Protein AF-A0A936PZW4-F1 (afdb_monomer_lite)

Radius of gyration: 26.11 Å; chains: 1; bounding box: 64×42×72 Å

Foldseek 3Di:
DDDAQLLLLQLLLLLLQQQFPQKDKPDWDAADDDDQVLQQFFEAPSVVVNSNWCFQTWTWMDGNVCRPQIFTKTFWGDDNVNFWTARSVVRDIDGAFAQQLVPVQQAPDPPPHDRRWTKDFTIDDPQAWGWIWTHGYQQIFIWTGGNNNDTGGDGSDPSVVSVLCSQLSRRPCSRVDPDDPSSVVSNVVSVDDGHTDFFKKKAWADKAWDDLLRLQLVLLLPDDPQLLLLLCVLLVNNPPSPPDDSVRSSVSSSVSDDLADDDLVSQLSSQVSSPDPDPDSVVSNLVSCLSRPPDPFIKIKIKMKMWTPDQDDDADDPVLLVLQQQLQFPQAQLCPPFLADSSCSLREDEPCVARSDDSFSDKDFPADQDPDSIRITMMITMHGVSRCGPDDRRDMTTGSRDSDNYIYDDGD

pLDDT: mean 80.72, std 13.18, range [35.56, 96.44]

Secondary structure (DSSP, 8-state):
-PPPPHHHHHHHHHHHHHHBTTEEEEEE-----S--GGGTTTS-HHHHHHHHHHTT-EEEEEETTEEEEEEEEEBPEEPTTSS-EE-TTT-PEE--SEEGGG-TTT--STTSS-TTSEEEEEEEETTTEEEEEESSGGG-EEEEEETT--EEEEES-HHHHHHHHHHTTT-TTTTT-SS-HHHHHHHHHHHS--PBPP-EEEEEEEEEEE-HHHHHHHHHHTS-HHHHHHHHHHTT--TT-TT--HHHHHHHHHHHS-SSPPPHHHHHHHHHHTT---S-HHHHHHHHHHHS---SSPEEEEEEEEEE-STTPPP-SHHHHHHHHHHTSTT--TTTT-SS-GGGGGT-B--TTTS---S-SEEEEEE---SSSS---EEEEEEEGGGGTT--TT-EEEE---TT---B----

Sequence (412 aa):
MSALTLAQRLLLRIAEISERSDVIVHQQSAPWSGPLGKWASKLPADMMAFYQECNGLVFRYAFADKPDEWHGLELVSLDSDGKKMIDSYRRTYRIPRQSAKRFPEYFFQDGAVEKDAQVLFFFGSDDAWGVLMIGEGESATFHHWDNDGFVSYRESSFTKLIERLIDRGFAHTWLYSDSHPDTDAVMARLATPAPPRPTFEITVNTVEPLTAAELRRDQLAAQRADDQERMLKVLGDGKGLKGLSDADRLHRLVSAFPAERPDDALAVKLIRARGYKGSDPAQAVERFLQEFPYSDEPLVRVHLDLRTLASRIPVQTQDETLIRALHGVPGLRVTEGFPGDPQLLRAVYLPRQRNYWTPFLRSELVKDWGRGKKPTPSFKVVLRASQAEGLEAGKTYTSFGLPGVEGRIEPA

Structure (mmCIF, N/CA/C/O backbone):
data_AF-A0A936PZW4-F1
#
_entry.id   AF-A0A936PZW4-F1
#
loop_
_atom_site.group_PDB
_atom_site.id
_atom_site.type_symbol
_atom_site.label_atom_id
_atom_site.label_alt_id
_atom_site.label_comp_id
_atom_site.label_asym_id
_atom_site.label_entity_id
_atom_site.label_seq_id
_atom_site.pdbx_PDB_ins_code
_atom_site.Cartn_x
_atom_site.Cartn_y
_atom_site.Cartn_z
_atom_site.occupancy
_atom_site.B_iso_or_equiv
_atom_site.auth_seq_id
_atom_site.auth_comp_id
_atom_site.auth_asym_id
_atom_site.auth_atom_id
_atom_site.pdbx_PDB_model_num
ATOM 1 N N . MET A 1 1 ? 11.205 -15.495 7.220 1.00 45.03 1 MET A N 1
ATOM 2 C CA . MET A 1 1 ? 10.232 -14.392 7.078 1.00 45.03 1 MET A CA 1
ATOM 3 C C . MET A 1 1 ? 10.098 -13.739 8.438 1.00 45.03 1 MET A C 1
ATOM 5 O O . MET A 1 1 ? 10.026 -14.475 9.418 1.00 45.03 1 MET A O 1
ATOM 9 N N . SER A 1 2 ? 10.149 -12.411 8.513 1.00 54.78 2 SER A N 1
ATOM 10 C CA . SER A 1 2 ? 9.813 -11.664 9.730 1.00 54.78 2 SER A CA 1
ATOM 11 C C . SER A 1 2 ? 8.316 -11.800 10.032 1.00 54.78 2 SER A C 1
ATOM 13 O O . SER A 1 2 ? 7.516 -12.058 9.133 1.00 54.78 2 SER A O 1
ATOM 15 N N . ALA A 1 3 ? 7.938 -11.677 11.306 1.00 81.81 3 ALA A N 1
ATOM 16 C CA . ALA A 1 3 ? 6.531 -11.600 11.685 1.00 81.81 3 ALA A CA 1
ATOM 17 C C . ALA A 1 3 ? 5.968 -10.226 11.295 1.00 81.81 3 ALA A C 1
ATOM 19 O O . ALA A 1 3 ? 6.649 -9.213 11.452 1.00 81.81 3 ALA A O 1
ATOM 20 N N . LEU A 1 4 ? 4.729 -10.197 10.804 1.00 84.94 4 LEU A N 1
ATOM 21 C CA . LEU A 1 4 ? 4.074 -8.961 10.379 1.00 84.94 4 LEU A CA 1
ATOM 22 C C . LEU A 1 4 ? 3.804 -8.025 11.569 1.00 84.94 4 LEU A C 1
ATOM 24 O O . LEU A 1 4 ? 3.325 -8.470 12.617 1.00 84.94 4 LEU A O 1
ATOM 28 N N . THR A 1 5 ? 4.033 -6.720 11.390 1.00 88.94 5 THR A N 1
ATOM 29 C CA . THR A 1 5 ? 3.667 -5.703 12.394 1.00 88.94 5 THR A CA 1
ATOM 30 C C . THR A 1 5 ? 2.150 -5.666 12.619 1.00 88.94 5 THR A C 1
ATOM 32 O O . THR A 1 5 ? 1.351 -6.191 11.839 1.00 88.94 5 THR A O 1
ATOM 35 N N . LEU A 1 6 ? 1.710 -5.043 13.713 1.00 91.62 6 LEU A N 1
ATOM 36 C CA . LEU A 1 6 ? 0.283 -4.868 14.005 1.00 91.62 6 LEU A CA 1
ATOM 37 C C . LEU A 1 6 ? -0.442 -4.065 12.906 1.00 91.62 6 LEU A C 1
ATOM 39 O O . LEU A 1 6 ? -1.547 -4.422 12.501 1.00 91.62 6 LEU A O 1
ATOM 43 N N . ALA A 1 7 ? 0.208 -3.021 12.388 1.00 88.94 7 ALA A N 1
ATOM 44 C CA . ALA A 1 7 ? -0.292 -2.210 11.282 1.00 88.94 7 ALA A CA 1
ATOM 45 C C . ALA A 1 7 ? -0.342 -3.000 9.964 1.00 88.94 7 ALA A C 1
ATOM 47 O O . ALA A 1 7 ? -1.357 -2.965 9.269 1.00 88.94 7 ALA A O 1
ATOM 48 N N . GLN A 1 8 ? 0.698 -3.788 9.667 1.00 86.06 8 GLN A N 1
ATOM 49 C CA . GLN A 1 8 ? 0.718 -4.726 8.538 1.00 86.06 8 GLN A CA 1
ATOM 50 C C . GLN A 1 8 ? -0.461 -5.706 8.588 1.00 86.06 8 GLN A C 1
ATOM 52 O O . GLN A 1 8 ? -1.190 -5.830 7.603 1.00 86.06 8 GLN A O 1
ATOM 57 N N . ARG A 1 9 ? -0.708 -6.348 9.738 1.00 90.81 9 ARG A N 1
ATOM 58 C CA . ARG A 1 9 ? -1.842 -7.274 9.925 1.00 90.81 9 ARG A CA 1
ATOM 59 C C . ARG A 1 9 ? -3.197 -6.584 9.742 1.00 90.81 9 ARG A C 1
ATOM 61 O O . ARG A 1 9 ? -4.067 -7.129 9.065 1.00 90.81 9 ARG A O 1
ATOM 68 N N . LEU A 1 10 ? -3.364 -5.372 10.275 1.00 90.94 10 LEU A N 1
ATOM 69 C CA . LEU A 1 10 ? -4.591 -4.589 10.104 1.00 90.94 10 LEU A CA 1
ATOM 70 C C . LEU A 1 10 ? -4.850 -4.228 8.634 1.00 90.94 10 LEU A C 1
ATOM 72 O O . LEU A 1 10 ? -5.963 -4.409 8.141 1.00 90.94 10 LEU A O 1
ATOM 76 N N . LEU A 1 11 ? -3.825 -3.758 7.923 1.00 85.62 11 LEU A N 1
ATOM 77 C CA . LEU A 1 11 ? -3.933 -3.370 6.516 1.00 85.62 11 LEU A CA 1
ATOM 78 C C . LEU A 1 11 ? -4.205 -4.582 5.610 1.00 85.62 11 LEU A C 1
ATOM 80 O O . LEU A 1 11 ? -5.069 -4.490 4.735 1.00 85.62 11 LEU A O 1
ATOM 84 N N . LEU A 1 12 ? -3.572 -5.736 5.859 1.00 86.25 12 LEU A N 1
ATOM 85 C CA . LEU A 1 12 ? -3.924 -6.991 5.179 1.00 86.25 12 LEU A CA 1
ATOM 86 C C . LEU A 1 12 ? -5.385 -7.373 5.415 1.00 86.25 12 LEU A C 1
ATOM 88 O O . LEU A 1 12 ? -6.093 -7.653 4.452 1.00 86.25 12 LEU A O 1
ATOM 92 N N . ARG A 1 13 ? -5.873 -7.313 6.660 1.00 90.81 13 ARG A N 1
ATOM 93 C CA . ARG A 1 13 ? -7.263 -7.668 6.979 1.00 90.81 13 ARG A CA 1
ATOM 94 C C . ARG A 1 13 ? -8.279 -6.755 6.292 1.00 90.81 13 ARG A C 1
ATOM 96 O O . ARG A 1 13 ? -9.305 -7.225 5.804 1.00 90.81 13 ARG A O 1
ATOM 103 N N . ILE A 1 14 ? -7.981 -5.458 6.201 1.00 88.00 14 ILE A N 1
ATOM 104 C CA . ILE A 1 14 ? -8.766 -4.508 5.400 1.00 88.00 14 ILE A CA 1
ATOM 105 C C . ILE A 1 14 ? -8.780 -4.931 3.927 1.00 88.00 14 ILE A C 1
ATOM 107 O O . ILE A 1 14 ? -9.838 -4.885 3.295 1.00 88.00 14 ILE A O 1
ATOM 111 N N . ALA A 1 15 ? -7.634 -5.339 3.375 1.00 82.88 15 ALA A N 1
ATOM 112 C CA . ALA A 1 15 ? -7.545 -5.754 1.982 1.00 82.88 15 ALA A CA 1
ATOM 113 C C . ALA A 1 15 ? -8.315 -7.053 1.708 1.00 82.88 15 ALA A C 1
ATOM 115 O O . ALA A 1 15 ? -9.141 -7.069 0.800 1.00 82.88 15 ALA A O 1
ATOM 116 N N . GLU A 1 16 ? -8.144 -8.087 2.535 1.00 87.94 16 GLU A N 1
ATOM 117 C CA . GLU A 1 16 ? -8.905 -9.344 2.464 1.00 87.94 16 GLU A CA 1
ATOM 118 C C . GLU A 1 16 ? -10.417 -9.101 2.399 1.00 87.94 16 GLU A C 1
ATOM 120 O O . GLU A 1 16 ? -11.099 -9.660 1.544 1.00 87.94 16 GLU A O 1
ATOM 125 N N . ILE A 1 17 ? -10.945 -8.245 3.281 1.00 89.75 17 ILE A N 1
ATOM 126 C CA . ILE A 1 17 ? -12.374 -7.908 3.327 1.00 89.75 17 ILE A CA 1
ATOM 127 C C . ILE A 1 17 ? -12.777 -7.094 2.088 1.00 89.75 17 ILE A C 1
ATOM 129 O O . ILE A 1 17 ? -13.798 -7.379 1.465 1.00 89.75 17 ILE A O 1
ATOM 133 N N . SER A 1 18 ? -11.963 -6.112 1.692 1.00 84.81 18 SER A N 1
ATOM 134 C CA . SER A 1 18 ? -12.229 -5.231 0.543 1.00 84.81 18 SER A CA 1
ATOM 135 C C . SER A 1 18 ? -12.157 -5.939 -0.814 1.00 84.81 18 SER A C 1
ATOM 137 O O . SER A 1 18 ? -12.771 -5.465 -1.777 1.00 84.81 18 SER A O 1
ATOM 139 N N . GLU A 1 19 ? -11.397 -7.033 -0.913 1.00 83.50 19 GLU A N 1
ATOM 140 C CA . GLU A 1 19 ? -11.280 -7.868 -2.112 1.00 83.50 19 GLU A CA 1
ATOM 141 C C . GLU A 1 19 ? -12.526 -8.737 -2.335 1.00 83.50 19 GLU A C 1
ATOM 143 O O . GLU A 1 19 ? -12.762 -9.139 -3.470 1.00 83.50 19 GLU A O 1
ATOM 148 N N . ARG A 1 20 ? -13.359 -9.010 -1.320 1.00 89.00 20 ARG A N 1
ATOM 149 C CA . ARG A 1 20 ? -14.529 -9.899 -1.454 1.00 89.00 20 ARG A CA 1
ATOM 150 C C . ARG A 1 20 ? -15.611 -9.338 -2.386 1.00 89.00 20 ARG A C 1
ATOM 152 O O . ARG A 1 20 ? -15.960 -8.160 -2.343 1.00 89.00 20 ARG A O 1
ATOM 159 N N . SER A 1 21 ? -16.208 -10.213 -3.196 1.00 86.75 21 SER A N 1
ATOM 160 C CA . SER A 1 21 ? -17.353 -9.879 -4.063 1.00 86.75 21 SER A CA 1
ATOM 161 C C . SER A 1 21 ? -18.676 -9.667 -3.325 1.00 86.75 21 SER A C 1
ATOM 163 O O . SER A 1 21 ? -19.539 -8.970 -3.854 1.00 86.75 21 SER A O 1
ATOM 165 N N . ASP A 1 22 ? -18.833 -10.209 -2.114 1.00 91.19 22 ASP A N 1
ATOM 166 C CA . ASP A 1 22 ? -20.017 -10.017 -1.269 1.00 91.19 22 ASP A CA 1
ATOM 167 C C . ASP A 1 22 ? -19.907 -8.806 -0.324 1.00 91.19 22 ASP A C 1
ATOM 169 O O . ASP A 1 22 ? -20.740 -8.654 0.566 1.00 91.19 22 ASP A O 1
ATOM 173 N N . VAL A 1 23 ? -18.909 -7.935 -0.525 1.00 87.81 23 VAL A N 1
ATOM 174 C CA . VAL A 1 23 ? -18.641 -6.755 0.310 1.00 87.81 23 VAL A CA 1
ATOM 175 C C . VAL A 1 23 ? -18.743 -5.448 -0.485 1.00 87.81 23 VAL A C 1
ATOM 177 O O . VAL A 1 23 ? -18.128 -5.259 -1.543 1.00 87.81 23 VAL A O 1
ATOM 180 N N . ILE A 1 24 ? -19.476 -4.492 0.084 1.00 83.19 24 ILE A N 1
ATOM 181 C CA . ILE A 1 24 ? -19.517 -3.093 -0.341 1.00 83.19 24 ILE A CA 1
ATOM 182 C C . ILE A 1 24 ? -18.575 -2.304 0.569 1.00 83.19 24 ILE A C 1
ATOM 184 O O . ILE A 1 24 ? -18.768 -2.257 1.778 1.00 83.19 24 ILE A O 1
ATOM 188 N N . VAL A 1 25 ? -17.559 -1.655 -0.005 1.00 82.62 25 VAL A N 1
ATOM 189 C CA . VAL A 1 25 ? -16.695 -0.717 0.732 1.00 82.62 25 VAL A CA 1
ATOM 190 C C . VAL A 1 25 ? -17.303 0.677 0.611 1.00 82.62 25 VAL A C 1
ATOM 192 O O . VAL A 1 25 ? -17.383 1.223 -0.491 1.00 82.62 25 VAL A O 1
ATOM 195 N N . HIS A 1 26 ? -17.742 1.243 1.734 1.00 77.38 26 HIS A N 1
ATOM 196 C CA . HIS A 1 26 ? -18.362 2.569 1.800 1.00 77.38 26 HIS A CA 1
ATOM 197 C C . HIS A 1 26 ? -17.317 3.677 1.940 1.00 77.38 26 HIS A C 1
ATOM 199 O O . HIS A 1 26 ? -17.463 4.747 1.347 1.00 77.38 26 HIS A O 1
ATOM 205 N N . GLN A 1 27 ? -16.260 3.429 2.718 1.00 75.00 27 GLN A N 1
ATOM 206 C CA . GLN A 1 27 ? -15.204 4.404 2.978 1.00 75.00 27 GLN A CA 1
ATOM 207 C C . GLN A 1 27 ? -13.861 3.712 3.204 1.00 75.00 27 GLN A C 1
ATOM 209 O O . GLN A 1 27 ? -13.782 2.686 3.876 1.00 75.00 27 GLN A O 1
ATOM 214 N N . GLN A 1 28 ? -12.802 4.312 2.669 1.00 73.81 28 GLN A N 1
ATOM 215 C CA . GLN A 1 28 ? -11.415 3.911 2.873 1.00 73.81 28 GLN A CA 1
ATOM 216 C C . GLN A 1 28 ? -10.528 5.153 2.709 1.00 73.81 28 GLN A C 1
ATOM 218 O O . GLN A 1 28 ? -10.777 5.939 1.792 1.00 73.81 28 GLN A O 1
ATOM 223 N N . SER A 1 29 ? -9.558 5.382 3.599 1.00 71.56 29 SER A N 1
ATOM 224 C CA . SER A 1 29 ? -8.728 6.601 3.585 1.00 71.56 29 SER A CA 1
ATOM 225 C C . SER A 1 29 ? -7.245 6.357 3.850 1.00 71.56 29 SER A C 1
ATOM 227 O O . SER A 1 29 ? -6.875 5.411 4.537 1.00 71.56 29 SER A O 1
ATOM 229 N N . ALA A 1 30 ? -6.400 7.287 3.406 1.00 66.62 30 ALA A N 1
ATOM 230 C CA . ALA A 1 30 ? -5.019 7.402 3.856 1.00 66.62 30 ALA A CA 1
ATOM 231 C C . ALA A 1 30 ? -4.883 7.642 5.356 1.00 66.62 30 ALA A C 1
ATOM 233 O O . ALA A 1 30 ? -5.560 8.515 5.911 1.00 66.62 30 ALA A O 1
ATOM 234 N N . PRO A 1 31 ? -3.876 6.999 5.967 1.00 67.25 31 PRO A N 1
ATOM 235 C CA . PRO A 1 31 ? -3.216 7.519 7.136 1.00 67.25 31 PRO A CA 1
ATOM 236 C C . PRO A 1 31 ? -2.612 8.899 6.878 1.00 67.25 31 PRO A C 1
ATOM 238 O O . PRO A 1 31 ? -1.938 9.156 5.875 1.00 67.25 31 PRO A O 1
ATOM 241 N N . TRP A 1 32 ? -2.825 9.789 7.834 1.00 68.88 32 TRP A N 1
ATOM 242 C CA . TRP A 1 32 ? -2.284 11.133 7.877 1.00 68.88 32 TRP A CA 1
ATOM 243 C C . TRP A 1 32 ? -0.767 11.103 8.059 1.00 68.88 32 TRP A C 1
ATOM 245 O O . TRP A 1 32 ? -0.249 10.794 9.134 1.00 68.88 32 TRP A O 1
ATOM 255 N N . SER A 1 33 ? -0.036 11.485 7.012 1.00 64.44 33 SER A N 1
ATOM 256 C CA . SER A 1 33 ? 1.421 11.546 7.065 1.00 64.44 33 SER A CA 1
ATOM 257 C C . SER A 1 33 ? 1.921 12.751 7.866 1.00 64.44 33 SER A C 1
ATOM 259 O O . SER A 1 33 ? 1.692 13.894 7.468 1.00 64.44 33 SER A O 1
ATOM 261 N N . GLY A 1 34 ? 2.699 12.508 8.919 1.00 69.25 34 GLY A N 1
ATOM 262 C CA . GLY A 1 34 ? 3.407 13.553 9.658 1.00 69.25 34 GLY A CA 1
ATOM 263 C C . GLY A 1 34 ? 4.359 12.973 10.710 1.00 69.25 34 GLY A C 1
ATOM 264 O O . GLY A 1 34 ? 4.181 11.831 11.129 1.00 69.25 34 GLY A O 1
ATOM 265 N N . PRO A 1 35 ? 5.388 13.721 11.147 1.00 79.19 35 PRO A N 1
ATOM 266 C CA . PRO A 1 35 ? 6.267 13.279 12.222 1.00 79.19 35 PRO A CA 1
ATOM 267 C C . PRO A 1 35 ? 5.529 13.340 13.567 1.00 79.19 35 PRO A C 1
ATOM 269 O O . PRO A 1 35 ? 5.280 14.419 14.101 1.00 79.19 35 PRO A O 1
ATOM 272 N N . LEU A 1 36 ? 5.216 12.179 14.143 1.00 86.75 36 LEU A N 1
ATOM 273 C CA . LEU A 1 36 ? 4.468 12.074 15.402 1.00 86.75 36 LEU A CA 1
ATOM 274 C C . LEU A 1 36 ? 5.340 12.145 16.670 1.00 86.75 36 LEU A C 1
ATOM 276 O O . LEU A 1 36 ? 4.831 11.943 17.764 1.00 86.75 36 LEU A O 1
ATOM 280 N N . GLY A 1 37 ? 6.640 12.453 16.578 1.00 85.00 37 GLY A N 1
ATOM 281 C CA . GLY A 1 37 ? 7.596 12.314 17.696 1.00 85.00 37 GLY A CA 1
ATOM 282 C 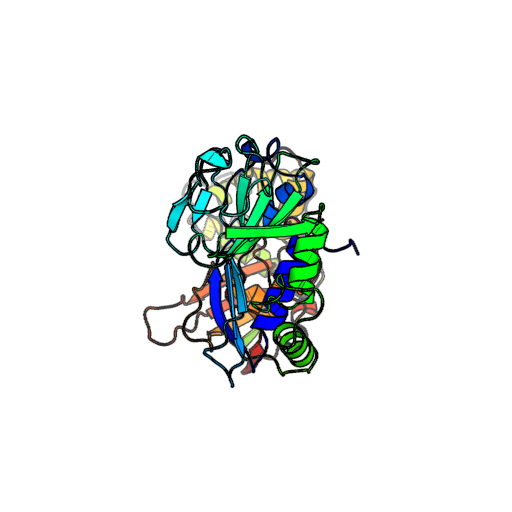C . GLY A 1 37 ? 7.223 13.015 19.018 1.00 85.00 37 GLY A C 1
ATOM 283 O O . GLY A 1 37 ? 7.670 12.590 20.077 1.00 85.00 37 GLY A O 1
ATOM 284 N N . LYS A 1 38 ? 6.354 14.035 18.995 1.00 88.44 38 LYS A N 1
ATOM 285 C CA . LYS A 1 38 ? 5.823 14.705 20.202 1.00 88.44 38 LYS A CA 1
ATOM 286 C C . LYS A 1 38 ? 4.758 13.900 20.970 1.00 88.44 38 LYS A C 1
ATOM 288 O O . LYS A 1 38 ? 4.321 14.339 22.033 1.00 88.44 38 LYS A O 1
ATOM 293 N N . TRP A 1 39 ? 4.332 12.759 20.434 1.00 89.31 39 TRP A N 1
ATOM 294 C CA . TRP A 1 39 ? 3.400 11.814 21.055 1.00 89.31 39 TRP A CA 1
ATOM 295 C C . TRP A 1 39 ? 4.091 10.664 21.789 1.00 89.31 39 TRP A C 1
ATOM 297 O O . TRP A 1 39 ? 3.456 10.023 22.620 1.00 89.31 39 TRP A O 1
ATOM 307 N N . ALA A 1 40 ? 5.387 10.445 21.548 1.00 89.50 40 ALA A N 1
ATOM 308 C CA . ALA A 1 40 ? 6.134 9.310 22.092 1.00 89.50 40 ALA A CA 1
ATOM 309 C C . ALA A 1 40 ? 6.221 9.284 23.632 1.00 89.50 40 ALA A C 1
ATOM 311 O O . ALA A 1 40 ? 6.470 8.235 24.206 1.00 89.50 40 ALA A O 1
ATOM 312 N N . SER A 1 41 ? 6.005 10.417 24.312 1.00 86.81 41 SER A N 1
ATOM 313 C CA . SER A 1 41 ? 5.919 10.489 25.780 1.00 86.81 41 SER A CA 1
ATOM 314 C C . SER A 1 41 ? 4.491 10.404 26.335 1.00 86.81 41 SER A C 1
ATOM 316 O O . SER A 1 41 ? 4.302 10.554 27.538 1.00 86.81 41 SER A O 1
ATOM 318 N N . LYS A 1 42 ? 3.479 10.240 25.474 1.00 88.56 42 LYS A N 1
ATOM 319 C CA . LYS A 1 42 ? 2.050 10.274 25.834 1.00 88.56 42 LYS A CA 1
ATOM 320 C C . LYS A 1 42 ? 1.340 8.952 25.582 1.00 88.56 42 LYS A C 1
ATOM 322 O O . LYS A 1 42 ? 0.401 8.637 26.306 1.00 88.56 42 LYS A O 1
ATOM 327 N N . LEU A 1 43 ? 1.755 8.231 24.547 1.00 92.50 43 LEU A N 1
ATOM 328 C CA . LEU A 1 43 ? 1.184 6.954 24.129 1.00 92.50 43 LEU A CA 1
ATOM 329 C C . LEU A 1 43 ? 2.114 5.807 24.550 1.00 92.50 43 LEU A C 1
ATOM 331 O O . LEU A 1 43 ? 3.325 6.033 24.607 1.00 92.50 43 LEU A O 1
ATOM 335 N N . PRO A 1 44 ? 1.588 4.593 24.783 1.00 94.69 44 PRO A N 1
ATOM 336 C CA . PRO A 1 44 ? 2.390 3.372 24.777 1.00 94.69 44 PRO A CA 1
ATOM 337 C C . PRO A 1 44 ? 3.252 3.248 23.513 1.00 94.69 44 PRO A C 1
ATOM 339 O O . PRO A 1 44 ? 2.863 3.713 22.434 1.00 94.69 44 PRO A O 1
ATOM 342 N N . ALA A 1 45 ? 4.401 2.586 23.620 1.00 93.06 45 ALA A N 1
ATOM 343 C CA . ALA A 1 45 ? 5.328 2.397 22.510 1.00 93.06 45 ALA A CA 1
ATOM 344 C C . ALA A 1 45 ? 4.713 1.601 21.342 1.00 93.06 45 ALA A C 1
ATOM 346 O O . ALA A 1 45 ? 4.973 1.925 20.181 1.00 93.06 45 ALA A O 1
ATOM 347 N N . ASP A 1 46 ? 3.864 0.606 21.626 1.00 93.94 46 ASP A N 1
ATOM 348 C CA . ASP A 1 46 ? 3.179 -0.196 20.604 1.00 93.94 46 ASP A CA 1
ATOM 349 C C . ASP A 1 46 ? 2.107 0.614 19.853 1.00 93.94 46 ASP A C 1
ATOM 351 O O . ASP A 1 46 ? 2.064 0.600 18.619 1.00 93.94 46 ASP A O 1
ATOM 355 N N . MET A 1 47 ? 1.318 1.413 20.577 1.00 94.25 47 MET A N 1
ATOM 356 C CA . MET A 1 47 ? 0.391 2.392 20.006 1.00 94.25 47 MET A CA 1
ATOM 357 C C . MET A 1 47 ? 1.124 3.433 19.154 1.00 94.25 47 MET A C 1
ATOM 359 O O . MET A 1 47 ? 0.688 3.740 18.046 1.00 94.25 47 MET A O 1
ATOM 363 N N . MET A 1 48 ? 2.252 3.959 19.637 1.00 92.38 48 MET A N 1
ATOM 364 C CA . MET A 1 48 ? 3.061 4.945 18.920 1.00 92.38 48 MET A CA 1
ATOM 365 C C . MET A 1 48 ? 3.617 4.383 17.602 1.00 92.38 48 MET A C 1
ATOM 367 O O . MET A 1 48 ? 3.528 5.059 16.575 1.00 92.38 48 MET A O 1
ATOM 371 N N . ALA A 1 49 ? 4.144 3.154 17.607 1.00 90.00 49 ALA A N 1
ATOM 372 C CA . ALA A 1 49 ? 4.627 2.476 16.402 1.00 90.00 49 ALA A CA 1
ATOM 373 C C . ALA A 1 49 ? 3.488 2.227 15.398 1.00 90.00 49 ALA A C 1
ATOM 375 O O . ALA A 1 49 ? 3.591 2.599 14.231 1.00 90.00 49 ALA A O 1
ATOM 376 N N . PHE A 1 50 ? 2.349 1.703 15.859 1.00 91.69 50 PHE A N 1
ATOM 377 C CA . PHE A 1 50 ? 1.169 1.507 15.014 1.00 91.69 50 PHE A CA 1
ATOM 378 C C . PHE A 1 50 ? 0.669 2.820 14.387 1.00 91.69 50 PHE A C 1
ATOM 380 O O . PHE A 1 50 ? 0.347 2.867 13.197 1.00 91.69 50 PHE A O 1
ATOM 387 N N . TYR A 1 51 ? 0.650 3.913 15.155 1.00 89.69 51 TYR A N 1
ATOM 388 C CA . TYR A 1 51 ? 0.248 5.225 14.652 1.00 89.69 51 TYR A CA 1
ATOM 389 C C . TYR A 1 51 ? 1.236 5.820 13.641 1.00 89.69 51 TYR A C 1
ATOM 391 O O . TYR A 1 51 ? 0.804 6.589 12.790 1.00 89.69 51 TYR A O 1
ATOM 399 N N . GLN A 1 52 ? 2.524 5.463 13.644 1.00 86.44 52 GLN A N 1
ATOM 400 C CA . GLN A 1 52 ? 3.447 5.901 12.582 1.00 86.44 52 GLN A CA 1
ATOM 401 C C . GLN A 1 52 ? 3.047 5.359 11.197 1.00 86.44 52 GLN A C 1
ATOM 403 O O . GLN A 1 52 ? 3.281 6.037 10.193 1.00 86.44 52 GLN A O 1
ATOM 408 N N . GLU A 1 53 ? 2.403 4.189 11.151 1.00 83.38 53 GLU A N 1
ATOM 409 C CA . GLU A 1 53 ? 1.948 3.536 9.918 1.00 83.38 53 GLU A CA 1
ATOM 410 C C . GLU A 1 53 ? 0.476 3.852 9.569 1.00 83.38 53 GLU A C 1
ATOM 412 O O . GLU A 1 53 ? 0.149 4.124 8.408 1.00 83.38 53 GLU A O 1
ATOM 417 N N . CYS A 1 54 ? -0.413 3.842 10.575 1.00 87.00 54 CYS A N 1
ATOM 418 C CA . CYS A 1 54 ? -1.879 3.851 10.424 1.00 87.00 54 CYS A CA 1
ATOM 419 C C . CYS A 1 54 ? -2.600 5.108 10.966 1.00 87.00 54 CYS A C 1
ATOM 421 O O . CYS A 1 54 ? -3.821 5.088 11.110 1.00 87.00 54 CYS A O 1
ATOM 423 N N . ASN A 1 55 ? -1.892 6.209 11.256 1.00 87.50 55 ASN A N 1
ATOM 424 C CA . ASN A 1 55 ? -2.459 7.457 11.804 1.00 87.50 55 ASN A CA 1
ATOM 425 C C . ASN A 1 55 ? -3.777 7.914 11.141 1.00 87.50 55 ASN A C 1
ATOM 427 O O . ASN A 1 55 ? -3.743 8.448 10.038 1.00 87.50 55 ASN A O 1
ATOM 431 N N . GLY A 1 56 ? -4.929 7.815 11.805 1.00 82.50 56 GLY A N 1
ATOM 432 C CA . GLY A 1 56 ? -6.179 8.343 11.238 1.00 82.50 56 GLY A CA 1
ATOM 433 C C . GLY A 1 56 ? -6.764 7.540 10.068 1.00 82.50 56 GLY A C 1
ATOM 434 O O . GLY A 1 56 ? -7.463 8.101 9.222 1.00 82.50 56 GLY A O 1
ATOM 435 N N . LEU A 1 57 ? -6.423 6.252 9.970 1.00 85.06 57 LEU A N 1
ATOM 436 C CA . LEU A 1 57 ? -7.025 5.318 9.020 1.00 85.06 57 LEU A CA 1
ATOM 437 C C . LEU A 1 57 ? -8.523 5.140 9.307 1.00 85.06 57 LEU A C 1
ATOM 439 O O . LEU A 1 57 ? -8.923 4.857 10.438 1.00 85.06 57 LEU A O 1
ATOM 443 N N . VAL A 1 58 ? -9.340 5.245 8.260 1.00 83.06 58 VAL A N 1
ATOM 444 C CA . VAL A 1 58 ? -10.771 4.932 8.292 1.00 83.06 58 VAL A CA 1
ATOM 445 C C . VAL A 1 58 ? -11.054 3.847 7.264 1.00 83.06 58 VAL A C 1
ATOM 447 O O . VAL A 1 58 ? -10.650 3.958 6.105 1.00 83.06 58 VAL A O 1
ATOM 450 N N . PHE A 1 59 ? -11.782 2.814 7.677 1.00 86.00 59 PHE A N 1
ATOM 451 C CA . PHE A 1 59 ? -12.296 1.766 6.802 1.00 86.00 59 PHE A CA 1
ATOM 452 C C . PHE A 1 59 ? -13.724 1.425 7.216 1.00 86.00 59 PHE A C 1
ATOM 454 O O . PHE A 1 59 ? -13.962 1.129 8.382 1.00 86.00 59 PHE A O 1
ATOM 461 N N . ARG A 1 60 ? -14.675 1.467 6.278 1.00 85.94 60 ARG A N 1
ATOM 462 C CA . ARG A 1 60 ? -16.078 1.094 6.507 1.00 85.94 60 ARG A CA 1
ATOM 463 C C . ARG A 1 60 ? -16.599 0.239 5.360 1.00 85.94 60 ARG A C 1
ATOM 465 O O . ARG A 1 60 ? -16.440 0.607 4.191 1.00 85.94 60 ARG A O 1
ATOM 472 N N . TYR A 1 61 ? -17.259 -0.860 5.695 1.00 89.19 61 TYR A N 1
ATOM 473 C CA . TYR A 1 61 ? -17.843 -1.806 4.755 1.00 89.19 61 TYR A CA 1
ATOM 474 C C . TYR A 1 61 ? -19.205 -2.321 5.242 1.00 89.19 61 TYR A C 1
ATOM 476 O O . TYR A 1 61 ? -19.554 -2.156 6.407 1.00 89.19 61 TYR A O 1
ATOM 484 N N . ALA A 1 62 ? -19.955 -2.946 4.343 1.00 88.69 62 ALA A N 1
ATOM 485 C CA . ALA A 1 62 ? -21.165 -3.710 4.633 1.00 88.69 62 ALA A CA 1
ATOM 486 C C . ALA A 1 62 ? -21.194 -4.959 3.736 1.00 88.69 62 ALA A C 1
ATOM 488 O O . ALA A 1 62 ? -20.510 -5.001 2.704 1.00 88.69 62 ALA A O 1
ATOM 489 N N . PHE A 1 63 ? -21.983 -5.973 4.091 1.00 92.19 63 PHE A N 1
ATOM 490 C CA . PHE A 1 63 ? -22.253 -7.086 3.174 1.00 92.19 63 PHE A CA 1
ATOM 491 C C . PHE A 1 63 ? -23.279 -6.665 2.113 1.00 92.19 63 PHE A C 1
ATOM 493 O O . PHE A 1 63 ? -24.178 -5.869 2.375 1.00 92.19 63 PHE A O 1
ATOM 500 N N . ALA A 1 64 ? -23.138 -7.163 0.885 1.00 87.69 64 ALA A N 1
ATOM 501 C CA . ALA A 1 64 ? -23.916 -6.684 -0.262 1.00 87.69 64 ALA A CA 1
ATOM 502 C C . ALA A 1 64 ? -25.422 -7.007 -0.180 1.00 87.69 64 ALA A C 1
ATOM 504 O O . ALA A 1 64 ? -26.233 -6.304 -0.781 1.00 87.69 64 ALA A O 1
ATOM 505 N N . ASP A 1 65 ? -25.794 -8.045 0.570 1.00 91.19 65 ASP A N 1
ATOM 506 C CA . ASP A 1 65 ? -27.169 -8.411 0.924 1.00 91.19 65 ASP A CA 1
ATOM 507 C C . ASP A 1 65 ? -27.731 -7.607 2.112 1.00 91.19 65 ASP A C 1
ATOM 509 O O . ASP A 1 65 ? -28.935 -7.650 2.364 1.00 91.19 65 ASP A O 1
ATOM 513 N N . LYS A 1 66 ? -26.882 -6.838 2.804 1.00 91.19 66 LYS A N 1
ATOM 514 C CA . LYS A 1 66 ? -27.222 -5.995 3.955 1.00 91.19 66 LYS A CA 1
ATOM 515 C C . LYS A 1 66 ? -26.486 -4.635 3.924 1.00 91.19 66 LYS A C 1
ATOM 517 O O . LYS A 1 66 ? -25.690 -4.345 4.817 1.00 91.19 66 LYS A O 1
ATOM 522 N N . PRO A 1 67 ? -26.738 -3.770 2.923 1.00 84.31 67 PRO A N 1
ATOM 523 C CA . PRO A 1 67 ? -25.973 -2.532 2.704 1.00 84.31 67 PRO A CA 1
ATOM 524 C C . PRO A 1 67 ? -26.083 -1.483 3.830 1.00 84.31 67 PRO A C 1
ATOM 526 O O . PRO A 1 67 ? -25.296 -0.536 3.864 1.00 84.31 67 PRO A O 1
ATOM 529 N N . ASP A 1 68 ? -27.048 -1.641 4.739 1.00 85.00 68 ASP A N 1
ATOM 530 C CA . ASP A 1 68 ? -27.286 -0.740 5.870 1.00 85.00 68 ASP A CA 1
ATOM 531 C C . ASP A 1 68 ? -26.623 -1.224 7.182 1.00 85.00 68 ASP A C 1
ATOM 533 O O . ASP A 1 68 ? -26.510 -0.451 8.132 1.00 85.00 68 ASP A O 1
ATOM 537 N N . GLU A 1 69 ? -26.114 -2.464 7.244 1.00 87.88 69 GLU A N 1
ATOM 538 C CA . GLU A 1 69 ? -25.349 -2.974 8.396 1.00 87.88 69 GLU A CA 1
ATOM 539 C C . GLU A 1 69 ? -23.864 -2.610 8.250 1.00 87.88 69 GLU A C 1
ATOM 541 O O . GLU A 1 69 ? -23.071 -3.329 7.643 1.00 87.88 69 GLU A O 1
ATOM 546 N N . TRP A 1 70 ? -23.484 -1.447 8.786 1.00 86.06 70 TRP A N 1
ATOM 547 C CA . TRP A 1 70 ? -22.127 -0.916 8.637 1.00 86.06 70 TRP A CA 1
ATOM 548 C C . TRP A 1 70 ? -21.160 -1.537 9.650 1.00 86.06 70 TRP A C 1
ATOM 550 O O . TRP A 1 70 ? -21.448 -1.664 10.841 1.00 86.06 70 TRP A O 1
ATOM 560 N N . HIS A 1 71 ? -19.975 -1.900 9.177 1.00 90.56 71 HIS A N 1
ATOM 561 C CA . HIS A 1 71 ? -18.861 -2.450 9.945 1.00 90.56 71 HIS A CA 1
ATOM 562 C C . HIS A 1 71 ? -17.590 -1.676 9.587 1.00 90.56 71 HIS A C 1
ATOM 564 O O . HIS A 1 71 ? -17.498 -1.091 8.505 1.00 90.56 71 HIS A O 1
ATOM 570 N N . GLY A 1 72 ? -16.595 -1.642 10.468 1.00 89.38 72 GLY A N 1
ATOM 571 C CA . GLY A 1 72 ? -15.368 -0.909 10.195 1.00 89.38 72 GLY A CA 1
ATOM 572 C C . GLY A 1 72 ? -14.615 -0.405 11.415 1.00 89.38 72 GLY A C 1
ATOM 573 O O . GLY A 1 72 ? -14.882 -0.765 12.560 1.00 89.38 72 GLY A O 1
ATOM 574 N N . LEU A 1 73 ? -13.650 0.458 11.125 1.00 88.75 73 LEU A N 1
ATOM 575 C CA . LEU A 1 73 ? -12.818 1.149 12.094 1.00 88.75 73 LEU A CA 1
ATOM 576 C C . LEU A 1 73 ? -12.639 2.611 11.694 1.00 88.75 73 LEU A C 1
ATOM 578 O O . LEU A 1 73 ? -12.591 2.962 10.512 1.00 88.75 73 LEU A O 1
ATOM 582 N N . GLU A 1 74 ? -12.495 3.454 12.703 1.00 86.62 74 GLU A N 1
ATOM 583 C CA . GLU A 1 74 ? -12.224 4.874 12.546 1.00 86.62 74 GLU A CA 1
ATOM 584 C C . GLU A 1 74 ? -11.223 5.276 13.617 1.00 86.62 74 GLU A C 1
ATOM 586 O O . GLU A 1 74 ? -11.578 5.434 14.784 1.00 86.62 74 GLU A O 1
ATOM 591 N N . LEU A 1 75 ? -9.956 5.377 13.221 1.00 87.94 75 LEU A N 1
ATOM 592 C CA . LEU A 1 75 ? -8.922 5.937 14.076 1.00 87.94 75 LEU A CA 1
ATOM 593 C C . LEU A 1 75 ? -9.000 7.456 13.996 1.00 87.94 75 LEU A C 1
ATOM 595 O O . LEU A 1 75 ? -9.051 8.016 12.905 1.00 87.94 75 LEU A O 1
ATOM 599 N N . VAL A 1 76 ? -8.937 8.125 15.140 1.00 86.12 76 VAL A N 1
ATOM 600 C CA . VAL A 1 76 ? -8.752 9.578 15.197 1.00 86.12 76 VAL A CA 1
ATOM 601 C C . VAL A 1 76 ? -7.300 9.888 14.824 1.00 86.12 76 VAL A C 1
ATOM 603 O O . VAL A 1 76 ? -6.385 9.247 15.350 1.00 86.12 76 VAL A O 1
ATOM 606 N N . SER A 1 77 ? -7.056 10.859 13.937 1.00 86.69 77 SER A N 1
ATOM 607 C CA . SER A 1 77 ? -5.686 11.238 13.567 1.00 86.69 77 SER A CA 1
ATOM 608 C C . SER A 1 77 ? -5.010 12.066 14.662 1.00 86.69 77 SER A C 1
ATOM 610 O O . SER A 1 77 ? -5.621 12.936 15.281 1.00 86.69 77 SER A O 1
ATOM 612 N N . LEU A 1 78 ? -3.703 11.890 14.812 1.00 87.56 78 LEU A N 1
ATOM 613 C CA . LEU A 1 78 ? -2.823 12.690 15.657 1.00 87.56 78 LEU A CA 1
ATOM 614 C C . LEU A 1 78 ? -2.104 13.758 14.816 1.00 87.56 78 LEU A C 1
ATOM 616 O O . LEU A 1 78 ? -1.541 13.445 13.763 1.00 87.56 78 LEU A O 1
ATOM 620 N N . ASP A 1 79 ? -2.086 15.013 15.278 1.00 86.38 79 ASP A N 1
ATOM 621 C CA . ASP A 1 79 ? -1.323 16.096 14.640 1.00 86.38 79 ASP A CA 1
ATOM 622 C C . ASP A 1 79 ? 0.156 16.054 15.075 1.00 86.38 79 ASP A C 1
ATOM 624 O O . ASP A 1 79 ? 0.494 15.823 16.239 1.00 86.38 79 ASP A O 1
ATOM 628 N N . SER A 1 80 ? 1.050 16.354 14.138 1.00 84.50 80 SER A N 1
ATOM 629 C CA . SER A 1 80 ? 2.488 16.583 14.324 1.00 84.50 80 SER A CA 1
ATOM 630 C C . SER A 1 80 ? 2.858 17.591 15.426 1.00 84.50 80 SER A C 1
ATOM 632 O O . SER A 1 80 ? 3.986 17.593 15.935 1.00 84.50 80 SER A O 1
ATOM 634 N N . ASP A 1 81 ? 1.935 18.478 15.811 1.00 80.19 81 ASP A N 1
ATOM 635 C CA . ASP A 1 81 ? 2.168 19.472 16.859 1.00 80.19 81 ASP A CA 1
ATOM 636 C C . ASP A 1 81 ? 2.171 18.886 18.286 1.00 80.19 81 ASP A C 1
ATOM 638 O O . ASP A 1 81 ? 2.717 19.525 19.193 1.00 80.19 81 ASP A O 1
ATOM 642 N N . GLY A 1 82 ? 1.657 17.661 18.472 1.00 78.56 82 GLY A N 1
ATOM 643 C CA . GLY A 1 82 ? 1.540 16.983 19.768 1.00 78.56 82 GLY A CA 1
ATOM 644 C C . GLY A 1 82 ? 0.442 17.545 20.680 1.00 78.56 82 GLY A C 1
ATOM 645 O O . GLY A 1 82 ? 0.420 17.228 21.873 1.00 78.56 82 GLY A O 1
ATOM 646 N N . LYS A 1 83 ? -0.423 18.425 20.167 1.00 75.50 83 LYS A N 1
ATOM 647 C CA . LYS A 1 83 ? -1.453 19.181 20.901 1.00 75.50 83 LYS A CA 1
ATOM 648 C C . LYS A 1 83 ? -2.840 19.104 20.263 1.00 75.50 83 LYS A C 1
ATOM 650 O O . LYS A 1 83 ? -3.794 19.536 20.911 1.00 75.50 83 LYS A O 1
ATOM 655 N N . LYS A 1 84 ? -2.968 18.575 19.043 1.00 78.81 84 LYS A N 1
ATOM 656 C CA . LYS A 1 84 ? -4.246 18.421 18.336 1.00 78.81 84 LYS A CA 1
ATOM 657 C C . LYS A 1 84 ? -4.479 17.007 17.827 1.00 78.81 84 LYS A C 1
ATOM 659 O O . LYS A 1 84 ? -3.549 16.278 17.498 1.00 78.81 84 LYS A O 1
ATOM 664 N N . MET A 1 85 ? -5.751 16.648 17.768 1.00 80.75 85 MET A N 1
ATOM 665 C CA . MET A 1 85 ? -6.258 15.483 17.064 1.00 80.75 85 MET A CA 1
ATOM 666 C C . MET A 1 85 ? -7.137 15.987 15.930 1.00 80.75 85 MET A C 1
ATOM 668 O O . MET A 1 85 ? -7.640 17.114 15.976 1.00 80.75 85 MET A O 1
ATOM 672 N N . ILE A 1 86 ? -7.306 15.172 14.902 1.00 76.06 86 ILE A N 1
ATOM 673 C CA . ILE A 1 86 ? -8.136 15.497 13.753 1.00 76.06 86 ILE A CA 1
ATOM 674 C C . ILE A 1 86 ? -9.169 14.391 13.628 1.00 76.06 86 ILE A C 1
ATOM 676 O O . ILE A 1 86 ? -8.828 13.218 13.497 1.00 76.06 86 ILE A O 1
ATOM 680 N N . ASP A 1 87 ? -10.431 14.794 13.674 1.00 71.88 87 ASP A N 1
ATOM 681 C CA . ASP A 1 87 ? -11.554 13.968 13.271 1.00 71.88 87 ASP A CA 1
ATOM 682 C C . ASP A 1 87 ? -11.371 13.612 11.790 1.00 71.88 87 ASP A C 1
ATOM 684 O O . ASP A 1 87 ? -11.503 14.470 10.912 1.00 71.88 87 ASP A O 1
ATOM 688 N N . SER A 1 88 ? -10.994 12.372 11.498 1.00 65.81 88 SER A N 1
ATOM 689 C CA . SER A 1 88 ? -10.640 11.951 10.141 1.00 65.81 88 SER A CA 1
ATOM 690 C C . SER A 1 88 ? -11.857 11.952 9.204 1.00 65.81 88 SER A C 1
ATOM 692 O O . SER A 1 88 ? -11.695 12.133 7.993 1.00 65.81 88 SER A O 1
ATOM 694 N N . TYR A 1 89 ? -13.071 11.830 9.756 1.00 63.91 89 TYR A N 1
ATOM 695 C CA . TYR A 1 89 ? -14.342 11.865 9.035 1.00 63.91 89 TYR A CA 1
ATOM 696 C C . TYR A 1 89 ? -14.856 13.299 8.816 1.00 63.91 89 TYR A C 1
ATOM 698 O O . TYR A 1 89 ? -15.129 13.687 7.678 1.00 63.91 89 TYR A O 1
ATOM 706 N N . ARG A 1 90 ? -14.938 14.123 9.869 1.00 63.97 90 ARG A N 1
ATOM 707 C CA . ARG A 1 90 ? -15.458 15.511 9.820 1.00 63.97 90 ARG A CA 1
ATOM 708 C C . ARG A 1 90 ? -14.411 16.544 9.401 1.00 63.97 90 ARG A C 1
ATOM 710 O O . ARG A 1 90 ? -14.771 17.671 9.069 1.00 63.97 90 ARG A O 1
ATOM 717 N N . ARG A 1 91 ? -13.122 16.181 9.415 1.00 64.44 91 ARG A N 1
ATOM 718 C CA . ARG A 1 91 ? -11.959 17.071 9.200 1.00 64.44 91 ARG A CA 1
ATOM 719 C C . ARG A 1 91 ? -11.913 18.261 10.166 1.00 64.44 91 ARG A C 1
ATOM 721 O O . ARG A 1 91 ? -11.417 19.334 9.822 1.00 64.44 91 ARG A O 1
ATOM 728 N N . THR A 1 92 ? -12.422 18.073 11.379 1.00 66.69 92 THR A N 1
ATOM 729 C CA . THR A 1 92 ? -12.411 19.064 12.460 1.00 66.69 92 THR A CA 1
ATOM 730 C C . THR A 1 92 ? -11.267 18.788 13.434 1.00 66.69 92 THR A C 1
ATOM 732 O O . THR A 1 92 ? -10.846 17.649 13.626 1.00 66.69 92 THR A O 1
ATOM 735 N N . TYR A 1 93 ? -10.746 19.837 14.073 1.00 64.31 93 TYR A N 1
ATOM 736 C CA . TYR A 1 93 ? -9.775 19.671 15.153 1.00 64.31 93 TYR A CA 1
ATOM 737 C C . TYR A 1 93 ? -10.486 19.276 16.451 1.00 64.31 93 TYR A C 1
ATOM 739 O O . TYR A 1 93 ? -11.323 20.027 16.950 1.00 64.31 93 TYR A O 1
ATOM 747 N N . ARG A 1 94 ? -10.094 18.135 17.021 1.00 68.19 94 ARG A N 1
ATOM 748 C CA . ARG A 1 94 ? -10.438 17.698 18.382 1.00 68.19 94 ARG A CA 1
ATOM 749 C C . ARG A 1 94 ? -9.289 18.064 19.334 1.00 68.19 94 ARG A C 1
ATOM 751 O O . ARG A 1 94 ? -8.134 18.178 18.908 1.00 68.19 94 ARG A O 1
ATOM 758 N N . ILE A 1 95 ? -9.579 18.260 20.625 1.00 58.09 95 ILE A N 1
ATOM 759 C CA . ILE A 1 95 ? -8.552 18.568 21.637 1.00 58.09 95 ILE A CA 1
ATOM 760 C C . ILE A 1 95 ? -8.107 17.289 22.368 1.00 58.09 95 ILE A C 1
ATOM 762 O O . ILE A 1 95 ? -8.792 16.885 23.305 1.00 58.09 95 ILE A O 1
ATOM 766 N N . PRO A 1 96 ? -6.912 16.748 22.065 1.00 58.66 96 PRO A N 1
ATOM 767 C CA . PRO A 1 96 ? -6.030 16.113 23.019 1.00 58.66 96 PRO A CA 1
ATOM 768 C C . PRO A 1 96 ? -6.579 15.130 24.019 1.00 58.66 96 PRO A C 1
ATOM 770 O O . PRO A 1 96 ? -7.320 14.196 23.744 1.00 58.66 96 PRO A O 1
ATOM 773 N N . ARG A 1 97 ? -5.968 15.310 25.178 1.00 60.72 97 ARG A N 1
ATOM 774 C CA . ARG A 1 97 ? -5.866 14.351 26.245 1.00 60.72 97 ARG A CA 1
ATOM 775 C C . ARG A 1 97 ? -6.177 15.127 27.512 1.00 60.72 97 ARG A C 1
ATOM 777 O O . ARG A 1 97 ? -5.263 15.584 28.196 1.00 60.72 97 ARG A O 1
ATOM 784 N N . GLN A 1 98 ? -7.447 15.482 27.675 1.00 66.19 98 GLN A N 1
ATOM 785 C CA . GLN A 1 98 ? -7.876 16.393 28.735 1.00 66.19 98 GLN A CA 1
ATOM 786 C C . GLN A 1 98 ? -8.071 15.620 30.041 1.00 66.19 98 GLN A C 1
ATOM 788 O O . GLN A 1 98 ? -8.177 14.396 30.034 1.00 66.19 98 GLN A O 1
ATOM 793 N N . SER A 1 99 ? -8.112 16.331 31.171 1.00 68.12 99 SER A N 1
ATOM 794 C CA . SER A 1 99 ? -8.551 15.707 32.421 1.00 68.12 99 SER A CA 1
ATOM 795 C C . SER A 1 99 ? -10.051 15.410 32.323 1.00 68.12 99 SER A C 1
ATOM 797 O O . SER A 1 99 ? -10.804 16.246 31.809 1.00 68.12 99 SER A O 1
ATOM 799 N N . ALA A 1 100 ? -10.479 14.240 32.802 1.00 71.06 100 ALA A N 1
ATOM 800 C CA . ALA A 1 100 ? -11.841 13.727 32.636 1.00 71.06 100 ALA A CA 1
ATOM 801 C C . ALA A 1 100 ? -12.943 14.728 33.042 1.00 71.06 100 ALA A C 1
ATOM 803 O O . ALA A 1 100 ? -13.963 14.831 32.366 1.00 71.06 100 ALA A O 1
ATOM 804 N N . LYS A 1 101 ? -12.708 15.571 34.060 1.00 71.81 101 LYS A N 1
ATOM 805 C CA . LYS A 1 101 ? -13.639 16.635 34.501 1.00 71.81 101 LYS A CA 1
ATOM 806 C C . LYS A 1 101 ? -13.966 17.707 33.454 1.00 71.81 101 LYS A C 1
ATOM 808 O O . LYS A 1 101 ? -14.852 18.523 33.691 1.00 71.81 101 LYS A O 1
ATOM 813 N N . ARG A 1 102 ? -13.237 17.761 32.333 1.00 71.44 102 ARG A N 1
ATOM 814 C CA . ARG A 1 102 ? -13.557 18.625 31.182 1.00 71.44 102 ARG A CA 1
ATOM 815 C C . ARG A 1 102 ? -14.544 17.992 30.199 1.00 71.44 102 ARG A C 1
ATOM 817 O O . ARG A 1 102 ? -14.991 18.680 29.290 1.00 71.44 102 ARG A O 1
ATOM 824 N N . PHE A 1 103 ? -14.910 16.735 30.427 1.00 69.19 103 PHE A N 1
ATOM 825 C CA . PHE A 1 103 ? -15.978 16.015 29.745 1.00 69.19 103 PHE A CA 1
ATOM 826 C C . PHE A 1 103 ? -17.079 15.619 30.758 1.00 69.19 103 PHE A C 1
ATOM 828 O O . PHE A 1 103 ? -17.362 14.434 30.926 1.00 69.19 103 PHE A O 1
ATOM 835 N N . PRO A 1 104 ? -17.694 16.577 31.488 1.00 57.22 104 PRO A N 1
ATOM 836 C CA . PRO A 1 104 ? -18.672 16.262 32.538 1.00 57.22 104 PRO A CA 1
ATOM 837 C C . PRO A 1 104 ? -19.941 15.577 32.002 1.00 57.22 104 PRO A C 1
ATOM 839 O O . PRO A 1 104 ? -20.640 14.920 32.760 1.00 57.22 104 PRO A O 1
ATOM 842 N N . GLU A 1 105 ? -20.213 15.715 30.702 1.00 61.22 105 GLU A N 1
ATOM 843 C CA . GLU A 1 105 ? -21.342 15.111 29.980 1.00 61.22 105 GLU A CA 1
ATOM 844 C C . GLU A 1 105 ? -21.021 13.717 29.396 1.00 61.22 105 GLU A C 1
ATOM 846 O O . GLU A 1 105 ? -21.836 13.168 28.670 1.00 61.22 105 GLU A O 1
ATOM 851 N N . TYR A 1 106 ? -19.834 13.154 29.665 1.00 60.12 106 TYR A N 1
ATOM 852 C CA . TYR A 1 106 ? -19.357 11.907 29.036 1.00 60.12 106 TYR A CA 1
ATOM 853 C C . TYR A 1 106 ? -19.081 10.781 30.045 1.00 60.12 106 TYR A C 1
ATOM 855 O O . TYR A 1 106 ? -18.822 9.650 29.641 1.00 60.12 106 TYR A O 1
ATOM 863 N N . PHE A 1 107 ? -19.112 11.086 31.347 1.00 71.06 107 PHE A N 1
ATOM 864 C CA . PHE A 1 107 ? -18.750 10.173 32.434 1.00 71.06 107 PHE A CA 1
ATOM 865 C C . PHE A 1 107 ? -19.811 10.221 33.540 1.00 71.06 107 PHE A C 1
ATOM 867 O O . PHE A 1 107 ? -19.614 10.848 34.581 1.00 71.06 107 PHE A O 1
ATOM 874 N N . PHE A 1 108 ? -20.956 9.579 33.302 1.00 64.38 108 PHE A N 1
ATOM 875 C CA . PHE A 1 108 ? -22.095 9.605 34.232 1.00 64.38 108 PHE A CA 1
ATOM 876 C C . PHE A 1 108 ? -21.966 8.610 35.397 1.00 64.38 108 PHE A C 1
ATOM 878 O O . PHE A 1 108 ? -22.699 8.707 36.380 1.00 64.38 108 PHE A O 1
ATOM 885 N N . GLN A 1 109 ? -21.026 7.664 35.316 1.00 69.31 109 GLN A N 1
ATOM 886 C CA . GLN A 1 109 ? -20.735 6.722 36.394 1.00 69.31 109 GLN A CA 1
ATOM 887 C C . GLN A 1 109 ? -19.753 7.328 37.409 1.00 69.31 109 GLN A C 1
ATOM 889 O O . GLN A 1 109 ? -18.554 7.447 37.141 1.00 69.31 109 GLN A O 1
ATOM 894 N N . ASP A 1 110 ? -20.253 7.672 38.599 1.00 66.38 110 ASP A N 1
ATOM 895 C CA . ASP A 1 110 ? -19.431 8.189 39.698 1.00 66.38 110 ASP A CA 1
ATOM 896 C C . ASP A 1 110 ? -18.268 7.233 40.028 1.00 66.38 110 ASP A C 1
ATOM 898 O O . ASP A 1 110 ? -18.461 6.060 40.345 1.00 66.38 110 ASP A O 1
ATOM 902 N N . GLY A 1 111 ? -17.039 7.750 39.953 1.00 67.75 111 GLY A N 1
ATOM 903 C CA . GLY A 1 111 ? -15.816 7.006 40.268 1.00 67.75 111 GLY A CA 1
ATOM 904 C C . GLY A 1 111 ? -15.286 6.074 39.169 1.00 67.75 111 GLY A C 1
ATOM 905 O O . GLY A 1 111 ? -14.200 5.532 39.353 1.00 67.75 111 GLY A O 1
ATOM 906 N N . ALA A 1 112 ? -15.969 5.915 38.027 1.00 71.94 112 ALA A N 1
ATOM 907 C CA . ALA A 1 112 ? -15.474 5.073 36.926 1.00 71.94 112 ALA A CA 1
ATOM 908 C C . ALA A 1 112 ? -14.198 5.631 36.264 1.00 71.94 112 ALA A C 1
ATOM 910 O O . ALA A 1 112 ? -13.350 4.873 35.794 1.00 71.94 112 ALA A O 1
ATOM 911 N N . VAL A 1 113 ? -14.040 6.959 36.263 1.00 77.19 113 VAL A N 1
ATOM 912 C CA . VAL A 1 113 ? -12.826 7.664 35.831 1.00 77.19 113 VAL A CA 1
ATOM 913 C C . VAL A 1 113 ? -12.509 8.760 36.848 1.00 77.19 113 VAL A C 1
ATOM 915 O O . VAL A 1 113 ? -13.373 9.573 37.187 1.00 77.19 113 VAL A O 1
ATOM 918 N N . GLU A 1 114 ? -11.269 8.823 37.339 1.00 80.94 114 GLU A N 1
ATOM 919 C CA . GLU A 1 114 ? -10.854 9.914 38.225 1.00 80.94 114 GLU A CA 1
ATOM 920 C C . GLU A 1 114 ? -10.915 11.265 37.497 1.00 80.94 114 GLU A C 1
ATOM 922 O O . GLU A 1 114 ? -10.434 11.415 36.375 1.00 80.94 114 GLU A O 1
ATOM 927 N N . LYS A 1 115 ? -11.449 12.296 38.161 1.00 78.88 115 LYS A N 1
ATOM 928 C CA . LYS A 1 115 ? -11.699 13.627 37.568 1.00 78.88 115 LYS A CA 1
ATOM 929 C C . LYS A 1 115 ? -10.454 14.279 36.942 1.00 78.88 115 LYS A C 1
ATOM 931 O O . LYS A 1 115 ? -10.571 15.042 35.978 1.00 78.88 115 LYS A O 1
ATOM 936 N N . ASP A 1 116 ? -9.269 13.982 37.467 1.00 83.00 116 ASP A N 1
ATOM 937 C CA . ASP A 1 116 ? -7.988 14.505 36.983 1.00 83.00 116 ASP A CA 1
ATOM 938 C C . ASP A 1 116 ? -7.219 13.547 36.055 1.00 83.00 116 ASP A C 1
ATOM 940 O O . ASP A 1 116 ? -6.256 13.974 35.405 1.00 83.00 116 ASP A O 1
ATOM 944 N N . ALA A 1 117 ? -7.688 12.302 35.897 1.00 84.38 117 ALA A N 1
ATOM 945 C CA . ALA A 1 117 ? -7.108 11.347 34.961 1.00 84.38 117 ALA A CA 1
ATOM 946 C C . ALA A 1 117 ? -7.129 11.901 33.535 1.00 84.38 117 ALA A C 1
ATOM 948 O O . ALA A 1 117 ? -8.101 12.508 33.081 1.00 84.38 117 ALA A O 1
ATOM 949 N N . GLN A 1 118 ? -6.020 11.692 32.835 1.00 85.38 118 GLN A N 1
ATOM 950 C CA . GLN A 1 118 ? -5.857 12.081 31.444 1.00 85.38 118 GLN A CA 1
ATOM 951 C C . GLN A 1 118 ? -6.570 11.061 30.555 1.00 85.38 118 GLN A C 1
ATOM 953 O O . GLN A 1 118 ? -6.235 9.879 30.609 1.00 85.38 118 GLN A O 1
ATOM 958 N N . VAL A 1 119 ? -7.530 11.514 29.746 1.00 85.50 119 VAL A N 1
ATOM 959 C CA . VAL A 1 119 ? -8.287 10.660 28.814 1.00 85.50 119 VAL A CA 1
ATOM 960 C C . VAL A 1 119 ? -8.065 11.091 27.369 1.00 85.50 119 VAL A C 1
ATOM 962 O O . VAL A 1 119 ? -8.078 12.287 27.085 1.00 85.50 119 VAL A O 1
ATOM 965 N N . LEU A 1 120 ? -7.863 10.134 26.462 1.00 85.81 120 LEU A N 1
ATOM 966 C CA . LEU A 1 120 ? -7.659 10.343 25.022 1.00 85.81 120 LEU A CA 1
ATOM 967 C C . LEU A 1 120 ? -8.599 9.430 24.227 1.00 85.81 120 LEU A C 1
ATOM 969 O O . LEU A 1 120 ? -8.459 8.211 24.274 1.00 85.81 120 LEU A O 1
ATOM 973 N N . PHE A 1 121 ? -9.518 10.020 23.467 1.00 83.31 121 PHE A N 1
ATOM 974 C CA . PHE A 1 121 ? -10.389 9.306 22.532 1.00 83.31 121 PHE A CA 1
ATOM 975 C C . PHE A 1 121 ? -9.638 9.104 21.212 1.00 83.31 121 PHE A C 1
ATOM 977 O O . PHE A 1 121 ? -9.222 10.082 20.591 1.00 83.31 121 PHE A O 1
ATOM 984 N N . PHE A 1 122 ? -9.420 7.852 20.805 1.00 83.06 122 PHE A N 1
ATOM 985 C CA . PHE A 1 122 ? -8.590 7.533 19.630 1.00 83.06 122 PHE A CA 1
ATOM 986 C C . PHE A 1 122 ? -9.267 6.610 18.611 1.00 83.06 122 PHE A C 1
ATOM 988 O O . PHE A 1 122 ? -8.758 6.455 17.501 1.00 83.06 122 PHE A O 1
ATOM 995 N N . PHE A 1 123 ? -10.417 6.031 18.958 1.00 82.06 123 PHE A N 1
ATOM 996 C CA . PHE A 1 123 ? -11.211 5.172 18.084 1.00 82.06 123 PHE A CA 1
ATOM 997 C C . PHE A 1 123 ? -12.690 5.549 18.192 1.00 82.06 123 PHE A C 1
ATOM 999 O O . PHE A 1 123 ? -13.183 5.708 19.308 1.00 82.06 123 PHE A O 1
ATOM 1006 N N . GLY A 1 124 ? -13.401 5.603 17.065 1.00 75.44 124 GLY A N 1
ATOM 1007 C CA . GLY A 1 124 ? -14.847 5.847 17.016 1.00 75.44 124 GLY A CA 1
ATOM 1008 C C . GLY A 1 124 ? -15.239 7.324 16.889 1.00 75.44 124 GLY A C 1
ATOM 1009 O O . GLY A 1 124 ? -14.419 8.187 16.554 1.00 75.44 124 GLY A O 1
ATOM 1010 N N . SER A 1 125 ? -16.519 7.615 17.132 1.00 63.69 125 SER A N 1
ATOM 1011 C CA . SER A 1 125 ? -17.098 8.959 16.990 1.00 63.69 125 SER A CA 1
ATOM 1012 C C . SER A 1 125 ? -17.485 9.521 18.352 1.00 63.69 125 SER A C 1
ATOM 1014 O O . SER A 1 125 ? -18.180 8.850 19.112 1.00 63.69 125 SER A O 1
ATOM 1016 N N . ASP A 1 126 ? -17.096 10.774 18.614 1.00 54.19 126 ASP A N 1
ATOM 1017 C CA . ASP A 1 126 ? -17.328 11.499 19.881 1.00 54.19 126 ASP A CA 1
ATOM 1018 C C . ASP A 1 126 ? -18.824 11.703 20.226 1.00 54.19 126 ASP A C 1
ATOM 1020 O O . ASP A 1 126 ? -19.142 12.280 21.258 1.00 54.19 126 ASP A O 1
ATOM 1024 N N . ASP A 1 127 ? -19.745 11.280 19.356 1.00 54.75 127 ASP A N 1
ATOM 1025 C CA . ASP A 1 127 ? -21.201 11.396 19.498 1.00 54.75 127 ASP A CA 1
ATOM 1026 C C . ASP A 1 127 ? -21.954 10.067 19.296 1.00 54.75 127 ASP A C 1
ATOM 1028 O O . ASP A 1 127 ? -23.170 10.073 19.080 1.00 54.75 127 ASP A O 1
ATOM 1032 N N . ALA A 1 128 ? -21.246 8.930 19.324 1.00 61.81 128 ALA A N 1
ATOM 1033 C CA . ALA A 1 128 ? -21.859 7.609 19.172 1.00 61.81 128 ALA A CA 1
ATOM 1034 C C . ALA A 1 128 ? -21.319 6.552 20.153 1.00 61.81 128 ALA A C 1
ATOM 1036 O O . ALA A 1 128 ? -22.093 5.929 20.880 1.00 61.81 128 ALA A O 1
ATOM 1037 N N . TRP A 1 129 ? -20.013 6.287 20.092 1.00 75.88 129 TRP A N 1
ATOM 1038 C CA . TRP A 1 129 ? -19.297 5.238 20.830 1.00 75.88 129 TRP A CA 1
ATOM 1039 C C . TRP A 1 129 ? -17.817 5.259 20.424 1.00 75.88 129 TRP A C 1
ATOM 1041 O O . TRP A 1 129 ? -17.463 5.752 19.344 1.00 75.88 129 TRP A O 1
ATOM 1051 N N . GLY A 1 130 ? -16.944 4.660 21.234 1.00 82.19 130 GLY A N 1
ATOM 1052 C CA . GLY A 1 130 ? -15.531 4.557 20.888 1.00 82.19 130 GLY A CA 1
ATOM 1053 C C . GLY A 1 130 ? -14.649 3.779 21.859 1.00 82.19 130 GLY A C 1
ATOM 1054 O O . GLY A 1 130 ? -15.115 3.090 22.770 1.00 82.19 130 GLY A O 1
ATOM 1055 N N . VAL A 1 131 ? -13.337 3.919 21.650 1.00 88.00 131 VAL A N 1
ATOM 1056 C CA . VAL A 1 131 ? -12.312 3.552 22.635 1.00 88.00 131 VAL A CA 1
ATOM 1057 C C . VAL A 1 131 ? -11.667 4.822 23.169 1.00 88.00 131 VAL A C 1
ATOM 1059 O O . VAL A 1 131 ? -11.177 5.658 22.398 1.00 88.00 131 VAL A O 1
ATOM 1062 N N . LEU A 1 132 ? -11.589 4.910 24.494 1.00 87.69 132 LEU A N 1
ATOM 1063 C CA . LEU A 1 132 ? -10.736 5.869 25.179 1.00 87.69 132 LEU A CA 1
ATOM 1064 C C . LEU A 1 132 ? -9.546 5.174 25.848 1.00 87.69 132 LEU A C 1
ATOM 1066 O O . LEU A 1 132 ? -9.615 4.027 26.297 1.00 87.69 132 LEU A O 1
ATOM 1070 N N . MET A 1 133 ? -8.436 5.898 25.898 1.00 91.69 133 MET A N 1
ATOM 1071 C CA . MET A 1 133 ? -7.237 5.566 26.654 1.00 91.69 133 MET A CA 1
ATOM 1072 C C . MET A 1 133 ? -7.238 6.401 27.940 1.00 91.69 133 MET A C 1
ATOM 1074 O O . MET A 1 133 ? -7.346 7.625 27.857 1.00 91.69 133 MET A O 1
ATOM 1078 N N . ILE A 1 134 ? -7.094 5.767 29.106 1.00 90.50 134 ILE A N 1
ATOM 1079 C CA . ILE A 1 134 ? -6.900 6.437 30.403 1.00 90.50 134 ILE A CA 1
ATOM 1080 C C . ILE A 1 134 ? -5.433 6.304 30.811 1.00 90.50 134 ILE A C 1
ATOM 1082 O O . ILE A 1 134 ? -4.920 5.188 30.873 1.00 90.50 134 ILE A O 1
ATOM 1086 N N . GLY A 1 135 ? -4.776 7.420 31.128 1.00 88.50 135 GLY A N 1
ATOM 1087 C CA . GLY A 1 135 ? -3.378 7.466 31.571 1.00 88.50 135 GLY A CA 1
ATOM 1088 C C . GLY A 1 135 ? -2.415 8.040 30.526 1.00 88.50 135 GLY A C 1
ATOM 1089 O O . GLY A 1 135 ? -2.815 8.784 29.628 1.00 88.50 135 GLY A O 1
ATOM 1090 N N . GLU A 1 136 ? -1.125 7.732 30.675 1.00 89.00 136 GLU A N 1
ATOM 1091 C CA . GLU A 1 136 ? -0.043 8.184 29.788 1.00 89.00 136 GLU A CA 1
ATOM 1092 C C . GLU A 1 136 ? 1.038 7.102 29.657 1.00 89.00 136 GLU A C 1
ATOM 1094 O O . GLU A 1 136 ? 1.441 6.510 30.656 1.00 89.00 136 GLU A O 1
ATOM 1099 N N . GLY A 1 137 ? 1.561 6.892 28.445 1.00 88.31 137 GLY A N 1
ATOM 1100 C CA . GLY A 1 137 ? 2.649 5.935 28.210 1.00 88.31 137 GLY A CA 1
ATOM 1101 C C . GLY A 1 137 ? 2.271 4.494 28.574 1.00 88.31 137 GLY A C 1
ATOM 1102 O O . GLY A 1 137 ? 1.108 4.114 28.502 1.00 88.31 137 GLY A O 1
ATOM 1103 N N . GLU A 1 138 ? 3.255 3.696 28.994 1.00 90.19 138 GLU A N 1
ATOM 1104 C CA . GLU A 1 138 ? 3.106 2.254 29.275 1.00 90.19 138 GLU A CA 1
ATOM 1105 C C . GLU A 1 138 ? 2.123 1.893 30.409 1.00 90.19 138 GLU A C 1
ATOM 1107 O O . GLU A 1 138 ? 1.762 0.729 30.551 1.00 90.19 138 GLU A O 1
ATOM 1112 N N . SER A 1 139 ? 1.687 2.852 31.236 1.00 89.31 139 SER A N 1
ATOM 1113 C CA . SER A 1 139 ? 0.666 2.616 32.273 1.00 89.31 139 SER A CA 1
ATOM 1114 C C . SER A 1 139 ? -0.764 2.880 31.795 1.00 89.31 139 SER A C 1
ATOM 1116 O O . SER A 1 139 ? -1.708 2.763 32.581 1.00 89.31 139 SER A O 1
ATOM 1118 N N . ALA A 1 140 ? -0.942 3.251 30.525 1.00 92.00 140 ALA A N 1
ATOM 1119 C CA . ALA A 1 140 ? -2.249 3.527 29.960 1.00 92.00 140 ALA A CA 1
ATOM 1120 C C . ALA A 1 140 ? -3.138 2.272 29.877 1.00 92.00 140 ALA A C 1
ATOM 1122 O O . ALA A 1 140 ? -2.677 1.156 29.642 1.00 92.00 140 ALA A O 1
ATOM 1123 N N . THR A 1 141 ? -4.445 2.467 30.040 1.00 93.44 141 THR A N 1
ATOM 1124 C CA . THR A 1 141 ? -5.461 1.410 29.929 1.00 93.44 141 THR A CA 1
ATOM 1125 C C . THR A 1 141 ? -6.543 1.789 28.930 1.00 93.44 141 THR A C 1
ATOM 1127 O O . THR A 1 141 ? -6.817 2.968 28.710 1.00 93.44 141 THR A O 1
ATOM 1130 N N . PHE A 1 142 ? -7.163 0.782 28.323 1.00 93.19 142 PHE A N 1
ATOM 1131 C CA . PHE A 1 142 ? -8.088 0.922 27.205 1.00 93.19 142 PHE A CA 1
ATOM 1132 C C . PHE A 1 142 ? -9.497 0.510 27.612 1.00 93.19 142 PHE A C 1
ATOM 1134 O O . PHE A 1 142 ? -9.710 -0.579 28.156 1.00 93.19 142 PHE A O 1
ATOM 1141 N N . HIS A 1 143 ? -10.455 1.392 27.338 1.00 90.56 143 HIS A N 1
ATOM 1142 C CA . HIS A 1 143 ? -11.836 1.268 27.791 1.00 90.56 143 HIS A CA 1
ATOM 1143 C C . HIS A 1 143 ? -12.804 1.517 26.638 1.00 90.56 143 HIS A C 1
ATOM 1145 O O . HIS A 1 143 ? -12.594 2.413 25.819 1.00 90.56 143 HIS A O 1
ATOM 1151 N N . HIS A 1 144 ? -13.879 0.734 26.604 1.00 88.19 144 HIS A N 1
ATOM 1152 C CA . HIS A 1 144 ? -15.070 1.060 25.832 1.00 88.19 144 HIS A CA 1
ATOM 1153 C C . HIS A 1 144 ? -15.758 2.269 26.460 1.00 88.19 144 HIS A C 1
ATOM 1155 O O . HIS A 1 144 ? -15.863 2.342 27.688 1.00 88.19 144 HIS A O 1
ATOM 1161 N N . TRP A 1 145 ? -16.247 3.165 25.612 1.00 83.69 145 TRP A N 1
ATOM 1162 C CA . TRP A 1 145 ? -17.088 4.290 25.987 1.00 83.69 145 TRP A CA 1
ATOM 1163 C C . TRP A 1 145 ? -18.282 4.371 25.033 1.00 83.69 145 TRP A C 1
ATOM 1165 O O . TRP A 1 145 ? -18.104 4.253 23.817 1.00 83.69 145 TRP A O 1
ATOM 1175 N N . ASP A 1 146 ? -19.478 4.565 25.583 1.00 78.50 146 ASP A N 1
ATOM 1176 C CA . ASP A 1 146 ? -20.730 4.738 24.842 1.00 78.50 146 ASP A CA 1
ATOM 1177 C C . ASP A 1 146 ? -21.401 6.091 25.124 1.00 78.50 146 ASP A C 1
ATOM 1179 O O . ASP A 1 146 ? -21.018 6.836 26.027 1.00 78.50 146 ASP A O 1
ATOM 1183 N N . ASN A 1 147 ? -22.422 6.408 24.325 1.00 70.88 147 ASN A N 1
ATOM 1184 C CA . ASN A 1 147 ? -23.197 7.646 24.433 1.00 70.88 147 ASN A CA 1
ATOM 1185 C C . ASN A 1 147 ? -23.918 7.843 25.771 1.00 70.88 147 ASN A C 1
ATOM 1187 O O . ASN A 1 147 ? -24.182 8.985 26.143 1.00 70.88 147 ASN A O 1
ATOM 1191 N N . ASP A 1 148 ? -24.213 6.764 26.496 1.00 74.88 148 ASP A N 1
ATOM 1192 C CA . ASP A 1 148 ? -24.801 6.839 27.834 1.00 74.88 148 ASP A CA 1
ATOM 1193 C C . ASP A 1 148 ? -23.713 7.028 28.918 1.00 74.88 148 ASP A C 1
ATOM 1195 O O . ASP A 1 148 ? -23.985 6.950 30.117 1.00 74.88 148 ASP A O 1
ATOM 1199 N N . GLY A 1 149 ? -22.468 7.299 28.499 1.00 71.81 149 GLY A N 1
ATOM 1200 C CA . GLY A 1 149 ? -21.311 7.627 29.328 1.00 71.81 149 GLY A CA 1
ATOM 1201 C C . GLY A 1 149 ? -20.858 6.503 30.253 1.00 71.81 149 GLY A C 1
ATOM 1202 O O . GLY A 1 149 ? -20.217 6.780 31.276 1.00 71.81 149 GLY A O 1
ATOM 1203 N N . PHE A 1 150 ? -21.181 5.250 29.920 1.00 81.19 150 PHE A N 1
ATOM 1204 C CA . PHE A 1 150 ? -20.628 4.089 30.604 1.00 81.19 150 PHE A CA 1
ATOM 1205 C C . PHE A 1 150 ? -19.189 3.872 30.140 1.00 81.19 150 PHE A C 1
ATOM 1207 O O . PHE A 1 150 ? -18.878 3.906 28.947 1.00 81.19 150 PHE A O 1
ATOM 1214 N N . VAL A 1 151 ? -18.294 3.616 31.095 1.00 84.62 151 VAL A N 1
ATOM 1215 C CA . VAL A 1 151 ? -16.883 3.331 30.815 1.00 84.62 151 VAL A CA 1
ATOM 1216 C C . VAL A 1 151 ? -16.574 1.925 31.293 1.00 84.62 151 VAL A C 1
ATOM 1218 O O . VAL A 1 151 ? -16.625 1.629 32.485 1.00 84.62 151 VAL A O 1
ATOM 1221 N N . SER A 1 152 ? -16.261 1.039 30.352 1.00 87.62 152 SER A N 1
ATOM 1222 C CA . SER A 1 152 ? -15.949 -0.360 30.648 1.00 87.62 152 SER A CA 1
ATOM 1223 C C . SER A 1 152 ? -14.515 -0.688 30.270 1.00 87.62 152 SER A C 1
ATOM 1225 O O . SER A 1 152 ? -14.141 -0.567 29.104 1.00 87.62 152 SER A O 1
ATOM 1227 N N . TYR A 1 153 ? -13.733 -1.189 31.227 1.00 90.44 153 TYR A N 1
ATOM 1228 C CA . TYR A 1 153 ? -12.389 -1.703 30.966 1.00 90.44 153 TYR A CA 1
ATOM 1229 C C . TYR A 1 153 ? -12.403 -2.806 29.895 1.00 90.44 153 TYR A C 1
ATOM 1231 O O . TYR A 1 153 ? -13.330 -3.626 29.826 1.00 90.44 153 TYR A O 1
ATOM 1239 N N . ARG A 1 154 ? -11.368 -2.812 29.046 1.00 90.88 154 ARG A N 1
ATOM 1240 C CA . ARG A 1 154 ? -11.196 -3.785 27.958 1.00 90.88 154 ARG A CA 1
ATOM 1241 C C . ARG A 1 154 ? -9.815 -4.419 27.934 1.00 90.88 154 ARG A C 1
ATOM 1243 O O . ARG A 1 154 ? -9.738 -5.642 27.883 1.00 90.88 154 ARG A O 1
ATOM 1250 N N . GLU A 1 155 ? -8.754 -3.615 27.965 1.00 92.81 155 GLU A N 1
ATOM 1251 C CA . GLU A 1 155 ? -7.369 -4.096 27.886 1.00 92.81 155 GLU A CA 1
ATOM 1252 C C . GLU A 1 155 ? -6.377 -3.148 28.574 1.00 92.81 155 GLU A C 1
ATOM 1254 O O . GLU A 1 155 ? -6.624 -1.953 28.729 1.00 92.81 155 GLU A O 1
ATOM 1259 N N . SER A 1 156 ? -5.205 -3.672 28.935 1.00 92.75 156 SER A N 1
ATOM 1260 C CA . SER A 1 156 ? -4.010 -2.875 29.272 1.00 92.75 156 SER A CA 1
ATOM 1261 C C . SER A 1 156 ? -2.973 -2.832 28.142 1.00 92.75 156 SER A C 1
ATOM 1263 O O . SER A 1 156 ? -1.953 -2.170 28.275 1.00 92.75 156 SER A O 1
ATOM 1265 N N . SER A 1 157 ? -3.215 -3.526 27.025 1.00 93.88 157 SER A N 1
ATOM 1266 C CA . SER A 1 157 ? -2.336 -3.535 25.852 1.00 93.88 157 SER A CA 1
ATOM 1267 C C . SER A 1 157 ? -3.081 -3.030 24.623 1.00 93.88 157 SER A C 1
ATOM 1269 O O . SER A 1 157 ? -4.133 -3.564 24.264 1.00 93.88 157 SER A O 1
ATOM 1271 N N . PHE A 1 158 ? -2.503 -2.034 23.949 1.00 95.06 158 PHE A N 1
ATOM 1272 C CA . PHE A 1 158 ? -3.023 -1.538 22.679 1.00 95.06 158 PHE A CA 1
ATOM 1273 C C . PHE A 1 158 ? -2.957 -2.630 21.605 1.00 95.06 158 PHE A C 1
ATOM 1275 O O . PHE A 1 158 ? -3.932 -2.852 20.889 1.00 95.06 158 PHE A O 1
ATOM 1282 N N . THR A 1 159 ? -1.847 -3.373 21.548 1.00 95.38 159 THR A N 1
ATOM 1283 C CA . THR A 1 159 ? -1.675 -4.510 20.633 1.00 95.38 159 THR A CA 1
ATOM 1284 C C . THR A 1 159 ? -2.817 -5.515 20.748 1.00 95.38 159 THR A C 1
ATOM 1286 O O . THR A 1 159 ? -3.483 -5.767 19.746 1.00 95.38 159 THR A O 1
ATOM 1289 N N . LYS A 1 160 ? -3.131 -6.005 21.956 1.00 94.81 160 LYS A N 1
ATOM 1290 C CA . LYS A 1 160 ? -4.238 -6.962 22.154 1.00 94.81 160 LYS A CA 1
ATOM 1291 C C . LYS A 1 160 ? -5.598 -6.408 21.735 1.00 94.81 160 LYS A C 1
ATOM 1293 O O . LYS A 1 160 ? -6.429 -7.140 21.202 1.00 94.81 160 LYS A O 1
ATOM 1298 N N . LEU A 1 161 ? -5.840 -5.120 21.982 1.00 94.19 161 LEU A N 1
ATOM 1299 C CA . LEU A 1 161 ? -7.088 -4.464 21.604 1.00 94.19 161 LEU A CA 1
ATOM 1300 C C . LEU A 1 161 ? -7.261 -4.424 20.077 1.00 94.19 161 LEU A C 1
ATOM 1302 O O . LEU A 1 161 ? -8.341 -4.731 19.572 1.00 94.19 161 LEU A O 1
ATOM 1306 N N . ILE A 1 162 ? -6.204 -4.074 19.341 1.00 94.81 162 ILE A N 1
ATOM 1307 C CA . ILE A 1 162 ? -6.237 -4.014 17.874 1.00 94.81 162 ILE A CA 1
ATOM 1308 C C . ILE A 1 162 ? -6.214 -5.417 17.248 1.00 94.81 162 ILE A C 1
ATOM 1310 O O . ILE A 1 162 ? -6.887 -5.632 16.245 1.00 94.81 162 ILE A O 1
ATOM 1314 N N . GLU A 1 163 ? -5.534 -6.397 17.845 1.00 95.31 163 GLU A N 1
ATOM 1315 C CA . GLU A 1 163 ? -5.651 -7.809 17.442 1.00 95.31 163 GLU A CA 1
ATOM 1316 C C . GLU A 1 163 ? -7.106 -8.289 17.558 1.00 95.31 163 GLU A C 1
ATOM 1318 O O . GLU A 1 163 ? -7.674 -8.772 16.580 1.00 95.31 163 GLU A O 1
ATOM 1323 N N . ARG A 1 164 ? -7.772 -8.011 18.688 1.00 93.75 164 ARG A N 1
ATOM 1324 C CA . ARG A 1 164 ? -9.198 -8.322 18.891 1.00 93.75 164 ARG A CA 1
ATOM 1325 C C . ARG A 1 164 ? -10.100 -7.669 17.831 1.00 93.75 164 ARG A C 1
ATOM 1327 O O . ARG A 1 164 ? -11.051 -8.298 17.371 1.00 93.75 164 ARG A O 1
ATOM 1334 N N . LEU A 1 165 ? -9.810 -6.430 17.432 1.00 93.38 165 LEU A N 1
ATOM 1335 C CA . LEU A 1 165 ? -10.506 -5.708 16.356 1.00 93.38 165 LEU A CA 1
ATOM 1336 C C . LEU A 1 165 ? -10.325 -6.382 14.976 1.00 93.38 165 LEU A C 1
ATOM 1338 O O . LEU A 1 165 ? -11.296 -6.511 14.223 1.00 93.38 165 LEU A O 1
ATOM 1342 N N . ILE A 1 166 ? -9.097 -6.806 14.651 1.00 95.19 166 ILE A N 1
ATOM 1343 C CA . ILE A 1 166 ? -8.719 -7.487 13.397 1.00 95.19 166 ILE A CA 1
ATOM 1344 C C . ILE A 1 166 ? -9.413 -8.851 13.289 1.00 95.19 166 ILE A C 1
ATOM 1346 O O . ILE A 1 166 ? -10.060 -9.141 12.274 1.00 95.19 166 ILE A O 1
ATOM 1350 N N . ASP A 1 167 ? -9.317 -9.664 14.342 1.00 94.75 167 ASP A N 1
ATOM 1351 C CA . ASP A 1 167 ? -9.870 -11.023 14.391 1.00 94.75 167 ASP A CA 1
ATOM 1352 C C . ASP A 1 167 ? -11.396 -11.003 14.215 1.00 94.75 167 ASP A C 1
ATOM 1354 O O . ASP A 1 167 ? -11.963 -11.794 13.458 1.00 94.75 167 ASP A O 1
ATOM 1358 N N . ARG A 1 168 ? -12.054 -10.005 14.819 1.00 94.56 168 ARG A N 1
ATOM 1359 C CA . ARG A 1 168 ? -13.504 -9.754 14.723 1.00 94.56 168 ARG A CA 1
ATOM 1360 C C . ARG A 1 168 ? -13.942 -9.106 13.411 1.00 94.56 168 ARG A C 1
ATOM 1362 O O . ARG A 1 168 ? -15.108 -8.739 13.269 1.00 94.56 168 ARG A O 1
ATOM 1369 N N . GLY A 1 169 ? -13.025 -8.930 12.458 1.00 93.50 169 GLY A N 1
ATOM 1370 C CA . GLY A 1 169 ? -13.324 -8.394 11.132 1.00 93.50 169 GLY A CA 1
ATOM 1371 C C . GLY A 1 169 ? -13.959 -7.006 11.159 1.00 93.50 169 GLY A C 1
ATOM 1372 O O . GLY A 1 169 ? -14.745 -6.682 10.271 1.00 93.50 169 GLY A O 1
ATOM 1373 N N . PHE A 1 170 ? -13.656 -6.201 12.181 1.00 93.56 170 PHE A N 1
ATOM 1374 C CA . PHE A 1 170 ? -14.219 -4.861 12.362 1.00 93.56 170 PHE A CA 1
ATOM 1375 C C . PHE A 1 170 ? -15.758 -4.815 12.526 1.00 93.56 170 PHE A C 1
ATOM 1377 O O . PHE A 1 170 ? -16.370 -3.783 12.250 1.00 93.56 170 PHE A O 1
ATOM 1384 N N . ALA A 1 171 ? -16.409 -5.903 12.961 1.00 91.75 171 ALA A N 1
ATOM 1385 C CA . ALA A 1 171 ? -17.846 -5.903 13.267 1.00 91.75 171 ALA A CA 1
ATOM 1386 C C . ALA A 1 171 ? -18.194 -4.767 14.246 1.00 91.75 171 ALA A C 1
ATOM 1388 O O . ALA A 1 171 ? -17.500 -4.603 15.240 1.00 91.75 171 ALA A O 1
ATOM 1389 N N . HIS A 1 172 ? -19.258 -3.993 14.020 1.00 85.88 172 HIS A N 1
ATOM 1390 C CA . HIS A 1 172 ? -19.550 -2.807 14.849 1.00 85.88 172 HIS A CA 1
ATOM 1391 C C . HIS A 1 172 ? -19.672 -3.099 16.364 1.00 85.88 172 HIS A C 1
ATOM 1393 O O . HIS A 1 172 ? -19.267 -2.286 17.190 1.00 85.88 172 HIS A O 1
ATOM 1399 N N . THR A 1 173 ? -20.122 -4.302 16.731 1.00 87.25 173 THR A N 1
ATOM 1400 C CA . THR A 1 173 ? -20.239 -4.795 18.114 1.00 87.25 173 THR A CA 1
ATOM 1401 C C . THR A 1 173 ? -18.954 -5.411 18.689 1.00 87.25 173 THR A C 1
ATOM 1403 O O . THR A 1 173 ? -18.984 -5.965 19.790 1.00 87.25 173 THR A O 1
ATOM 1406 N N . TRP A 1 174 ? -17.811 -5.335 17.989 1.00 88.56 174 TRP A N 1
ATOM 1407 C CA . TRP A 1 174 ? -16.558 -6.029 18.346 1.00 88.56 174 TRP A CA 1
ATOM 1408 C C . TRP A 1 174 ? -16.084 -5.788 19.787 1.00 88.56 174 TRP A C 1
ATOM 1410 O O . TRP A 1 174 ? -15.433 -6.657 20.369 1.00 88.56 174 TRP A O 1
ATOM 1420 N N . LEU A 1 175 ? -16.418 -4.621 20.341 1.00 87.00 175 LEU A N 1
ATOM 1421 C CA . LEU A 1 175 ? -15.953 -4.101 21.625 1.00 87.00 175 LEU A CA 1
ATOM 1422 C C . LEU A 1 175 ? -16.973 -4.249 22.772 1.00 87.00 175 LEU A C 1
ATOM 1424 O O . LEU A 1 175 ? -16.664 -3.902 23.911 1.00 87.00 175 LEU A O 1
ATOM 1428 N N . TYR A 1 176 ? -18.185 -4.741 22.507 1.00 81.50 176 TYR A N 1
ATOM 1429 C CA . TYR A 1 176 ? -19.273 -4.763 23.496 1.00 81.50 176 TYR A CA 1
ATOM 1430 C C . TYR A 1 176 ? -19.134 -5.927 24.487 1.00 81.50 176 TYR A C 1
ATOM 1432 O O . TYR A 1 176 ? -19.293 -5.745 25.693 1.00 81.50 176 TYR A O 1
ATOM 1440 N N . SER A 1 177 ? -18.798 -7.116 23.991 1.00 80.00 177 SER A N 1
ATOM 1441 C CA . SER A 1 177 ? -18.614 -8.338 24.783 1.00 80.00 177 SER A CA 1
ATOM 1442 C C . SER A 1 177 ? -17.750 -9.347 24.025 1.00 80.00 177 SER A C 1
ATOM 1444 O O . SER A 1 177 ? -17.617 -9.269 22.803 1.00 80.00 177 SER A O 1
ATOM 1446 N N . ASP A 1 178 ? -17.163 -10.318 24.728 1.00 79.75 178 ASP A N 1
ATOM 1447 C CA . ASP A 1 178 ? -16.324 -11.334 24.081 1.00 79.75 178 ASP A CA 1
ATOM 1448 C C . ASP A 1 178 ? -17.121 -12.373 23.272 1.00 79.75 178 ASP A C 1
ATOM 1450 O O . ASP A 1 178 ? -16.542 -13.017 22.403 1.00 79.75 178 ASP A O 1
ATOM 1454 N N . SER A 1 179 ? -18.440 -12.464 23.460 1.00 84.12 179 SER A N 1
ATOM 1455 C CA . SER A 1 179 ? -19.360 -13.185 22.568 1.00 84.12 179 SER A CA 1
ATOM 1456 C C . SER A 1 179 ? -20.587 -12.312 22.313 1.00 84.12 179 SER A C 1
ATOM 1458 O O . SER A 1 179 ? -21.321 -11.988 23.245 1.00 84.12 179 SER A O 1
ATOM 1460 N N . HIS A 1 180 ? -20.781 -11.895 21.061 1.00 90.81 180 HIS A N 1
ATOM 1461 C CA . HIS A 1 180 ? -21.919 -11.077 20.646 1.00 90.81 180 HIS A CA 1
ATOM 1462 C C . HIS A 1 180 ? -22.483 -11.655 19.347 1.00 90.81 180 HIS A C 1
ATOM 1464 O O . HIS A 1 180 ? -21.712 -11.749 18.388 1.00 90.81 180 HIS A O 1
ATOM 1470 N N . PRO A 1 181 ? -23.790 -11.977 19.259 1.00 93.38 181 PRO A N 1
ATOM 1471 C CA . PRO A 1 181 ? -24.362 -12.660 18.097 1.00 93.38 181 PRO A CA 1
ATOM 1472 C C . PRO A 1 181 ? -24.027 -11.998 16.756 1.00 93.38 181 PRO A C 1
ATOM 1474 O O . PRO A 1 181 ? -23.687 -12.693 15.802 1.00 93.38 181 PRO A O 1
ATOM 1477 N N . ASP A 1 182 ? -24.040 -10.664 16.697 1.00 90.50 182 ASP A N 1
ATOM 1478 C CA . ASP A 1 182 ? -23.712 -9.925 15.471 1.00 90.50 182 ASP A CA 1
ATOM 1479 C C . ASP A 1 182 ? -22.218 -10.008 15.119 1.00 90.50 182 ASP A C 1
ATOM 1481 O O . ASP A 1 182 ? -21.865 -10.201 13.958 1.00 90.50 182 ASP A O 1
ATOM 1485 N N . THR A 1 183 ? -21.323 -9.942 16.113 1.00 93.62 183 THR A N 1
ATOM 1486 C CA . THR A 1 183 ? -19.878 -10.147 15.905 1.00 93.62 183 THR A CA 1
ATOM 1487 C C . THR A 1 183 ? -19.611 -11.567 15.408 1.00 93.62 183 THR A C 1
ATOM 1489 O O . THR A 1 183 ? -18.862 -11.760 14.451 1.00 93.62 183 THR A O 1
ATOM 1492 N N . ASP A 1 184 ? -20.260 -12.557 16.018 1.00 95.25 184 ASP A N 1
ATOM 1493 C CA . ASP A 1 184 ? -20.101 -13.971 15.681 1.00 95.25 184 ASP A CA 1
ATOM 1494 C C . ASP A 1 184 ? -20.649 -14.273 14.274 1.00 95.25 184 ASP A C 1
ATOM 1496 O O . ASP A 1 184 ? -20.014 -14.998 13.503 1.00 95.25 184 ASP A O 1
ATOM 1500 N N . ALA A 1 185 ? -21.765 -13.646 13.884 1.00 95.19 185 ALA A N 1
ATOM 1501 C CA . ALA A 1 185 ? -22.320 -13.722 12.534 1.00 95.19 185 ALA A CA 1
ATOM 1502 C C . ALA A 1 185 ? -21.389 -13.097 11.478 1.00 95.19 185 ALA A C 1
ATOM 1504 O O . ALA A 1 185 ? -21.163 -13.706 10.427 1.00 95.19 185 ALA A O 1
ATOM 1505 N N . VAL A 1 186 ? -20.797 -11.929 11.758 1.00 95.69 186 VAL A N 1
ATOM 1506 C CA . VAL A 1 186 ? -19.794 -11.297 10.878 1.00 95.69 186 VAL A CA 1
ATOM 1507 C C . VAL A 1 186 ? -18.563 -12.193 10.733 1.00 95.69 186 VAL A C 1
ATOM 1509 O O . VAL A 1 186 ? -18.133 -12.457 9.608 1.00 95.69 186 VAL A O 1
ATOM 1512 N N . MET A 1 187 ? -18.023 -12.726 11.834 1.00 96.06 187 MET A N 1
ATOM 1513 C CA . MET A 1 187 ? -16.877 -13.643 11.795 1.00 96.06 187 MET A CA 1
ATOM 1514 C C . MET A 1 187 ? -17.187 -14.911 10.985 1.00 96.06 187 MET A C 1
ATOM 1516 O O . MET A 1 187 ? -16.399 -15.282 10.113 1.00 96.06 187 MET A O 1
ATOM 1520 N N . ALA A 1 188 ? -18.348 -15.539 11.195 1.00 96.44 188 ALA A N 1
ATOM 1521 C CA . ALA A 1 188 ? -18.782 -16.711 10.431 1.00 96.44 188 ALA A CA 1
ATOM 1522 C C . ALA A 1 188 ? -18.946 -16.407 8.928 1.00 96.44 188 ALA A C 1
ATOM 1524 O O . ALA A 1 188 ? -18.564 -17.216 8.072 1.00 96.44 188 ALA A O 1
ATOM 1525 N N . ARG A 1 189 ? -19.455 -15.217 8.581 1.00 95.12 189 ARG A N 1
ATOM 1526 C CA . ARG A 1 189 ? -19.578 -14.788 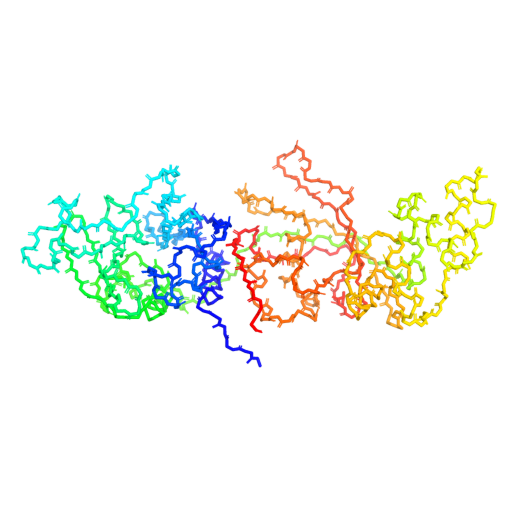7.183 1.00 95.12 189 ARG A CA 1
ATOM 1527 C C . ARG A 1 189 ? -18.219 -14.531 6.531 1.00 95.12 189 ARG A C 1
ATOM 1529 O O . ARG A 1 189 ? -18.009 -14.948 5.391 1.00 95.12 189 ARG A O 1
ATOM 1536 N N . LEU A 1 190 ? -17.283 -13.909 7.246 1.00 95.62 190 LEU A N 1
ATOM 1537 C CA . LEU A 1 190 ? -15.916 -13.685 6.764 1.00 95.62 190 LEU A CA 1
ATOM 1538 C C . LEU A 1 190 ? -15.105 -14.983 6.648 1.00 95.62 190 LEU A C 1
ATOM 1540 O O . LEU A 1 190 ? -14.283 -15.095 5.740 1.00 95.62 190 LEU A O 1
ATOM 1544 N N . ALA A 1 191 ? -15.363 -15.972 7.507 1.00 95.88 191 ALA A N 1
ATOM 1545 C CA . ALA A 1 191 ? -14.785 -17.313 7.407 1.00 95.88 191 ALA A CA 1
ATOM 1546 C C . ALA A 1 191 ? -15.328 -18.118 6.208 1.00 95.88 191 ALA A C 1
ATOM 1548 O O . ALA A 1 191 ? -14.669 -19.042 5.734 1.00 95.88 191 ALA A O 1
ATOM 1549 N N . THR A 1 192 ? -16.506 -17.761 5.685 1.00 95.38 192 THR A N 1
ATOM 1550 C CA . THR A 1 192 ? -17.048 -18.357 4.457 1.00 95.38 192 THR A CA 1
ATOM 1551 C C . THR A 1 192 ? -16.297 -17.801 3.237 1.00 95.38 192 THR A C 1
ATOM 1553 O O . THR A 1 192 ? -16.275 -16.576 3.063 1.00 95.38 192 THR A O 1
ATOM 1556 N N . PRO A 1 193 ? -15.705 -18.646 2.365 1.00 93.38 193 PRO A N 1
ATOM 1557 C CA . PRO A 1 193 ? -15.020 -18.179 1.163 1.00 93.38 193 PRO A CA 1
ATOM 1558 C C . PRO A 1 193 ? -15.963 -17.434 0.211 1.00 93.38 193 PRO A C 1
ATOM 1560 O O . PRO A 1 193 ? -17.023 -17.943 -0.149 1.00 93.38 193 PRO A O 1
ATOM 1563 N N . ALA A 1 194 ? -15.541 -16.256 -0.247 1.00 90.62 194 ALA A N 1
ATOM 1564 C CA . ALA A 1 194 ? -16.190 -15.506 -1.319 1.00 90.62 194 ALA A CA 1
ATOM 1565 C C . ALA A 1 194 ? -15.183 -15.273 -2.457 1.00 90.62 194 ALA A C 1
ATOM 1567 O O . ALA A 1 194 ? -14.004 -15.039 -2.176 1.00 90.62 194 ALA A O 1
ATOM 1568 N N . PRO A 1 195 ? -15.601 -15.318 -3.737 1.00 88.88 195 PRO A N 1
ATOM 1569 C CA . PRO A 1 195 ? -14.700 -15.008 -4.837 1.00 88.88 195 PRO A CA 1
ATOM 1570 C C . PRO A 1 195 ? -14.299 -13.525 -4.786 1.00 88.88 195 PRO A C 1
ATOM 1572 O O . PRO A 1 195 ? -15.096 -12.693 -4.333 1.00 88.88 195 PRO A O 1
ATOM 1575 N N . PRO A 1 196 ? -13.092 -13.162 -5.244 1.00 84.75 196 PRO A N 1
ATOM 1576 C CA . PRO A 1 196 ? -12.655 -11.776 -5.234 1.00 84.75 196 PRO A CA 1
ATOM 1577 C C . PRO A 1 196 ? -13.372 -10.940 -6.310 1.00 84.75 196 PRO A C 1
ATOM 1579 O O . PRO A 1 196 ? -13.740 -11.436 -7.377 1.00 84.75 196 PRO A O 1
ATOM 1582 N N . ARG A 1 197 ? -13.582 -9.651 -6.033 1.00 79.31 197 ARG A N 1
ATOM 1583 C CA . ARG A 1 197 ? -14.249 -8.681 -6.909 1.00 79.31 197 ARG A CA 1
ATOM 1584 C C . ARG A 1 197 ? -13.275 -8.146 -7.966 1.00 79.31 197 ARG A C 1
ATOM 1586 O O . ARG A 1 197 ? -12.287 -7.520 -7.587 1.00 79.31 197 ARG A O 1
ATOM 1593 N N . PRO A 1 198 ? -13.567 -8.281 -9.271 1.00 80.44 198 PRO A N 1
ATOM 1594 C CA . PRO A 1 198 ? -12.794 -7.632 -10.328 1.00 80.44 198 PRO A CA 1
ATOM 1595 C C . PRO A 1 198 ? -12.673 -6.114 -10.114 1.00 80.44 198 PRO A C 1
ATOM 1597 O O . PRO A 1 198 ? -13.678 -5.397 -10.104 1.00 80.44 198 PRO A O 1
ATOM 1600 N N . THR A 1 199 ? -11.450 -5.610 -9.957 1.00 78.00 199 THR A N 1
ATOM 1601 C CA . THR A 1 199 ? -11.150 -4.173 -9.809 1.00 78.00 199 THR A CA 1
ATOM 1602 C C . THR A 1 199 ? -10.559 -3.580 -11.081 1.00 78.00 199 THR A C 1
ATOM 1604 O O . THR A 1 199 ? -10.864 -2.426 -11.402 1.00 78.00 199 THR A O 1
ATOM 1607 N N . PHE A 1 200 ? -9.786 -4.367 -11.835 1.00 81.75 200 PHE A N 1
ATOM 1608 C CA . PHE A 1 200 ? -9.134 -3.946 -13.074 1.00 81.75 200 PHE A CA 1
ATOM 1609 C C . PHE A 1 200 ? -9.244 -4.989 -14.193 1.00 81.75 200 PHE A C 1
ATOM 1611 O O . PHE A 1 200 ? -9.182 -6.195 -13.955 1.00 81.75 200 PHE A O 1
ATOM 1618 N N . GLU A 1 201 ? -9.316 -4.501 -15.429 1.00 89.00 201 GLU A N 1
ATOM 1619 C CA . GLU A 1 201 ? -8.931 -5.227 -16.642 1.00 89.00 201 GLU A CA 1
ATOM 1620 C C . GLU A 1 201 ? -7.549 -4.728 -17.086 1.00 89.00 201 GLU A C 1
ATOM 1622 O O . GLU A 1 201 ? -7.310 -3.519 -17.133 1.00 89.00 201 GLU A O 1
ATOM 1627 N N . ILE A 1 202 ? -6.648 -5.648 -17.423 1.00 89.69 202 ILE A N 1
ATOM 1628 C CA . ILE A 1 202 ? -5.288 -5.364 -17.895 1.00 89.69 202 ILE A CA 1
ATOM 1629 C C . ILE A 1 202 ? -5.135 -6.029 -19.257 1.00 89.69 202 ILE A C 1
ATOM 1631 O O . ILE A 1 202 ? -5.147 -7.254 -19.339 1.00 89.69 202 ILE A O 1
ATOM 1635 N N . THR A 1 203 ? -5.008 -5.249 -20.325 1.00 92.44 203 THR A N 1
ATOM 1636 C CA . THR A 1 203 ? -4.804 -5.779 -21.681 1.00 92.44 203 THR A CA 1
ATOM 1637 C C . THR A 1 203 ? -3.339 -5.660 -22.062 1.00 92.44 203 THR A C 1
ATOM 1639 O O . THR A 1 203 ? -2.773 -4.569 -22.030 1.00 92.44 203 THR A O 1
ATOM 1642 N N . VAL A 1 204 ? -2.719 -6.782 -22.417 1.00 92.69 204 VAL A N 1
ATOM 1643 C CA . VAL A 1 204 ? -1.346 -6.824 -22.923 1.00 92.69 204 VAL A CA 1
ATOM 1644 C C . VAL A 1 204 ? -1.389 -6.531 -24.417 1.00 92.69 204 VAL A C 1
ATOM 1646 O O . VAL A 1 204 ? -1.791 -7.374 -25.212 1.00 92.69 204 VAL A O 1
ATOM 1649 N N . ASN A 1 205 ? -0.982 -5.330 -24.811 1.00 93.56 205 ASN A N 1
ATOM 1650 C CA . ASN A 1 205 ? -0.980 -4.900 -26.207 1.00 93.56 205 ASN A CA 1
ATOM 1651 C C . ASN A 1 205 ? 0.188 -5.521 -26.984 1.00 93.56 205 ASN A C 1
ATOM 1653 O O . ASN A 1 205 ? -0.021 -6.087 -28.055 1.00 93.56 205 ASN A O 1
ATOM 1657 N N . THR A 1 206 ? 1.409 -5.446 -26.445 1.00 94.06 206 THR A N 1
ATOM 1658 C CA . THR A 1 206 ? 2.605 -6.076 -27.032 1.00 94.06 206 THR A CA 1
ATOM 1659 C C . THR A 1 206 ? 3.525 -6.638 -25.951 1.00 94.06 206 THR A C 1
ATOM 1661 O O . THR A 1 206 ? 3.572 -6.123 -24.832 1.00 94.06 206 THR A O 1
ATOM 1664 N N . VAL A 1 207 ? 4.265 -7.691 -26.309 1.00 92.88 207 VAL A N 1
ATOM 1665 C CA . VAL A 1 207 ? 5.418 -8.217 -25.568 1.00 92.88 207 VAL A CA 1
ATOM 1666 C C . VAL A 1 207 ? 6.566 -8.292 -26.571 1.00 92.88 207 VAL A C 1
ATOM 1668 O O . VAL A 1 207 ? 6.522 -9.078 -27.515 1.00 92.88 207 VAL A O 1
ATOM 1671 N N . GLU A 1 208 ? 7.560 -7.428 -26.409 1.00 94.50 208 GLU A N 1
ATOM 1672 C CA . GLU A 1 208 ? 8.681 -7.254 -27.334 1.00 94.50 208 GLU A CA 1
ATOM 1673 C C . GLU A 1 208 ? 9.988 -7.640 -26.626 1.00 94.50 208 GLU A C 1
ATOM 1675 O O . GLU A 1 208 ? 10.261 -7.097 -25.552 1.00 94.50 208 GLU A O 1
ATOM 1680 N N . PRO A 1 209 ? 10.827 -8.527 -27.192 1.00 93.00 209 PRO A N 1
ATOM 1681 C CA . PRO A 1 209 ? 12.188 -8.722 -26.704 1.00 93.00 209 PRO A CA 1
ATOM 1682 C C . PRO A 1 209 ? 12.969 -7.403 -26.712 1.00 93.00 209 PRO A C 1
ATOM 1684 O O . PRO A 1 209 ? 12.846 -6.606 -27.643 1.00 93.00 209 PRO A O 1
ATOM 1687 N N . LEU A 1 210 ? 13.786 -7.186 -25.685 1.00 91.75 210 LEU A N 1
ATOM 1688 C CA . LEU A 1 210 ? 14.637 -6.010 -25.548 1.00 91.75 210 LEU A CA 1
ATOM 1689 C C . LEU A 1 210 ? 16.019 -6.437 -25.047 1.00 91.75 210 LEU A C 1
ATOM 1691 O O . LEU A 1 210 ? 16.139 -7.209 -24.095 1.00 91.75 210 LEU A O 1
ATOM 1695 N N . THR A 1 211 ? 17.082 -5.920 -25.652 1.00 88.50 211 THR A N 1
ATOM 1696 C CA . THR A 1 211 ? 18.439 -6.135 -25.139 1.00 88.50 211 THR A CA 1
ATOM 1697 C C . THR A 1 211 ? 18.776 -5.141 -24.026 1.00 88.50 211 THR A C 1
ATOM 1699 O O . THR A 1 211 ? 18.306 -4.000 -24.006 1.00 88.50 211 THR A O 1
ATOM 1702 N N . ALA A 1 212 ? 19.671 -5.529 -23.114 1.00 85.25 212 ALA A N 1
ATOM 1703 C CA . ALA A 1 212 ? 20.197 -4.607 -22.106 1.00 85.25 212 ALA A CA 1
ATOM 1704 C C . ALA A 1 212 ? 20.893 -3.381 -22.744 1.00 85.25 212 ALA A C 1
ATOM 1706 O O . ALA A 1 212 ? 20.826 -2.281 -22.200 1.00 85.25 212 ALA A O 1
ATOM 1707 N N . ALA A 1 213 ? 21.506 -3.538 -23.925 1.00 87.06 213 ALA A N 1
ATOM 1708 C CA . ALA A 1 213 ? 22.110 -2.439 -24.679 1.00 87.06 213 ALA A CA 1
ATOM 1709 C C . ALA A 1 213 ? 21.066 -1.430 -25.198 1.00 87.06 213 ALA A C 1
ATOM 1711 O O . ALA A 1 213 ? 21.260 -0.220 -25.054 1.00 87.06 213 ALA A O 1
ATOM 1712 N N . GLU A 1 214 ? 19.940 -1.902 -25.741 1.00 89.19 214 GLU A N 1
ATOM 1713 C CA . GLU A 1 214 ? 18.825 -1.038 -26.150 1.00 89.19 214 GLU A CA 1
ATOM 1714 C C . GLU A 1 214 ? 18.194 -0.330 -24.952 1.00 89.19 214 GLU A C 1
ATOM 1716 O O . GLU A 1 214 ? 17.969 0.875 -25.027 1.00 89.19 214 GLU A O 1
ATOM 1721 N N . LEU A 1 215 ? 17.990 -1.023 -23.824 1.00 88.75 215 LEU A N 1
ATOM 1722 C CA . LEU A 1 215 ? 17.497 -0.387 -22.599 1.00 88.75 215 LEU A CA 1
ATOM 1723 C C . LEU A 1 215 ? 18.451 0.710 -22.101 1.00 88.75 215 LEU A C 1
ATOM 1725 O O . LEU A 1 215 ? 17.993 1.794 -21.742 1.00 88.75 215 LEU A O 1
ATOM 1729 N N . ARG A 1 216 ? 19.772 0.474 -22.106 1.00 89.38 216 ARG A N 1
ATOM 1730 C CA . ARG A 1 216 ? 20.755 1.509 -21.741 1.00 89.38 216 ARG A CA 1
ATOM 1731 C C . ARG A 1 216 ? 20.703 2.692 -22.710 1.00 89.38 216 ARG A C 1
ATOM 1733 O O . ARG A 1 216 ? 20.661 3.829 -22.252 1.00 89.38 216 ARG A O 1
ATOM 1740 N N . ARG A 1 217 ? 20.629 2.458 -24.025 1.00 89.38 217 ARG A N 1
ATOM 1741 C CA . ARG A 1 217 ? 20.457 3.522 -25.034 1.00 89.38 217 ARG A CA 1
ATOM 1742 C C . ARG A 1 217 ? 19.194 4.352 -24.784 1.00 89.38 217 ARG A C 1
ATOM 1744 O O . ARG A 1 217 ? 19.270 5.579 -24.780 1.00 89.38 217 ARG A O 1
ATOM 1751 N N . ASP A 1 218 ? 18.072 3.687 -24.538 1.00 88.19 218 ASP A N 1
ATOM 1752 C CA . ASP A 1 218 ? 16.785 4.286 -24.176 1.00 88.19 218 ASP A CA 1
ATOM 1753 C C . ASP A 1 218 ? 16.900 5.160 -22.907 1.00 88.19 218 ASP A C 1
ATOM 1755 O O . ASP A 1 218 ? 16.438 6.302 -22.884 1.00 88.19 218 ASP A O 1
ATOM 1759 N N . GLN A 1 219 ? 17.559 4.654 -21.858 1.00 88.12 219 GLN A N 1
ATOM 1760 C CA . GLN A 1 219 ? 17.783 5.376 -20.597 1.00 88.12 219 GLN A CA 1
ATOM 1761 C C . GLN A 1 219 ? 18.680 6.608 -20.783 1.00 88.12 219 GLN A C 1
ATOM 1763 O O . GLN A 1 219 ? 18.400 7.656 -20.202 1.00 88.12 219 GLN A O 1
ATOM 1768 N N . LEU A 1 220 ? 19.735 6.513 -21.603 1.00 90.19 220 LEU A N 1
ATOM 1769 C CA . LEU A 1 220 ? 20.625 7.634 -21.941 1.00 90.19 220 LEU A CA 1
ATOM 1770 C C . LEU A 1 220 ? 19.890 8.709 -22.765 1.00 90.19 220 LEU A C 1
ATOM 1772 O O . LEU A 1 220 ? 20.089 9.905 -22.536 1.00 90.19 220 LEU A O 1
ATOM 1776 N N . ALA A 1 221 ? 19.000 8.295 -23.672 1.00 88.62 221 ALA A N 1
ATOM 1777 C CA . ALA A 1 221 ? 18.158 9.187 -24.470 1.00 88.62 221 ALA A CA 1
ATOM 1778 C C . ALA A 1 221 ? 17.136 9.962 -23.622 1.00 88.62 221 ALA A C 1
ATOM 1780 O O . ALA A 1 221 ? 16.872 11.127 -23.905 1.00 88.62 221 ALA A O 1
ATOM 1781 N N . ALA A 1 222 ? 16.611 9.348 -22.558 1.00 86.25 222 ALA A N 1
ATOM 1782 C CA . ALA A 1 222 ? 15.683 9.986 -21.624 1.00 86.25 222 ALA A CA 1
ATOM 1783 C C . ALA A 1 222 ? 16.347 10.990 -20.651 1.00 86.25 222 ALA A C 1
ATOM 1785 O O . ALA A 1 222 ? 15.643 11.694 -19.923 1.00 86.25 222 ALA A O 1
ATOM 1786 N N . GLN A 1 223 ? 17.684 11.072 -20.606 1.00 85.88 223 GLN A N 1
ATOM 1787 C CA . GLN A 1 223 ? 18.384 12.047 -19.763 1.00 85.88 223 GLN A CA 1
ATOM 1788 C C . GLN A 1 223 ? 18.304 13.466 -20.330 1.00 85.88 223 GLN A C 1
ATOM 1790 O O . GLN A 1 223 ? 18.246 13.681 -21.539 1.00 85.88 223 GLN A O 1
ATOM 1795 N N . ARG A 1 224 ? 18.392 14.464 -19.444 1.00 87.75 224 ARG A N 1
ATOM 1796 C CA . ARG A 1 224 ? 18.526 15.869 -19.849 1.00 87.75 224 ARG A CA 1
ATOM 1797 C C . ARG A 1 224 ? 19.872 16.098 -20.539 1.00 87.75 224 ARG A C 1
ATOM 1799 O O . ARG A 1 224 ? 20.873 15.496 -20.155 1.00 87.75 224 ARG A O 1
ATOM 1806 N N . ALA A 1 225 ? 19.909 17.036 -21.487 1.00 86.50 225 ALA A N 1
ATOM 1807 C CA . ALA A 1 225 ? 21.120 17.443 -22.207 1.00 86.50 225 ALA A CA 1
ATOM 1808 C C . ALA A 1 225 ? 22.326 17.705 -21.276 1.00 86.50 225 ALA A C 1
ATOM 1810 O O . ALA A 1 225 ? 23.408 17.158 -21.490 1.00 86.50 225 ALA A O 1
ATOM 1811 N N . ASP A 1 226 ? 22.119 18.468 -20.197 1.00 87.94 226 ASP A N 1
ATOM 1812 C CA . ASP A 1 226 ? 23.147 18.771 -19.192 1.00 87.94 226 ASP A CA 1
ATOM 1813 C C . ASP A 1 226 ? 23.711 17.518 -18.507 1.00 87.94 226 ASP A C 1
ATOM 1815 O O . ASP A 1 226 ? 24.909 17.440 -18.231 1.00 87.94 226 ASP A O 1
ATOM 1819 N N . ASP A 1 227 ? 22.859 16.533 -18.220 1.00 90.56 227 ASP A N 1
ATOM 1820 C CA . ASP A 1 227 ? 23.263 15.290 -17.565 1.00 90.56 227 ASP A CA 1
ATOM 1821 C C . ASP A 1 227 ? 24.055 14.406 -18.538 1.00 90.56 227 ASP A C 1
ATOM 1823 O O . ASP A 1 227 ? 25.111 13.887 -18.168 1.00 90.56 227 ASP A O 1
ATOM 1827 N N . GLN A 1 228 ? 23.635 14.337 -19.809 1.00 90.94 228 GLN A N 1
ATOM 1828 C CA . GLN A 1 228 ? 24.393 13.681 -20.882 1.00 90.94 228 GLN A CA 1
ATOM 1829 C C . GLN A 1 228 ? 25.798 14.289 -21.042 1.00 90.94 228 GLN A C 1
ATOM 1831 O O . GLN A 1 228 ? 26.786 13.556 -21.128 1.00 90.94 228 GLN A O 1
ATOM 1836 N N . GLU A 1 229 ? 25.925 15.622 -21.023 1.00 89.75 229 GLU A N 1
ATOM 1837 C CA . GLU A 1 229 ? 27.235 16.284 -21.076 1.00 89.75 229 GLU A CA 1
ATOM 1838 C C . GLU A 1 229 ? 28.128 15.952 -19.876 1.00 89.75 229 GLU A C 1
ATOM 1840 O O . GLU A 1 229 ? 29.342 15.795 -20.029 1.00 89.75 229 GLU A O 1
ATOM 1845 N N . ARG A 1 230 ? 27.562 15.893 -18.665 1.00 92.25 230 ARG A N 1
ATOM 1846 C CA . ARG A 1 230 ? 28.326 15.560 -17.453 1.00 92.25 230 ARG A CA 1
ATOM 1847 C C . ARG A 1 230 ? 28.785 14.103 -17.470 1.00 92.25 230 ARG A C 1
ATOM 1849 O O . ARG A 1 230 ? 29.916 13.835 -17.070 1.00 92.25 230 ARG A O 1
ATOM 1856 N N . MET A 1 231 ? 27.965 13.188 -17.986 1.00 92.69 231 MET A N 1
ATOM 1857 C CA . MET A 1 231 ? 28.356 11.791 -18.204 1.00 92.69 231 MET A CA 1
ATOM 1858 C C . MET A 1 231 ? 29.486 11.673 -19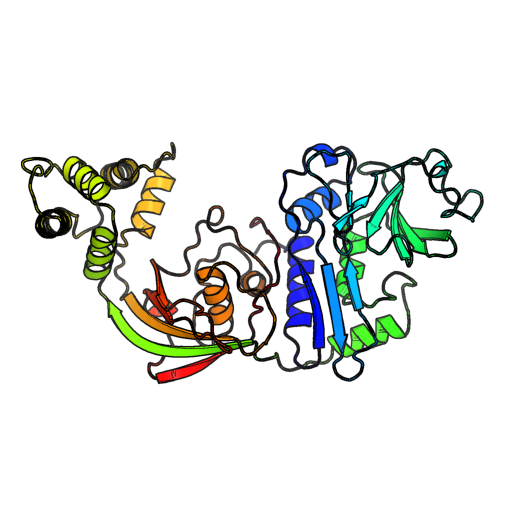.234 1.00 92.69 231 MET A C 1
ATOM 1860 O O . MET A 1 231 ? 30.493 11.034 -18.942 1.00 92.69 231 MET A O 1
ATOM 1864 N N . LEU A 1 232 ? 29.392 12.357 -20.381 1.00 92.69 232 LEU A N 1
ATOM 1865 C CA . LEU A 1 232 ? 30.469 12.402 -21.386 1.00 92.69 232 LEU A CA 1
ATOM 1866 C C . LEU A 1 232 ? 31.788 12.936 -20.805 1.00 92.69 232 LEU A C 1
ATOM 1868 O O . LEU A 1 232 ? 32.850 12.372 -21.060 1.00 92.69 232 LEU A O 1
ATOM 1872 N N . LYS A 1 233 ? 31.733 13.970 -19.954 1.00 91.50 233 LYS A N 1
ATOM 1873 C CA . LYS A 1 233 ? 32.911 14.489 -19.230 1.00 91.50 233 LYS A CA 1
ATOM 1874 C C . LYS A 1 233 ? 33.528 13.444 -18.286 1.00 91.50 233 LYS A C 1
ATOM 1876 O O . LYS A 1 233 ? 34.750 13.374 -18.206 1.00 91.50 233 LYS A O 1
ATOM 1881 N N . VAL A 1 234 ? 32.720 12.617 -17.611 1.00 93.88 234 VAL A N 1
ATOM 1882 C CA . VAL A 1 234 ? 33.202 11.502 -16.765 1.00 93.88 234 VAL A CA 1
ATOM 1883 C C . VAL A 1 234 ? 33.827 10.372 -17.589 1.00 93.88 234 VAL A C 1
ATOM 1885 O O . VAL A 1 234 ? 34.836 9.814 -17.165 1.00 93.88 234 VAL A O 1
ATOM 1888 N N . LEU A 1 235 ? 33.274 10.071 -18.766 1.00 92.06 235 LEU A N 1
ATOM 1889 C CA . LEU A 1 235 ? 33.787 9.059 -19.703 1.00 92.06 235 LEU A CA 1
ATOM 1890 C C . LEU A 1 235 ? 35.043 9.519 -20.474 1.00 92.06 235 LEU A C 1
ATOM 1892 O O . LEU A 1 235 ? 35.564 8.780 -21.301 1.00 92.06 235 LEU A O 1
ATOM 1896 N N . GLY A 1 236 ? 35.538 10.737 -20.228 1.00 88.31 236 GLY A N 1
ATOM 1897 C CA . GLY A 1 236 ? 36.708 11.310 -20.904 1.00 88.31 236 GLY A CA 1
ATOM 1898 C C . GLY A 1 236 ? 36.416 11.976 -22.256 1.00 88.31 236 GLY A C 1
ATOM 1899 O O . GLY A 1 236 ? 37.267 12.703 -22.768 1.00 88.31 236 GLY A O 1
ATOM 1900 N N . ASP A 1 237 ? 35.201 11.834 -22.791 1.00 83.00 237 ASP A N 1
ATOM 1901 C CA . ASP A 1 237 ? 34.769 12.364 -24.095 1.00 83.00 237 ASP A CA 1
ATOM 1902 C C . ASP A 1 237 ? 34.117 13.764 -23.989 1.00 83.00 237 ASP A C 1
ATOM 1904 O O . ASP A 1 237 ? 33.221 14.159 -24.734 1.00 83.00 237 ASP A O 1
ATOM 1908 N N . GLY A 1 238 ? 34.576 14.565 -23.022 1.00 74.06 238 GLY A N 1
ATOM 1909 C CA . GLY A 1 238 ? 34.084 15.927 -22.777 1.00 74.06 238 GLY A CA 1
ATOM 1910 C C . GLY A 1 238 ? 34.555 16.985 -23.789 1.00 74.06 238 GLY A C 1
ATOM 1911 O O . GLY A 1 238 ? 34.202 18.160 -23.653 1.00 74.06 238 GLY A O 1
ATOM 1912 N N . LYS A 1 239 ? 35.386 16.616 -24.774 1.00 77.12 239 LYS A N 1
ATOM 1913 C CA . LYS A 1 239 ? 35.993 17.550 -25.737 1.00 77.12 239 LYS A CA 1
ATOM 1914 C C . LYS A 1 239 ? 35.091 17.751 -26.957 1.00 77.12 239 LYS A C 1
ATOM 1916 O O . LYS A 1 239 ? 34.691 16.805 -27.629 1.00 77.12 239 LYS A O 1
ATOM 1921 N N . GLY A 1 240 ? 34.818 19.014 -27.286 1.00 70.50 240 GLY A N 1
ATOM 1922 C CA . GLY A 1 240 ? 34.020 19.370 -28.464 1.00 70.50 240 GLY A CA 1
ATOM 1923 C C . GLY A 1 240 ? 32.509 19.166 -28.306 1.00 70.50 240 GLY A C 1
ATOM 1924 O O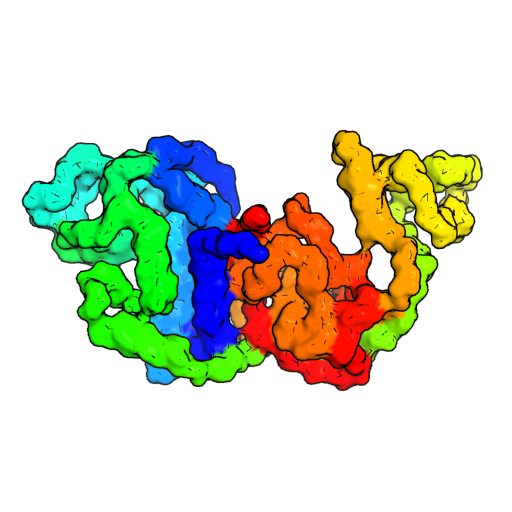 . GLY A 1 240 ? 31.826 19.039 -29.311 1.00 70.50 240 GLY A O 1
ATOM 1925 N N . LEU A 1 241 ? 31.980 19.151 -27.073 1.00 77.44 241 LEU A N 1
ATOM 1926 C CA . LEU A 1 241 ? 30.530 19.078 -26.820 1.00 77.44 241 LEU A CA 1
ATOM 1927 C C . LEU A 1 241 ? 29.775 20.366 -27.200 1.00 77.44 241 LEU A C 1
ATOM 1929 O O . LEU A 1 241 ? 28.593 20.326 -27.538 1.00 77.44 241 LEU A O 1
ATOM 1933 N N . LYS A 1 242 ? 30.455 21.519 -27.150 1.00 77.25 242 LYS A N 1
ATOM 1934 C CA . LYS A 1 242 ? 29.856 22.833 -27.412 1.00 77.25 242 LYS A CA 1
ATOM 1935 C C . LYS A 1 242 ? 29.401 22.934 -28.871 1.00 77.25 242 LYS A C 1
ATOM 1937 O O . LYS A 1 242 ? 30.236 22.953 -29.769 1.00 77.25 242 LYS A O 1
ATOM 1942 N N . GLY A 1 243 ? 28.093 23.081 -29.078 1.00 76.31 243 GLY A N 1
ATOM 1943 C CA . GLY A 1 243 ? 27.487 23.213 -30.406 1.00 76.31 243 GLY A CA 1
ATOM 1944 C C . GLY A 1 243 ? 27.115 21.890 -31.083 1.00 76.31 243 GLY A C 1
ATOM 1945 O O . GLY A 1 243 ? 26.640 21.930 -32.212 1.00 76.31 243 GLY A O 1
ATOM 1946 N N . LEU A 1 244 ? 27.285 20.739 -30.416 1.00 83.31 244 LEU A N 1
ATOM 1947 C CA . LEU A 1 244 ? 26.683 19.484 -30.879 1.00 83.31 244 LEU A CA 1
ATOM 1948 C C . LEU A 1 244 ? 25.157 19.553 -30.780 1.00 83.31 244 LEU A C 1
ATOM 1950 O O . LEU A 1 244 ? 24.622 20.091 -29.804 1.00 83.31 244 LEU A O 1
ATOM 1954 N N . SER A 1 245 ? 24.469 18.942 -31.748 1.00 87.19 245 SER A N 1
ATOM 1955 C CA . SER A 1 245 ? 23.038 18.674 -31.619 1.00 87.19 245 SER A CA 1
ATOM 1956 C C . SER A 1 245 ? 22.780 17.649 -30.509 1.00 87.19 245 SER A C 1
ATOM 1958 O O . SER A 1 245 ? 23.665 16.874 -30.132 1.00 87.19 245 SER A O 1
ATOM 1960 N N . ASP A 1 246 ? 21.550 17.602 -29.996 1.00 84.56 246 ASP A N 1
ATOM 1961 C CA . ASP A 1 246 ? 21.171 16.607 -28.986 1.00 84.56 246 ASP A CA 1
ATOM 1962 C C . ASP A 1 246 ? 21.287 15.169 -29.525 1.00 84.56 246 ASP A C 1
ATOM 1964 O O . ASP A 1 246 ? 21.656 14.258 -28.784 1.00 84.56 246 ASP A O 1
ATOM 1968 N N . ALA A 1 247 ? 21.066 14.974 -30.831 1.00 86.94 247 ALA A N 1
ATOM 1969 C CA . ALA A 1 247 ? 21.245 13.689 -31.502 1.00 86.94 247 ALA A CA 1
ATOM 1970 C C . ALA A 1 247 ? 22.724 13.263 -31.555 1.00 86.94 247 ALA A C 1
ATOM 1972 O O . ALA A 1 247 ? 23.040 12.121 -31.215 1.00 86.94 247 ALA A O 1
ATOM 1973 N N . ASP A 1 248 ? 23.638 14.177 -31.901 1.00 88.62 248 ASP A N 1
ATOM 1974 C CA . ASP A 1 248 ? 25.083 13.899 -31.913 1.00 88.62 248 ASP A CA 1
ATOM 1975 C C . ASP A 1 248 ? 25.616 13.638 -30.499 1.00 88.62 248 ASP A C 1
ATOM 1977 O O . ASP A 1 248 ? 26.443 12.745 -30.289 1.00 88.62 248 ASP A O 1
ATOM 1981 N N . ARG A 1 249 ? 25.123 14.396 -29.507 1.00 89.12 249 ARG A N 1
ATOM 1982 C CA . ARG A 1 249 ? 25.489 14.217 -28.095 1.00 89.12 249 ARG A CA 1
ATOM 1983 C C . ARG A 1 249 ? 25.042 12.851 -27.582 1.00 89.12 249 ARG A C 1
ATOM 1985 O O . ARG A 1 249 ? 25.842 12.150 -26.963 1.00 89.12 249 ARG A O 1
ATOM 1992 N N . LEU A 1 250 ? 23.808 12.445 -27.886 1.00 89.12 250 LEU A N 1
ATOM 1993 C CA . LEU A 1 250 ? 23.301 11.114 -27.556 1.00 89.12 250 LEU A CA 1
ATOM 1994 C C . LEU A 1 250 ? 24.095 10.014 -28.273 1.00 89.12 250 LEU A C 1
ATOM 1996 O O . LEU A 1 250 ? 24.471 9.035 -27.634 1.00 89.12 250 LEU A O 1
ATOM 2000 N N . HIS A 1 251 ? 24.398 10.175 -29.565 1.00 90.00 251 HIS A N 1
ATOM 2001 C CA . HIS A 1 251 ? 25.195 9.205 -30.322 1.00 90.00 251 HIS A CA 1
ATOM 2002 C C . HIS A 1 251 ? 26.579 8.992 -29.692 1.00 90.00 251 HIS A C 1
ATOM 2004 O O . HIS A 1 251 ? 26.989 7.849 -29.474 1.00 90.00 251 HIS A O 1
ATOM 2010 N N . ARG A 1 252 ? 27.288 10.077 -29.346 1.00 90.56 252 ARG A N 1
ATOM 2011 C CA . ARG A 1 252 ? 28.567 9.988 -28.624 1.00 90.56 252 ARG A CA 1
ATOM 2012 C C . ARG A 1 252 ? 28.411 9.322 -27.266 1.00 90.56 252 ARG A C 1
ATOM 2014 O O . ARG A 1 252 ? 29.177 8.418 -26.961 1.00 90.56 252 ARG A O 1
ATOM 2021 N N . LEU A 1 253 ? 27.406 9.713 -26.480 1.00 91.69 253 LEU A N 1
ATOM 2022 C CA . LEU A 1 253 ? 27.187 9.137 -25.153 1.00 91.69 253 LEU A CA 1
ATOM 2023 C C . LEU A 1 253 ? 26.933 7.631 -25.232 1.00 91.69 253 LEU A C 1
ATOM 2025 O O . LEU A 1 253 ? 27.562 6.891 -24.491 1.00 91.69 253 LEU A O 1
ATOM 2029 N N . VAL A 1 254 ? 26.091 7.169 -26.157 1.00 90.38 254 VAL A N 1
ATOM 2030 C CA . VAL A 1 254 ? 25.835 5.735 -26.386 1.00 90.38 254 VAL A CA 1
ATOM 2031 C C . VAL A 1 254 ? 27.097 5.001 -26.852 1.00 90.38 254 VAL A C 1
ATOM 2033 O O . VAL A 1 254 ? 27.309 3.867 -26.442 1.00 90.38 254 VAL A O 1
ATOM 2036 N N . SER A 1 255 ? 27.947 5.645 -27.660 1.00 89.44 255 SER A N 1
ATOM 2037 C CA . SER A 1 255 ? 29.209 5.060 -28.146 1.00 89.44 255 SER A CA 1
ATOM 2038 C C . SER A 1 255 ? 30.293 4.979 -27.063 1.00 89.44 255 SER A C 1
ATOM 2040 O O . SER A 1 255 ? 31.096 4.052 -27.067 1.00 89.44 255 SER A O 1
ATOM 2042 N N . ALA A 1 256 ? 30.334 5.956 -26.153 1.00 89.50 256 ALA A N 1
ATOM 2043 C CA . ALA A 1 256 ? 31.302 6.035 -25.059 1.00 89.50 256 ALA A CA 1
ATOM 2044 C C . ALA A 1 256 ? 30.844 5.296 -23.788 1.00 89.50 256 ALA A C 1
ATOM 2046 O O . ALA A 1 256 ? 31.656 5.052 -22.894 1.00 89.50 256 ALA A O 1
ATOM 2047 N N . PHE A 1 257 ? 29.552 4.973 -23.665 1.00 90.06 257 PHE A N 1
ATOM 2048 C CA . PHE A 1 257 ? 29.035 4.253 -22.507 1.00 90.06 257 PHE A CA 1
ATOM 2049 C C . PHE A 1 257 ? 29.517 2.793 -22.530 1.00 90.06 257 PHE A C 1
ATOM 2051 O O . PHE A 1 257 ? 29.433 2.150 -23.578 1.00 90.06 257 PHE A O 1
ATOM 2058 N N . PRO A 1 258 ? 29.996 2.241 -21.401 1.00 85.75 258 PRO A N 1
ATOM 2059 C CA . PRO A 1 258 ? 30.507 0.876 -21.361 1.00 85.75 258 PRO A CA 1
ATOM 2060 C C . PRO A 1 258 ? 29.501 -0.165 -21.882 1.00 85.75 258 PRO A C 1
ATOM 2062 O O . PRO A 1 258 ? 28.315 -0.152 -21.539 1.00 85.75 258 PRO A O 1
ATOM 2065 N N . ALA A 1 259 ? 29.980 -1.079 -22.730 1.00 84.44 259 ALA A N 1
ATOM 2066 C CA . ALA A 1 259 ? 29.191 -2.217 -23.204 1.00 84.44 259 ALA A CA 1
ATOM 2067 C C . ALA A 1 259 ? 29.042 -3.293 -22.110 1.00 84.44 259 ALA A C 1
ATOM 2069 O O . ALA A 1 259 ? 27.962 -3.863 -21.946 1.00 84.44 259 ALA A O 1
ATOM 2070 N N . GLU A 1 260 ? 30.109 -3.494 -21.336 1.00 88.06 260 GLU A N 1
ATOM 2071 C CA . GLU A 1 260 ? 30.195 -4.337 -20.138 1.00 88.06 260 GLU A CA 1
ATOM 2072 C C . GLU A 1 260 ? 30.090 -3.489 -18.861 1.00 88.06 260 GLU A C 1
ATOM 2074 O O . GLU A 1 260 ? 30.268 -2.269 -18.905 1.00 88.06 260 GLU A O 1
ATOM 2079 N N . ARG A 1 261 ? 29.809 -4.120 -17.711 1.00 89.62 261 ARG A N 1
ATOM 2080 C CA . ARG A 1 261 ? 29.686 -3.408 -16.430 1.00 89.62 261 ARG A CA 1
ATOM 2081 C C . ARG A 1 261 ? 31.013 -2.690 -16.099 1.00 89.62 261 ARG A C 1
ATOM 2083 O O . ARG A 1 261 ? 32.031 -3.366 -15.964 1.00 89.62 261 ARG A O 1
ATOM 2090 N N . PRO A 1 262 ? 31.019 -1.358 -15.897 1.00 92.12 262 PRO A N 1
ATOM 2091 C CA . PRO A 1 262 ? 32.208 -0.642 -15.448 1.00 92.12 262 PRO A CA 1
ATOM 2092 C C . PRO A 1 262 ? 32.555 -0.960 -13.991 1.00 92.12 262 PRO A C 1
ATOM 2094 O O . PRO A 1 262 ? 31.706 -1.417 -13.221 1.00 92.12 262 PRO A O 1
ATOM 2097 N N . ASP A 1 263 ? 33.784 -0.631 -13.589 1.00 94.44 263 ASP A N 1
ATOM 2098 C CA . ASP A 1 263 ? 34.161 -0.662 -12.178 1.00 94.44 263 ASP A CA 1
ATOM 2099 C C . ASP A 1 263 ? 33.289 0.276 -11.320 1.00 94.44 263 ASP A C 1
ATOM 2101 O O . ASP A 1 263 ? 32.696 1.259 -11.790 1.00 94.44 263 ASP A O 1
ATOM 2105 N N . ASP A 1 264 ? 33.224 -0.033 -10.027 1.00 94.88 264 ASP A N 1
ATOM 2106 C CA . ASP A 1 264 ? 32.390 0.690 -9.071 1.00 94.88 264 ASP A CA 1
ATOM 2107 C C . ASP A 1 264 ? 32.796 2.171 -8.944 1.00 94.88 264 ASP A C 1
ATOM 2109 O O . ASP A 1 264 ? 31.946 3.034 -8.716 1.00 94.88 264 ASP A O 1
ATOM 2113 N N . ALA A 1 265 ? 34.071 2.515 -9.160 1.00 95.00 265 ALA A N 1
ATOM 2114 C CA . ALA A 1 265 ? 34.535 3.898 -9.092 1.00 95.00 265 ALA A CA 1
ATOM 2115 C C . ALA A 1 265 ? 34.020 4.738 -10.276 1.00 95.00 265 ALA A C 1
ATOM 2117 O O . ALA A 1 265 ? 33.694 5.918 -10.098 1.00 95.00 265 ALA A O 1
ATOM 2118 N N . LEU A 1 266 ? 33.918 4.159 -11.473 1.00 94.69 266 LEU A N 1
ATOM 2119 C CA . LEU A 1 266 ? 33.311 4.785 -12.645 1.00 94.69 266 LEU A CA 1
ATOM 2120 C C . LEU A 1 266 ? 31.778 4.827 -12.529 1.00 94.69 266 LEU A C 1
ATOM 2122 O O . LEU A 1 266 ? 31.193 5.883 -12.783 1.00 94.69 266 LEU A O 1
ATOM 2126 N N . ALA A 1 267 ? 31.136 3.757 -12.052 1.00 93.50 267 ALA A N 1
ATOM 2127 C CA . ALA A 1 267 ? 29.696 3.730 -11.767 1.00 93.50 267 ALA A CA 1
ATOM 2128 C C . ALA A 1 267 ? 29.274 4.863 -10.805 1.00 93.50 267 ALA A C 1
ATOM 2130 O O . ALA A 1 267 ? 28.372 5.654 -11.109 1.00 93.50 267 ALA A O 1
ATOM 2131 N N . VAL A 1 268 ? 30.000 5.026 -9.690 1.00 94.62 268 VAL A N 1
ATOM 2132 C CA . VAL A 1 268 ? 29.791 6.107 -8.708 1.00 94.62 268 VAL A CA 1
ATOM 2133 C C . VAL A 1 268 ? 29.961 7.491 -9.343 1.00 94.62 268 VAL A C 1
ATOM 2135 O O . VAL A 1 268 ? 29.153 8.387 -9.084 1.00 94.62 268 VAL A O 1
ATOM 2138 N N . LYS A 1 269 ? 30.983 7.695 -10.189 1.00 95.00 269 LYS A N 1
ATOM 2139 C CA . LYS A 1 269 ? 31.194 8.976 -10.893 1.00 95.00 269 LYS A CA 1
ATOM 2140 C C . LYS A 1 269 ? 30.038 9.298 -11.843 1.00 95.00 269 LYS A C 1
ATOM 2142 O O . LYS A 1 269 ? 29.580 10.440 -11.850 1.00 95.00 269 LYS A O 1
ATOM 2147 N N . LEU A 1 270 ? 29.544 8.318 -12.603 1.00 93.50 270 LEU A N 1
ATOM 2148 C CA . LEU A 1 270 ? 28.441 8.494 -13.556 1.00 93.50 270 LEU A CA 1
ATOM 2149 C C . LEU A 1 270 ? 27.123 8.866 -12.856 1.00 93.50 270 LEU A C 1
ATOM 2151 O O . LEU A 1 270 ? 26.428 9.778 -13.304 1.00 93.50 270 LEU A O 1
ATOM 2155 N N . ILE A 1 271 ? 26.803 8.233 -11.724 1.00 92.12 271 ILE A N 1
ATOM 2156 C CA . ILE A 1 271 ? 25.609 8.573 -10.931 1.00 92.12 271 ILE A CA 1
ATOM 2157 C C . ILE A 1 271 ? 25.745 9.935 -10.232 1.00 92.12 271 ILE A C 1
ATOM 2159 O O . ILE A 1 271 ? 24.809 10.738 -10.261 1.00 92.12 271 ILE A O 1
ATOM 2163 N N . ARG A 1 272 ? 26.919 10.268 -9.679 1.00 91.62 272 ARG A N 1
ATOM 2164 C CA . ARG A 1 272 ? 27.169 11.595 -9.076 1.00 91.62 272 ARG A CA 1
ATOM 2165 C C . ARG A 1 272 ? 27.138 12.731 -10.103 1.00 91.62 272 ARG A C 1
ATOM 2167 O O . ARG A 1 272 ? 26.630 13.806 -9.793 1.00 91.62 272 ARG A O 1
ATOM 2174 N N . ALA A 1 273 ? 27.597 12.496 -11.333 1.00 90.81 273 ALA A N 1
ATOM 2175 C CA . ALA A 1 273 ? 27.527 13.467 -12.430 1.00 90.81 273 ALA A CA 1
ATOM 2176 C C . ALA A 1 273 ? 26.086 13.908 -12.754 1.00 90.81 273 ALA A C 1
ATOM 2178 O O . ALA A 1 273 ? 25.851 15.077 -13.065 1.00 90.81 273 ALA A O 1
ATOM 2179 N N . ARG A 1 274 ? 25.114 13.003 -12.592 1.00 87.75 274 ARG A N 1
ATOM 2180 C CA . ARG A 1 274 ? 23.668 13.250 -12.756 1.00 87.75 274 ARG A CA 1
ATOM 2181 C C . ARG A 1 274 ? 23.009 13.869 -11.511 1.00 87.75 274 ARG A C 1
ATOM 2183 O O . ARG A 1 274 ? 21.790 13.900 -11.385 1.00 87.75 274 ARG A O 1
ATOM 2190 N N . GLY A 1 275 ? 23.810 14.358 -10.560 1.00 83.50 275 GLY A N 1
ATOM 2191 C CA . GLY A 1 275 ? 23.333 15.078 -9.379 1.00 83.50 275 GLY A CA 1
ATOM 2192 C C . GLY A 1 275 ? 22.952 14.207 -8.181 1.00 83.50 275 GLY A C 1
ATOM 2193 O O . GLY A 1 275 ? 22.347 14.729 -7.242 1.00 83.50 275 GLY A O 1
ATOM 2194 N N . TYR A 1 276 ? 23.307 12.916 -8.157 1.00 84.00 276 TYR A N 1
ATOM 2195 C CA . TYR A 1 276 ? 23.154 12.099 -6.950 1.00 84.00 276 TYR A CA 1
ATOM 2196 C C . TYR A 1 276 ? 24.032 12.633 -5.810 1.00 84.00 276 TYR A C 1
ATOM 2198 O O . TYR A 1 276 ? 25.253 12.729 -5.945 1.00 84.00 276 TYR A O 1
ATOM 2206 N N . LYS A 1 277 ? 23.403 12.964 -4.676 1.00 82.88 277 LYS A N 1
ATOM 2207 C CA . LYS A 1 277 ? 24.058 13.575 -3.503 1.00 82.88 277 LYS A CA 1
ATOM 2208 C C . LYS A 1 277 ? 24.372 12.593 -2.368 1.00 82.88 277 LYS A C 1
ATOM 2210 O O . LYS A 1 277 ? 24.834 13.032 -1.320 1.00 82.88 277 LYS A O 1
ATOM 2215 N N . GLY A 1 278 ? 24.113 11.295 -2.542 1.00 78.75 278 GLY A N 1
ATOM 2216 C CA . GLY A 1 278 ? 24.416 10.301 -1.512 1.00 78.75 278 GLY A CA 1
ATOM 2217 C C . GLY A 1 278 ? 25.921 10.187 -1.255 1.00 78.75 278 GLY A C 1
ATOM 2218 O O . GLY A 1 278 ? 26.732 10.090 -2.186 1.00 78.75 278 GLY A O 1
ATOM 2219 N N . SER A 1 279 ? 26.289 10.215 0.024 1.00 77.94 279 SER A N 1
ATOM 2220 C CA . SER A 1 279 ? 27.669 10.070 0.494 1.00 77.94 279 SER A CA 1
ATOM 2221 C C . SER A 1 279 ? 28.196 8.649 0.294 1.00 77.94 279 SER A C 1
ATOM 2223 O O . SER A 1 279 ? 29.346 8.487 -0.115 1.00 77.94 279 SER A O 1
ATOM 2225 N N . ASP A 1 280 ? 27.346 7.646 0.517 1.00 87.19 280 ASP A N 1
ATOM 2226 C CA . ASP A 1 280 ? 27.664 6.223 0.394 1.00 87.19 280 ASP A CA 1
ATOM 2227 C C . ASP A 1 280 ? 27.941 5.809 -1.072 1.00 87.19 280 ASP A C 1
ATOM 2229 O O . ASP A 1 280 ? 27.065 5.969 -1.935 1.00 87.19 280 ASP A O 1
ATOM 2233 N N . PRO A 1 281 ? 29.145 5.284 -1.387 1.00 87.00 281 PRO A N 1
ATOM 2234 C CA . PRO A 1 281 ? 29.451 4.711 -2.693 1.00 87.00 281 PRO A CA 1
ATOM 2235 C C . PRO A 1 281 ? 28.623 3.464 -3.033 1.00 87.00 281 PRO A C 1
ATOM 2237 O O . PRO A 1 281 ? 28.266 3.308 -4.197 1.00 87.00 281 PRO A O 1
ATOM 2240 N N . ALA A 1 282 ? 28.285 2.603 -2.066 1.00 87.06 282 ALA A N 1
ATOM 2241 C CA . ALA A 1 282 ? 27.589 1.341 -2.334 1.00 87.06 282 ALA A CA 1
ATOM 2242 C C . ALA A 1 282 ? 26.183 1.591 -2.906 1.00 87.06 282 ALA A C 1
ATOM 2244 O O . ALA A 1 282 ? 25.846 1.084 -3.975 1.00 87.06 282 ALA A O 1
ATOM 2245 N N . GLN A 1 283 ? 25.421 2.493 -2.278 1.00 85.19 283 GLN A N 1
ATOM 2246 C CA . GLN A 1 283 ? 24.119 2.954 -2.784 1.00 85.19 283 GLN A CA 1
ATOM 2247 C C . GLN A 1 283 ? 24.216 3.606 -4.176 1.00 85.19 283 GLN A C 1
ATOM 2249 O O . GLN A 1 283 ? 23.290 3.508 -4.979 1.00 85.19 283 GLN A O 1
ATOM 2254 N N . ALA A 1 284 ? 25.330 4.277 -4.495 1.00 86.94 284 ALA A N 1
ATOM 2255 C CA . ALA A 1 284 ? 25.542 4.847 -5.826 1.00 86.94 284 ALA A CA 1
ATOM 2256 C C . ALA A 1 284 ? 25.823 3.772 -6.895 1.00 86.94 284 ALA A C 1
ATOM 2258 O O . ALA A 1 284 ? 25.375 3.938 -8.030 1.00 86.94 284 ALA A O 1
ATOM 2259 N N . VAL A 1 285 ? 26.514 2.678 -6.548 1.00 88.75 285 VAL A N 1
ATOM 2260 C CA . VAL A 1 285 ? 26.701 1.508 -7.431 1.00 88.75 285 VAL A CA 1
ATOM 2261 C C . VAL A 1 285 ? 25.380 0.770 -7.639 1.00 88.75 285 VAL A C 1
ATOM 2263 O O . VAL A 1 285 ? 25.021 0.478 -8.776 1.00 88.75 285 VAL A O 1
ATOM 2266 N N . GLU A 1 286 ? 24.623 0.516 -6.572 1.00 84.50 286 GLU A N 1
ATOM 2267 C CA . GLU A 1 286 ? 23.312 -0.134 -6.665 1.00 84.50 286 GLU A CA 1
ATOM 2268 C C . GLU A 1 286 ? 22.374 0.663 -7.580 1.00 84.50 286 GLU A C 1
ATOM 2270 O O . GLU A 1 286 ? 21.835 0.133 -8.553 1.00 84.50 286 GLU A O 1
ATOM 2275 N N . ARG A 1 287 ? 22.275 1.977 -7.349 1.00 84.56 287 ARG A N 1
ATOM 2276 C CA . ARG A 1 287 ? 21.511 2.889 -8.201 1.00 84.56 287 ARG A CA 1
ATOM 2277 C C . ARG A 1 287 ? 22.002 2.898 -9.652 1.00 84.56 287 ARG A C 1
ATOM 2279 O O . ARG A 1 287 ? 21.185 2.961 -10.568 1.00 84.56 287 ARG A O 1
ATOM 2286 N N . PHE A 1 288 ? 23.313 2.820 -9.885 1.00 88.69 288 PHE A N 1
ATOM 2287 C CA . PHE A 1 288 ? 23.858 2.696 -11.239 1.00 88.69 288 PHE A CA 1
ATOM 2288 C C . PHE A 1 288 ? 23.364 1.426 -11.938 1.00 88.69 288 PHE A C 1
ATOM 2290 O O . PHE A 1 288 ? 22.988 1.500 -13.102 1.00 88.69 288 PHE A O 1
ATOM 2297 N N . LEU A 1 289 ? 23.324 0.288 -11.241 1.00 84.62 289 LEU A N 1
ATOM 2298 C CA . LEU A 1 289 ? 22.877 -0.992 -11.802 1.00 84.62 289 LEU A CA 1
ATOM 2299 C C . LEU A 1 289 ? 21.354 -1.065 -11.999 1.00 84.62 289 LEU A C 1
ATOM 2301 O O . LEU A 1 289 ? 20.902 -1.732 -12.928 1.00 84.62 289 LEU A O 1
ATOM 2305 N N . GLN A 1 290 ? 20.573 -0.368 -11.167 1.00 78.06 290 GLN A N 1
ATOM 2306 C CA . GLN A 1 290 ? 19.124 -0.219 -11.351 1.00 78.06 290 GLN A CA 1
ATOM 2307 C C . GLN A 1 290 ? 18.788 0.627 -12.590 1.00 78.06 290 GLN A C 1
ATOM 2309 O O . GLN A 1 290 ? 17.887 0.274 -13.347 1.00 78.06 290 GLN A O 1
ATOM 2314 N N . GLU A 1 291 ? 19.510 1.731 -12.815 1.00 81.44 291 GLU A N 1
ATOM 2315 C CA . GLU A 1 291 ? 19.263 2.626 -13.954 1.00 81.44 291 GLU A CA 1
ATOM 2316 C C . GLU A 1 291 ? 19.934 2.123 -15.254 1.00 81.44 291 GLU A C 1
ATOM 2318 O O . GLU A 1 291 ? 19.339 2.172 -16.327 1.00 81.44 291 GLU A O 1
ATOM 2323 N N . PHE A 1 292 ? 21.140 1.558 -15.191 1.00 87.06 292 PHE A N 1
ATOM 2324 C CA . PHE A 1 292 ? 21.855 1.015 -16.353 1.00 87.06 292 PHE A CA 1
ATOM 2325 C C . PHE A 1 292 ? 22.155 -0.479 -16.165 1.00 87.06 292 PHE A C 1
ATOM 2327 O O . PHE A 1 292 ? 23.294 -0.845 -15.867 1.00 87.06 292 PHE A O 1
ATOM 2334 N N . PRO A 1 293 ? 21.161 -1.367 -16.343 1.00 81.38 293 PRO A N 1
ATOM 2335 C CA . PRO A 1 293 ? 21.362 -2.794 -16.144 1.00 81.38 293 PRO A CA 1
ATOM 2336 C C . PRO A 1 293 ? 22.307 -3.396 -17.193 1.00 81.38 293 PRO A C 1
ATOM 2338 O O . PRO A 1 293 ? 22.240 -3.104 -18.391 1.00 81.38 293 PRO A O 1
ATOM 2341 N N . TYR A 1 294 ? 23.158 -4.302 -16.716 1.00 82.31 294 TYR A N 1
ATOM 2342 C CA . TYR A 1 294 ? 24.057 -5.159 -17.498 1.00 82.31 294 TYR A CA 1
ATOM 2343 C C . TYR A 1 294 ? 23.636 -6.627 -17.364 1.00 82.31 294 TYR A C 1
ATOM 2345 O O . TYR A 1 294 ? 24.468 -7.501 -17.181 1.00 82.31 294 TYR A O 1
ATOM 2353 N N . SER A 1 295 ? 22.325 -6.879 -17.341 1.00 71.06 295 SER A N 1
ATOM 2354 C CA . SER A 1 295 ? 21.790 -8.219 -17.106 1.00 71.06 295 SER A CA 1
ATOM 2355 C C . SER A 1 295 ? 22.071 -9.143 -18.290 1.00 71.06 295 SER A C 1
ATOM 2357 O O . SER A 1 295 ? 21.808 -8.767 -19.432 1.00 71.06 295 SER A O 1
ATOM 2359 N N . ASP A 1 296 ? 22.546 -10.350 -17.984 1.00 74.06 296 ASP A N 1
ATOM 2360 C CA . ASP A 1 296 ? 22.646 -11.471 -18.927 1.00 74.06 296 ASP A CA 1
ATOM 2361 C C . ASP A 1 296 ? 21.278 -12.121 -19.211 1.00 74.06 296 ASP A C 1
ATOM 2363 O O . ASP A 1 296 ? 21.143 -12.937 -20.122 1.00 74.06 296 ASP A O 1
ATOM 2367 N N . GLU A 1 297 ? 20.248 -11.775 -18.430 1.00 84.75 297 GLU A N 1
ATOM 2368 C CA . GLU A 1 297 ? 18.889 -12.253 -18.653 1.00 84.75 297 GLU A CA 1
ATOM 2369 C C . GLU A 1 297 ? 18.221 -11.465 -19.795 1.00 84.75 297 GLU A C 1
ATOM 2371 O O . GLU A 1 297 ? 18.316 -10.231 -19.827 1.00 84.75 297 GLU A O 1
ATOM 2376 N N . PRO A 1 298 ? 17.494 -12.133 -20.712 1.00 88.44 298 PRO A N 1
ATOM 2377 C CA . PRO A 1 298 ? 16.653 -11.450 -21.686 1.00 88.44 298 PRO A CA 1
ATOM 2378 C C . PRO A 1 298 ? 15.683 -10.478 -21.005 1.00 88.44 298 PRO A C 1
ATOM 2380 O O . PRO A 1 298 ? 15.040 -10.815 -20.009 1.00 88.44 298 PRO A O 1
ATOM 2383 N N . LEU A 1 299 ? 15.547 -9.274 -21.559 1.00 90.88 299 LEU A N 1
ATOM 2384 C CA . LEU A 1 299 ? 14.554 -8.304 -21.108 1.00 90.88 299 LEU A CA 1
ATOM 2385 C C . LEU A 1 299 ? 13.371 -8.304 -22.074 1.00 90.88 299 LEU A C 1
ATOM 2387 O O . LEU A 1 299 ? 13.498 -8.666 -23.247 1.00 90.88 299 LEU A O 1
ATOM 2391 N N . VAL A 1 300 ? 12.219 -7.855 -21.590 1.00 92.12 300 VAL A N 1
ATOM 2392 C CA . VAL A 1 300 ? 11.046 -7.603 -22.427 1.00 92.12 300 VAL A CA 1
ATOM 2393 C C . VAL A 1 300 ? 10.481 -6.216 -22.157 1.00 92.12 300 VAL A C 1
ATOM 2395 O O . VAL A 1 300 ? 10.391 -5.768 -21.011 1.00 92.12 300 VAL A O 1
ATOM 2398 N N . ARG A 1 301 ? 10.079 -5.533 -23.227 1.00 93.06 301 ARG A N 1
ATOM 2399 C CA . ARG A 1 301 ? 9.221 -4.352 -23.176 1.00 93.06 301 ARG A CA 1
ATOM 2400 C C . ARG A 1 301 ? 7.778 -4.825 -23.331 1.00 93.06 301 ARG A C 1
ATOM 2402 O O . ARG A 1 301 ? 7.441 -5.477 -24.315 1.00 93.06 301 ARG A O 1
ATOM 2409 N N . VAL A 1 302 ? 6.930 -4.490 -22.368 1.00 92.25 302 VAL A N 1
ATOM 2410 C CA . VAL A 1 302 ? 5.508 -4.844 -22.374 1.00 92.25 302 VAL A CA 1
ATOM 2411 C C . VAL A 1 302 ? 4.683 -3.568 -22.460 1.00 92.25 302 VAL A C 1
ATOM 2413 O O . VAL A 1 302 ? 4.867 -2.651 -21.656 1.00 92.25 302 VAL A O 1
ATOM 2416 N N . HIS A 1 303 ? 3.776 -3.503 -23.431 1.00 93.12 303 HIS A N 1
ATOM 2417 C CA . HIS A 1 303 ? 2.791 -2.430 -23.541 1.00 93.12 303 HIS A CA 1
ATOM 2418 C C . HIS A 1 303 ? 1.464 -2.911 -22.944 1.00 93.12 303 HIS A C 1
ATOM 2420 O O . HIS A 1 303 ? 0.930 -3.934 -23.367 1.00 93.12 303 HIS A O 1
ATOM 2426 N N . LEU A 1 304 ? 0.946 -2.188 -21.955 1.00 91.25 304 LEU A N 1
ATOM 2427 C CA . LEU A 1 304 ? -0.209 -2.562 -21.140 1.00 91.25 304 LEU A CA 1
ATOM 2428 C C . LEU A 1 304 ? -1.261 -1.451 -21.162 1.00 91.25 304 LEU A C 1
ATOM 2430 O O . LEU A 1 304 ? -0.929 -0.302 -20.882 1.00 91.25 304 LEU A O 1
ATOM 2434 N N . ASP A 1 305 ? -2.523 -1.793 -21.395 1.00 89.38 305 ASP A N 1
ATOM 2435 C CA . ASP A 1 305 ? -3.665 -0.918 -21.118 1.00 89.38 305 ASP A CA 1
ATOM 2436 C C . ASP A 1 305 ? -4.339 -1.344 -19.813 1.00 89.38 305 ASP A C 1
ATOM 2438 O O . ASP A 1 305 ? -4.688 -2.514 -19.642 1.00 89.38 305 ASP A O 1
ATOM 2442 N N . LEU A 1 306 ? -4.559 -0.397 -18.901 1.00 86.50 306 LEU A N 1
ATOM 2443 C CA . LEU A 1 306 ? -5.222 -0.640 -17.617 1.00 86.50 306 LEU A CA 1
ATOM 2444 C C . LEU A 1 306 ? -6.592 0.040 -17.605 1.00 86.50 306 LEU A C 1
ATOM 2446 O O . LEU A 1 306 ? -6.699 1.241 -17.840 1.00 86.50 306 LEU A O 1
ATOM 2450 N N . ARG A 1 307 ? -7.655 -0.701 -17.293 1.00 84.06 307 ARG A N 1
ATOM 2451 C CA . ARG A 1 307 ? -9.018 -0.168 -17.168 1.00 84.06 307 ARG A CA 1
ATOM 2452 C C . ARG A 1 307 ? -9.595 -0.510 -15.800 1.00 84.06 307 ARG A C 1
ATOM 2454 O O . ARG A 1 307 ? -9.777 -1.677 -15.469 1.00 84.06 307 ARG A O 1
ATOM 2461 N N . THR A 1 308 ? -9.961 0.508 -15.027 1.00 77.12 308 THR A N 1
ATOM 2462 C CA . THR A 1 308 ? -10.657 0.315 -13.748 1.00 77.12 308 THR A CA 1
ATOM 2463 C C . THR A 1 308 ? -12.111 -0.100 -13.980 1.00 77.12 308 THR A C 1
ATOM 2465 O O . THR A 1 308 ? -12.839 0.528 -14.755 1.00 77.12 308 THR A O 1
ATOM 2468 N N . LEU A 1 309 ? -12.541 -1.155 -13.290 1.00 75.88 309 LEU A N 1
ATOM 2469 C CA . LEU A 1 309 ? -13.922 -1.642 -13.270 1.00 75.88 309 LEU A CA 1
ATOM 2470 C C . LEU A 1 309 ? -14.745 -0.990 -12.150 1.00 75.88 309 LEU A C 1
ATOM 2472 O O . LEU A 1 309 ? -15.922 -0.686 -12.346 1.00 75.88 309 LEU A O 1
ATOM 2476 N N . ALA A 1 310 ? -14.119 -0.723 -11.001 1.00 62.31 310 ALA A N 1
ATOM 2477 C CA . ALA A 1 310 ? -14.736 -0.021 -9.878 1.00 62.31 310 ALA A CA 1
ATOM 2478 C C . ALA A 1 310 ? -14.837 1.495 -10.147 1.00 62.31 310 ALA A C 1
ATOM 2480 O O . ALA A 1 310 ? -13.856 2.160 -10.470 1.00 62.31 310 ALA A O 1
ATOM 2481 N N . SER A 1 311 ? -16.030 2.070 -9.993 1.00 47.28 311 SER A N 1
ATOM 2482 C CA . SER A 1 311 ? -16.362 3.379 -10.576 1.00 47.28 311 SER A CA 1
ATOM 2483 C C . SER A 1 311 ? -15.925 4.630 -9.794 1.00 47.28 311 SER A C 1
ATOM 2485 O O . SER A 1 311 ? -16.214 5.730 -10.263 1.00 47.28 311 SER A O 1
ATOM 2487 N N . ARG A 1 312 ? -15.330 4.515 -8.592 1.00 44.66 312 ARG A N 1
ATOM 2488 C CA . ARG A 1 312 ? -15.159 5.666 -7.666 1.00 44.66 312 ARG A CA 1
ATOM 2489 C C . ARG A 1 312 ? -13.934 5.659 -6.731 1.00 44.66 312 ARG A C 1
ATOM 2491 O O . ARG A 1 312 ? -13.958 6.382 -5.741 1.00 44.66 312 ARG A O 1
ATOM 2498 N N . ILE A 1 313 ? -12.870 4.903 -7.004 1.00 45.31 313 ILE A N 1
ATOM 2499 C CA . ILE A 1 313 ? -11.678 4.943 -6.130 1.00 45.31 313 ILE A CA 1
ATOM 2500 C C . ILE A 1 313 ? -10.633 5.904 -6.729 1.00 45.31 313 ILE A C 1
ATOM 2502 O O . ILE A 1 313 ? -10.324 5.760 -7.915 1.00 45.31 313 ILE A O 1
ATOM 2506 N N . PRO A 1 314 ? -10.136 6.912 -5.975 1.00 41.69 314 PRO A N 1
ATOM 2507 C CA . PRO A 1 314 ? -9.139 7.854 -6.474 1.00 41.69 314 PRO A CA 1
ATOM 2508 C C . PRO A 1 314 ? -7.874 7.127 -6.925 1.00 41.69 314 PRO A C 1
ATOM 2510 O O . PRO A 1 314 ? -7.292 6.353 -6.171 1.00 41.69 314 PRO A O 1
ATOM 2513 N N . VAL A 1 315 ? -7.446 7.386 -8.157 1.00 44.44 315 VAL A N 1
ATOM 2514 C CA . VAL A 1 315 ? -6.195 6.836 -8.680 1.00 44.44 315 VAL A CA 1
ATOM 2515 C C . VAL A 1 315 ? -5.033 7.627 -8.072 1.00 44.44 315 VAL A C 1
ATOM 2517 O O . VAL A 1 315 ? -4.976 8.848 -8.227 1.00 44.44 315 VAL A O 1
ATOM 2520 N N . GLN A 1 316 ? -4.133 6.936 -7.366 1.00 51.72 316 GLN A N 1
ATOM 2521 C CA . GLN A 1 316 ? -2.871 7.497 -6.865 1.00 51.72 316 GLN A CA 1
ATOM 2522 C C . GLN A 1 316 ? -1.841 7.655 -8.007 1.00 51.72 316 GLN A C 1
ATOM 2524 O O . GLN A 1 316 ? -2.208 7.768 -9.178 1.00 51.72 316 GLN A O 1
ATOM 2529 N N . THR A 1 317 ? -0.536 7.715 -7.707 1.00 52.78 317 THR A N 1
ATOM 2530 C CA . THR A 1 317 ? 0.471 7.849 -8.767 1.00 52.78 317 THR A CA 1
ATOM 2531 C C . THR A 1 317 ? 0.453 6.615 -9.678 1.00 52.78 317 THR A C 1
ATOM 2533 O O . THR A 1 317 ? 0.266 5.481 -9.229 1.00 52.78 317 THR A O 1
ATOM 2536 N N . GLN A 1 318 ? 0.578 6.844 -10.988 1.00 61.88 318 GLN A N 1
ATOM 2537 C CA . GLN A 1 318 ? 0.130 5.886 -12.007 1.00 61.88 318 GLN A CA 1
ATOM 2538 C C . GLN A 1 318 ? 0.857 4.528 -11.927 1.00 61.88 318 GLN A C 1
ATOM 2540 O O . GLN A 1 318 ? 0.241 3.486 -12.147 1.00 61.88 318 GLN A O 1
ATOM 2545 N N . ASP A 1 319 ? 2.141 4.533 -11.556 1.00 60.97 319 ASP A N 1
ATOM 2546 C CA . ASP A 1 319 ? 2.958 3.322 -11.419 1.00 60.97 319 ASP A CA 1
ATOM 2547 C C . ASP A 1 319 ? 2.545 2.435 -10.231 1.00 60.97 319 ASP A C 1
ATOM 2549 O O . ASP A 1 319 ? 2.671 1.215 -10.298 1.00 60.97 319 ASP A O 1
ATOM 2553 N N . GLU A 1 320 ? 2.062 3.018 -9.133 1.00 66.38 320 GLU A N 1
ATOM 2554 C CA . GLU A 1 320 ? 1.709 2.275 -7.913 1.00 66.38 320 GLU A CA 1
ATOM 2555 C C . GLU A 1 320 ? 0.417 1.484 -8.124 1.00 66.38 320 GLU A C 1
ATOM 2557 O O . GLU A 1 320 ? 0.335 0.304 -7.777 1.00 66.38 320 GLU A O 1
ATOM 2562 N N . THR A 1 321 ? -0.563 2.097 -8.794 1.00 71.56 321 THR A N 1
ATOM 2563 C CA . THR A 1 321 ? -1.773 1.402 -9.249 1.00 71.56 321 THR A CA 1
ATOM 2564 C C . THR A 1 321 ? -1.433 0.267 -10.219 1.00 71.56 321 THR A C 1
ATOM 2566 O O . THR A 1 321 ? -2.010 -0.814 -10.102 1.00 71.56 321 THR A O 1
ATOM 2569 N N . LEU A 1 322 ? -0.466 0.469 -11.125 1.00 77.19 322 LEU A N 1
ATOM 2570 C CA . LEU A 1 322 ? -0.021 -0.572 -12.054 1.00 77.19 322 LEU A CA 1
ATOM 2571 C C . LEU A 1 322 ? 0.590 -1.777 -11.320 1.00 77.19 322 LEU A C 1
ATOM 2573 O O . LEU A 1 322 ? 0.223 -2.907 -11.624 1.00 77.19 322 LEU A O 1
ATOM 2577 N N . ILE A 1 323 ? 1.458 -1.560 -10.326 1.00 78.75 323 ILE A N 1
ATOM 2578 C CA . ILE A 1 323 ? 2.064 -2.644 -9.526 1.00 78.75 323 ILE A CA 1
ATOM 2579 C C . ILE A 1 323 ? 0.985 -3.496 -8.843 1.00 78.75 323 ILE A C 1
ATOM 2581 O O . ILE A 1 323 ? 1.030 -4.723 -8.924 1.00 78.75 323 ILE A O 1
ATOM 2585 N N . ARG A 1 324 ? -0.013 -2.861 -8.211 1.00 76.19 324 ARG A N 1
ATOM 2586 C CA . ARG A 1 324 ? -1.116 -3.576 -7.540 1.00 76.19 324 ARG A CA 1
ATOM 2587 C C . ARG A 1 324 ? -2.007 -4.333 -8.513 1.00 76.19 324 ARG A C 1
ATOM 2589 O O . ARG A 1 324 ? -2.381 -5.472 -8.244 1.00 76.19 324 ARG A O 1
ATOM 2596 N N . ALA A 1 325 ? -2.335 -3.709 -9.643 1.00 80.06 325 ALA A N 1
ATOM 2597 C CA . ALA A 1 325 ? -3.102 -4.351 -10.698 1.00 80.06 325 ALA A CA 1
ATOM 2598 C C . ALA A 1 325 ? -2.353 -5.593 -11.215 1.00 80.06 325 ALA A C 1
ATOM 2600 O O . ALA A 1 325 ? -2.933 -6.672 -11.298 1.00 80.06 325 ALA A O 1
ATOM 2601 N N . LEU A 1 326 ? -1.050 -5.479 -11.462 1.00 81.56 326 LEU A N 1
ATOM 2602 C CA . LEU A 1 326 ? -0.217 -6.574 -11.951 1.00 81.56 326 LEU A CA 1
ATOM 2603 C C . LEU A 1 326 ? 0.031 -7.682 -10.909 1.00 81.56 326 LEU A C 1
ATOM 2605 O O . LEU A 1 326 ? 0.053 -8.846 -11.289 1.00 81.56 326 LEU A O 1
ATOM 2609 N N . HIS A 1 327 ? 0.126 -7.380 -9.609 1.00 80.06 327 HIS A N 1
ATOM 2610 C CA . HIS A 1 327 ? 0.266 -8.410 -8.561 1.00 80.06 327 HIS A CA 1
ATOM 2611 C C . HIS A 1 327 ? -0.880 -9.443 -8.571 1.00 80.06 327 HIS A C 1
ATOM 2613 O O . HIS A 1 327 ? -0.660 -10.612 -8.264 1.00 80.06 327 HIS A O 1
ATOM 2619 N N . GLY A 1 328 ? -2.092 -9.028 -8.953 1.00 75.25 328 GLY A N 1
ATOM 2620 C CA . GLY A 1 328 ? -3.254 -9.915 -9.067 1.00 75.25 328 GLY A CA 1
ATOM 2621 C C . GLY A 1 328 ? -3.325 -10.754 -10.351 1.00 75.25 328 GLY A C 1
ATOM 2622 O O . GLY A 1 328 ? -4.307 -11.474 -10.520 1.00 75.25 328 GLY A O 1
ATOM 2623 N N . VAL A 1 329 ? -2.350 -10.657 -11.264 1.00 78.19 329 VAL A N 1
ATOM 2624 C CA . VAL A 1 329 ? -2.354 -11.366 -12.557 1.00 78.19 329 VAL A CA 1
ATOM 2625 C C . VAL A 1 329 ? -1.633 -12.719 -12.440 1.00 78.19 329 VAL A C 1
ATOM 2627 O O . VAL A 1 329 ? -0.444 -12.741 -12.124 1.00 78.19 329 VAL A O 1
ATOM 2630 N N . PRO A 1 330 ? -2.294 -13.858 -12.732 1.00 70.62 330 PRO A N 1
ATOM 2631 C CA . PRO A 1 330 ? -1.647 -15.171 -12.711 1.00 70.62 330 PRO A CA 1
ATOM 2632 C C . PRO A 1 330 ? -0.437 -15.264 -13.653 1.00 70.62 330 PRO A C 1
ATOM 2634 O O . PRO A 1 330 ? -0.484 -14.782 -14.781 1.00 70.62 330 PRO A O 1
ATOM 2637 N N . GLY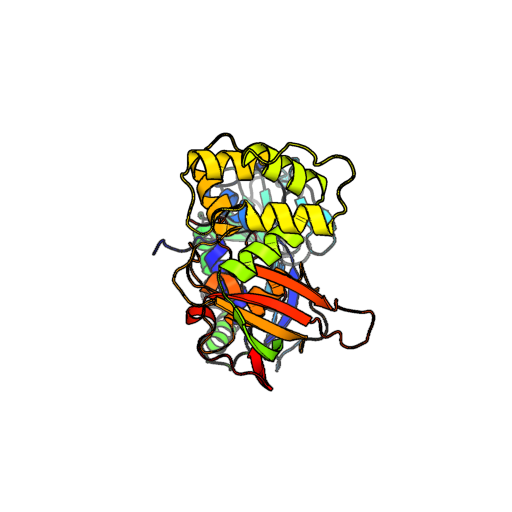 A 1 331 ? 0.633 -15.919 -13.190 1.00 65.75 331 GLY A N 1
ATOM 2638 C CA . GLY A 1 331 ? 1.904 -16.091 -13.913 1.00 65.75 331 GLY A CA 1
ATOM 2639 C C . GLY A 1 331 ? 2.904 -14.947 -13.709 1.00 65.75 331 GLY A C 1
ATOM 2640 O O . GLY A 1 331 ? 4.107 -15.187 -13.639 1.00 65.75 331 GLY A O 1
ATOM 2641 N N . LEU A 1 332 ? 2.416 -13.722 -13.511 1.00 75.81 332 LEU A N 1
ATOM 2642 C CA . LEU A 1 332 ? 3.253 -12.530 -13.477 1.00 75.81 332 LEU A CA 1
ATOM 2643 C C . LEU A 1 332 ? 4.006 -12.361 -12.145 1.00 75.81 332 LEU A C 1
ATOM 2645 O O . LEU A 1 332 ? 3.399 -12.269 -11.078 1.00 75.81 332 LEU A O 1
ATOM 2649 N N . ARG A 1 333 ? 5.338 -12.226 -12.199 1.00 78.56 333 ARG A N 1
ATOM 2650 C CA . ARG A 1 333 ? 6.209 -12.163 -11.006 1.00 78.56 333 ARG A CA 1
ATOM 2651 C C . ARG A 1 333 ? 6.694 -10.748 -10.680 1.00 78.56 333 ARG A C 1
ATOM 2653 O O . ARG A 1 333 ? 7.830 -10.547 -10.260 1.00 78.56 333 ARG A O 1
ATOM 2660 N N . VAL A 1 334 ? 5.825 -9.742 -10.823 1.00 76.25 334 VAL A N 1
ATOM 2661 C CA . VAL A 1 334 ? 6.164 -8.336 -10.495 1.00 76.25 334 VAL A CA 1
ATOM 2662 C C . VAL A 1 334 ? 6.619 -8.128 -9.047 1.00 76.25 334 VAL A C 1
ATOM 2664 O O . VAL A 1 334 ? 7.275 -7.134 -8.767 1.00 76.25 334 VAL A O 1
ATOM 2667 N N . THR A 1 335 ? 6.300 -9.047 -8.130 1.00 75.50 335 THR A N 1
ATOM 2668 C CA . THR A 1 335 ? 6.692 -8.989 -6.709 1.00 75.50 335 THR A CA 1
ATOM 2669 C C . THR A 1 335 ? 8.050 -9.618 -6.406 1.00 75.50 335 THR A C 1
ATOM 2671 O O . THR A 1 335 ? 8.452 -9.678 -5.245 1.00 75.50 335 THR A O 1
ATOM 2674 N N . GLU A 1 336 ? 8.758 -10.123 -7.416 1.00 76.19 336 GLU A N 1
ATOM 2675 C CA . GLU A 1 336 ? 10.084 -10.700 -7.230 1.00 76.19 336 GLU A CA 1
ATOM 2676 C C . GLU A 1 336 ? 11.077 -9.640 -6.721 1.00 76.19 336 GLU A C 1
ATOM 2678 O O . GLU A 1 336 ? 11.063 -8.483 -7.149 1.00 76.19 336 GLU A O 1
ATOM 2683 N N . GLY A 1 337 ? 11.908 -10.025 -5.749 1.00 71.81 337 GLY A N 1
ATOM 2684 C CA . GLY A 1 337 ? 12.828 -9.112 -5.068 1.00 71.81 337 GLY A CA 1
ATOM 2685 C C . GLY A 1 337 ? 12.171 -8.107 -4.113 1.00 71.81 337 GLY A C 1
ATOM 2686 O O . GLY A 1 337 ? 12.869 -7.220 -3.626 1.00 71.81 337 GLY A O 1
ATOM 2687 N N . PHE A 1 338 ? 10.866 -8.207 -3.826 1.00 75.88 338 PHE A N 1
ATOM 2688 C CA . PHE A 1 338 ? 10.242 -7.379 -2.791 1.00 75.88 338 PHE A CA 1
ATOM 2689 C C . PHE A 1 338 ? 10.772 -7.781 -1.395 1.00 75.88 338 PHE A C 1
ATOM 2691 O O . PHE A 1 338 ? 10.696 -8.961 -1.054 1.00 75.88 338 PHE A O 1
ATOM 2698 N N . PRO A 1 339 ? 11.307 -6.850 -0.574 1.00 70.12 339 PRO A N 1
ATOM 2699 C CA . PRO A 1 339 ? 11.907 -7.196 0.722 1.00 70.12 339 PRO A CA 1
ATOM 2700 C C . PRO A 1 339 ? 10.901 -7.520 1.840 1.00 70.12 339 PRO A C 1
ATOM 2702 O O . PRO A 1 339 ? 11.307 -8.048 2.871 1.00 70.12 339 PRO A O 1
ATOM 2705 N N . GLY A 1 340 ? 9.616 -7.188 1.674 1.00 71.94 340 GLY A N 1
ATOM 2706 C CA . GLY A 1 340 ? 8.556 -7.500 2.643 1.00 71.94 340 GLY A CA 1
ATOM 2707 C C . GLY A 1 340 ? 7.701 -8.704 2.236 1.00 71.94 340 GLY A C 1
ATOM 2708 O O . GLY A 1 340 ? 7.964 -9.361 1.232 1.00 71.94 340 GLY A O 1
ATOM 2709 N N . ASP A 1 341 ? 6.627 -8.966 2.983 1.00 77.31 341 ASP A N 1
ATOM 2710 C CA . ASP A 1 341 ? 5.621 -9.959 2.584 1.00 77.31 341 ASP A CA 1
ATOM 2711 C C . ASP A 1 341 ? 4.859 -9.479 1.328 1.00 77.31 341 ASP A C 1
ATOM 2713 O O . ASP A 1 341 ? 4.196 -8.437 1.395 1.00 77.31 341 ASP A O 1
ATOM 2717 N N . PRO A 1 342 ? 4.902 -10.201 0.188 1.00 77.12 342 PRO A N 1
ATOM 2718 C CA . PRO A 1 342 ? 4.226 -9.791 -1.043 1.00 77.12 342 PRO A CA 1
ATOM 2719 C C . PRO A 1 342 ? 2.723 -9.536 -0.893 1.00 77.12 342 PRO A C 1
ATOM 2721 O O . PRO A 1 342 ? 2.183 -8.735 -1.654 1.00 77.12 342 PRO A O 1
ATOM 2724 N N . GLN A 1 343 ? 2.042 -10.145 0.086 1.00 78.75 343 GLN A N 1
ATOM 2725 C CA . GLN A 1 343 ? 0.622 -9.883 0.341 1.00 78.75 343 GLN A CA 1
ATOM 2726 C C . GLN A 1 343 ? 0.359 -8.417 0.709 1.00 78.75 343 GLN A C 1
ATOM 2728 O O . GLN A 1 343 ? -0.702 -7.885 0.380 1.00 78.75 343 GLN A O 1
ATOM 2733 N N . LEU A 1 344 ? 1.335 -7.721 1.307 1.00 75.31 344 LEU A N 1
ATOM 2734 C CA . LEU A 1 344 ? 1.221 -6.299 1.642 1.00 75.31 344 LEU A CA 1
ATOM 2735 C C . LEU A 1 344 ? 0.991 -5.431 0.400 1.00 75.31 344 LEU A C 1
ATOM 2737 O O . LEU A 1 344 ? 0.356 -4.385 0.499 1.00 75.31 344 LEU A O 1
ATOM 2741 N N . LEU A 1 345 ? 1.396 -5.872 -0.793 1.00 73.12 345 LEU A N 1
ATOM 2742 C CA . LEU A 1 345 ? 1.139 -5.143 -2.039 1.00 73.12 345 LEU A CA 1
ATOM 2743 C C . LEU A 1 345 ? -0.355 -5.032 -2.381 1.00 73.12 345 LEU A C 1
ATOM 2745 O O . LEU A 1 345 ? -0.738 -4.115 -3.106 1.00 73.12 345 LEU A O 1
ATOM 2749 N N . ARG A 1 346 ? -1.217 -5.881 -1.810 1.00 69.44 346 ARG A N 1
ATOM 2750 C CA . ARG A 1 346 ? -2.683 -5.726 -1.879 1.00 69.44 346 ARG A CA 1
ATOM 2751 C C . ARG A 1 346 ? -3.189 -4.520 -1.083 1.00 69.44 346 ARG A C 1
ATOM 2753 O O . ARG A 1 346 ? -4.211 -3.934 -1.431 1.00 69.44 346 ARG A O 1
ATOM 2760 N N . ALA A 1 347 ? -2.469 -4.159 -0.021 1.00 62.88 347 ALA A N 1
ATOM 2761 C CA . ALA A 1 347 ? -2.950 -3.335 1.084 1.00 62.88 347 ALA A CA 1
ATOM 2762 C C . ALA A 1 347 ? -2.160 -2.033 1.334 1.00 62.88 347 ALA A C 1
ATOM 2764 O O . ALA A 1 347 ? -2.581 -1.204 2.136 1.00 62.88 347 ALA A O 1
ATOM 2765 N N . VAL A 1 348 ? -0.989 -1.853 0.717 1.00 60.66 348 VAL A N 1
ATOM 2766 C CA . VAL A 1 348 ? 0.017 -0.903 1.223 1.00 60.66 348 VAL A CA 1
ATOM 2767 C C . VAL A 1 348 ? 0.515 0.053 0.152 1.00 60.66 348 VAL A C 1
ATOM 2769 O O . VAL A 1 348 ? 0.737 -0.317 -1.004 1.00 60.66 348 VAL A O 1
ATOM 2772 N N . TYR A 1 349 ? 0.693 1.316 0.536 1.00 55.75 349 TYR A N 1
ATOM 2773 C CA . TYR A 1 349 ? 1.492 2.283 -0.207 1.00 55.75 349 TYR A CA 1
ATOM 2774 C C . TYR A 1 349 ? 2.943 2.143 0.265 1.00 55.75 349 TYR A C 1
ATOM 2776 O O . TYR A 1 349 ? 3.272 2.441 1.414 1.00 55.75 349 TYR A O 1
ATOM 2784 N N . LEU A 1 350 ? 3.824 1.676 -0.616 1.00 54.59 350 LEU A N 1
ATOM 2785 C CA . LEU A 1 350 ? 5.248 1.546 -0.321 1.00 54.59 350 LEU A CA 1
ATOM 2786 C C . LEU A 1 350 ? 5.967 2.787 -0.854 1.00 54.59 350 LEU A C 1
ATOM 2788 O O . LEU A 1 350 ? 6.042 2.956 -2.072 1.00 54.59 350 LEU A O 1
ATOM 2792 N N . PRO A 1 351 ? 6.529 3.658 0.004 1.00 49.31 351 PRO A N 1
ATOM 2793 C CA . PRO A 1 351 ? 7.270 4.813 -0.474 1.00 49.31 351 PRO A CA 1
ATOM 2794 C C . PRO A 1 351 ? 8.496 4.347 -1.275 1.00 49.31 351 PRO A C 1
ATOM 2796 O O . PRO A 1 351 ? 9.482 3.883 -0.699 1.00 49.31 351 PRO A O 1
ATOM 2799 N N . ARG A 1 352 ? 8.467 4.529 -2.605 1.00 44.44 352 ARG A N 1
ATOM 2800 C CA . ARG A 1 352 ? 9.564 4.179 -3.538 1.00 44.44 352 ARG A CA 1
ATOM 2801 C C . ARG A 1 352 ? 10.959 4.619 -3.072 1.00 44.44 352 ARG A C 1
ATOM 2803 O O . ARG A 1 352 ? 11.949 3.988 -3.407 1.00 44.44 352 ARG A O 1
ATOM 2810 N N . GLN A 1 353 ? 11.036 5.698 -2.294 1.00 41.22 353 GLN A N 1
ATOM 2811 C CA . GLN A 1 353 ? 12.282 6.280 -1.789 1.00 41.22 353 GLN A CA 1
ATOM 2812 C C . GLN A 1 353 ? 12.935 5.525 -0.614 1.00 41.22 353 GLN A C 1
ATOM 2814 O O . GLN A 1 353 ? 13.995 5.959 -0.173 1.00 41.22 353 GLN A O 1
ATOM 2819 N N . ARG A 1 354 ? 12.324 4.461 -0.068 1.00 44.94 354 ARG A N 1
ATOM 2820 C CA . ARG A 1 354 ? 12.847 3.765 1.129 1.00 44.94 354 ARG A CA 1
ATOM 2821 C C . ARG A 1 354 ? 13.136 2.275 0.966 1.00 44.94 354 ARG A C 1
ATOM 2823 O O . ARG A 1 354 ? 13.967 1.760 1.701 1.00 44.94 354 ARG A O 1
ATOM 2830 N N . ASN A 1 355 ? 12.496 1.597 0.014 1.00 47.22 355 ASN A N 1
ATOM 2831 C CA . ASN A 1 355 ? 12.480 0.128 0.003 1.00 47.22 355 ASN A CA 1
ATOM 2832 C C . ASN A 1 355 ? 13.416 -0.508 -1.040 1.00 47.22 355 ASN A C 1
ATOM 2834 O O . ASN A 1 355 ? 13.404 -1.727 -1.160 1.00 47.22 355 ASN A O 1
ATOM 2838 N N . TYR A 1 356 ? 14.163 0.292 -1.818 1.00 57.31 356 TYR A N 1
ATOM 2839 C CA . TYR A 1 356 ? 15.114 -0.108 -2.884 1.00 57.31 356 TYR A CA 1
ATOM 2840 C C . TYR A 1 356 ? 14.589 -1.073 -3.973 1.00 57.31 356 TYR A C 1
ATOM 2842 O O . TYR A 1 356 ? 15.291 -1.380 -4.931 1.00 57.31 356 TYR A O 1
ATOM 2850 N N . TRP A 1 357 ? 13.328 -1.489 -3.881 1.00 64.50 357 TRP A N 1
ATOM 2851 C CA . TRP A 1 357 ? 12.667 -2.411 -4.788 1.00 64.50 357 TRP A CA 1
ATOM 2852 C C . TRP A 1 357 ? 12.048 -1.681 -5.982 1.00 64.50 357 TRP A C 1
ATOM 2854 O O . TRP A 1 357 ? 11.168 -0.826 -5.839 1.00 64.50 357 TRP A O 1
ATOM 2864 N N . THR A 1 358 ? 12.504 -2.053 -7.175 1.00 68.56 358 THR A N 1
ATOM 2865 C CA . THR A 1 358 ? 12.034 -1.553 -8.468 1.00 68.56 358 THR A CA 1
ATOM 2866 C C . THR A 1 358 ? 11.380 -2.699 -9.254 1.00 68.56 358 THR A C 1
ATOM 2868 O O . THR A 1 358 ? 12.077 -3.464 -9.916 1.00 68.56 358 THR A O 1
ATOM 2871 N N . PRO A 1 359 ? 10.036 -2.841 -9.221 1.00 72.31 359 PRO A N 1
ATOM 2872 C CA . PRO A 1 359 ? 9.338 -3.931 -9.919 1.00 72.31 359 PRO A CA 1
ATOM 2873 C C . PRO A 1 359 ? 9.419 -3.841 -11.448 1.00 72.31 359 PRO A C 1
ATOM 2875 O O . PRO A 1 359 ? 9.124 -4.812 -12.134 1.00 72.31 359 PRO A O 1
ATOM 2878 N N . PHE A 1 360 ? 9.829 -2.688 -11.983 1.00 80.69 360 PHE A N 1
ATOM 2879 C CA . PHE A 1 360 ? 10.137 -2.490 -13.395 1.00 80.69 360 PHE A CA 1
ATOM 2880 C C . PHE A 1 360 ? 11.516 -1.838 -13.516 1.00 80.69 360 PH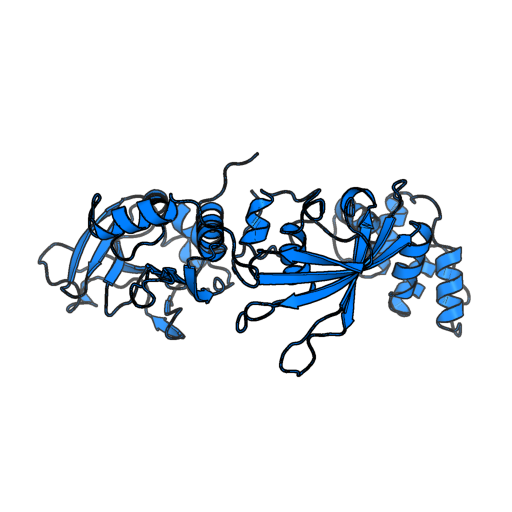E A C 1
ATOM 2882 O O . PHE A 1 360 ? 11.813 -0.888 -12.789 1.00 80.69 360 PHE A O 1
ATOM 2889 N N . LEU A 1 361 ? 12.318 -2.281 -14.487 1.00 79.81 361 LEU A N 1
ATOM 2890 C CA . LEU A 1 361 ? 13.578 -1.624 -14.866 1.00 79.81 361 LEU A CA 1
ATOM 2891 C C . LEU A 1 361 ? 13.324 -0.249 -15.510 1.00 79.81 361 LEU A C 1
ATOM 2893 O O . LEU A 1 361 ? 14.181 0.632 -15.493 1.00 79.81 361 LEU A O 1
ATOM 2897 N N . ARG A 1 362 ? 12.129 -0.066 -16.083 1.00 80.12 362 ARG A N 1
ATOM 2898 C CA . ARG A 1 362 ? 11.573 1.211 -16.542 1.00 80.12 362 ARG A CA 1
ATOM 2899 C C . ARG A 1 362 ? 10.049 1.118 -16.543 1.00 80.12 362 ARG A C 1
ATOM 2901 O O . ARG A 1 362 ? 9.510 0.082 -16.918 1.00 80.12 362 ARG A O 1
ATOM 2908 N N . SER A 1 363 ? 9.373 2.205 -16.184 1.00 82.81 363 SER A N 1
ATOM 2909 C CA . SER A 1 363 ? 7.942 2.413 -16.431 1.00 82.81 363 SER A CA 1
ATOM 2910 C C . SER A 1 363 ? 7.758 3.750 -17.143 1.00 82.81 363 SER A C 1
ATOM 2912 O O . SER A 1 363 ? 8.444 4.722 -16.821 1.00 82.81 363 SER A O 1
ATOM 2914 N N . GLU A 1 364 ? 6.868 3.794 -18.126 1.00 81.62 364 GLU A N 1
ATOM 2915 C CA . GLU A 1 364 ? 6.497 4.995 -18.867 1.00 81.62 364 GLU A CA 1
ATOM 2916 C C . GLU A 1 364 ? 4.986 5.010 -19.092 1.00 81.62 364 GLU A C 1
ATOM 2918 O O . GLU A 1 364 ? 4.427 4.093 -19.697 1.00 81.62 364 GLU A O 1
ATOM 2923 N N . LEU A 1 365 ? 4.327 6.082 -18.656 1.00 78.81 365 LEU A N 1
ATOM 2924 C CA . LEU A 1 365 ? 2.950 6.366 -19.033 1.00 78.81 365 LEU A CA 1
ATOM 2925 C C . LEU A 1 365 ? 2.919 6.921 -20.464 1.00 78.81 365 LEU A C 1
ATOM 2927 O O . LEU A 1 365 ? 3.335 8.050 -20.714 1.00 78.81 365 LEU A O 1
ATOM 2931 N N . VAL A 1 366 ? 2.387 6.136 -21.396 1.00 80.12 366 VAL A N 1
ATOM 2932 C CA . VAL A 1 366 ? 2.221 6.511 -22.810 1.00 80.12 366 VAL A CA 1
ATOM 2933 C C . VAL A 1 366 ? 0.956 7.342 -23.016 1.00 80.12 366 VAL A C 1
ATOM 2935 O O . VAL A 1 366 ? 0.905 8.225 -23.871 1.00 80.12 366 VAL A O 1
ATOM 2938 N N . LYS A 1 367 ? -0.085 7.053 -22.232 1.00 75.00 367 LYS A N 1
ATOM 2939 C CA . LYS A 1 367 ? -1.388 7.712 -22.303 1.00 75.00 367 LYS A CA 1
ATOM 2940 C C . LYS A 1 367 ? -1.944 7.849 -20.897 1.00 75.00 367 LYS A C 1
ATOM 2942 O O . LYS A 1 367 ? -2.064 6.859 -20.185 1.00 75.00 367 LYS A O 1
ATOM 2947 N N . ASP A 1 368 ? -2.287 9.072 -20.519 1.00 67.94 368 ASP A N 1
ATOM 2948 C CA . ASP A 1 368 ? -2.821 9.374 -19.194 1.00 67.94 368 ASP A CA 1
ATOM 2949 C C . ASP A 1 368 ? -4.315 9.035 -19.065 1.00 67.94 368 ASP A C 1
ATOM 2951 O O . ASP A 1 368 ? -5.024 8.785 -20.050 1.00 67.94 368 ASP A O 1
ATOM 2955 N N . TRP A 1 369 ? -4.803 9.081 -17.828 1.00 62.16 369 TRP A N 1
ATOM 2956 C CA . TRP A 1 369 ? -6.205 9.024 -17.436 1.00 62.16 369 TRP A CA 1
ATOM 2957 C C . TRP A 1 369 ? -6.954 10.276 -17.931 1.00 62.16 369 TRP A C 1
ATOM 2959 O O . TRP A 1 369 ? -7.339 11.156 -17.163 1.00 62.16 369 TRP A O 1
ATOM 2969 N N . GLY A 1 370 ? -7.142 10.376 -19.250 1.00 55.94 370 GLY A N 1
ATOM 2970 C CA . GLY A 1 370 ? -7.769 11.524 -19.900 1.00 55.94 370 GLY A CA 1
ATOM 2971 C C . GLY A 1 370 ? -9.171 11.841 -19.363 1.00 55.94 370 GLY A C 1
ATOM 2972 O O . GLY A 1 370 ? -9.858 10.984 -18.808 1.00 55.94 370 GLY A O 1
ATOM 2973 N N . ARG A 1 371 ? -9.626 13.085 -19.574 1.00 48.16 371 ARG A N 1
ATOM 2974 C CA . ARG A 1 371 ? -10.928 13.600 -19.102 1.00 48.16 371 ARG A CA 1
ATOM 2975 C C . ARG A 1 371 ? -12.119 12.967 -19.848 1.00 48.16 371 ARG A C 1
ATOM 2977 O O . ARG A 1 371 ? -12.785 13.623 -20.644 1.00 48.16 371 ARG A O 1
ATOM 2984 N N . GLY A 1 372 ? -12.388 11.690 -19.593 1.00 54.50 372 GLY A N 1
ATOM 2985 C CA . GLY A 1 372 ? -13.484 10.914 -20.174 1.00 54.50 372 GLY A CA 1
ATOM 2986 C C . GLY A 1 372 ? -14.183 10.033 -19.136 1.00 54.50 372 GLY A C 1
ATOM 2987 O O . GLY A 1 372 ? -13.656 9.784 -18.058 1.00 54.50 372 GLY A O 1
ATOM 2988 N N . LYS A 1 373 ? -15.384 9.533 -19.461 1.00 54.19 373 LYS A N 1
ATOM 2989 C CA . LYS A 1 373 ? -16.217 8.746 -18.522 1.00 54.19 373 LYS A CA 1
ATOM 2990 C C . LYS A 1 373 ? -15.610 7.394 -18.104 1.00 54.19 373 LYS A C 1
ATOM 2992 O O . LYS A 1 373 ? -16.073 6.815 -17.128 1.00 54.19 373 LYS A O 1
ATOM 2997 N N . LYS A 1 374 ? -14.628 6.885 -18.855 1.00 60.84 374 LYS A N 1
ATOM 2998 C CA . LYS A 1 374 ? -13.838 5.676 -18.567 1.00 60.84 374 LYS A CA 1
ATOM 2999 C C . LYS A 1 374 ? -12.428 5.873 -19.144 1.00 60.84 374 LYS A C 1
ATOM 3001 O O . LYS A 1 374 ? -12.241 5.603 -20.331 1.00 60.84 374 LYS A O 1
ATOM 3006 N N . PRO A 1 375 ? -11.463 6.413 -18.385 1.00 66.31 375 PRO A N 1
ATOM 3007 C CA . PRO A 1 375 ? -10.093 6.505 -18.859 1.00 66.31 375 PRO A CA 1
ATOM 3008 C C . PRO A 1 375 ? -9.453 5.112 -18.865 1.00 66.31 375 PRO A C 1
ATOM 3010 O O . PRO A 1 375 ? -9.641 4.328 -17.937 1.00 66.31 375 PRO A O 1
ATOM 3013 N N . THR A 1 376 ? -8.686 4.833 -19.912 1.00 78.31 376 THR A N 1
ATOM 3014 C CA . THR A 1 376 ? -7.824 3.653 -20.026 1.00 78.31 376 THR A CA 1
ATOM 3015 C C . THR A 1 376 ? -6.421 4.183 -20.298 1.00 78.31 376 THR A C 1
ATOM 3017 O O . THR A 1 376 ? -6.142 4.528 -21.457 1.00 78.31 376 THR A O 1
ATOM 3020 N N . PRO A 1 377 ? -5.602 4.397 -19.249 1.00 81.25 377 PRO A N 1
ATOM 3021 C CA . PRO A 1 377 ? -4.183 4.683 -19.407 1.00 81.25 377 PRO A CA 1
ATOM 3022 C C . PRO A 1 377 ? -3.443 3.533 -20.090 1.00 81.25 377 PRO A C 1
ATOM 3024 O O . PRO A 1 377 ? -3.825 2.366 -19.967 1.00 81.25 377 PRO A O 1
ATOM 3027 N N . SER A 1 378 ? -2.340 3.895 -20.734 1.00 85.50 378 SER A N 1
ATOM 3028 C CA . SER A 1 378 ? -1.436 2.974 -21.420 1.00 85.50 378 SER A CA 1
ATOM 3029 C C . SER A 1 378 ? -0.036 3.112 -20.830 1.00 85.50 378 SER A C 1
ATOM 3031 O O . SER A 1 378 ? 0.465 4.231 -20.684 1.00 85.50 378 SER A O 1
ATOM 3033 N N . PHE A 1 379 ? 0.607 1.991 -20.521 1.00 88.00 379 PHE A N 1
ATOM 3034 C CA . PHE A 1 379 ? 1.913 1.906 -19.871 1.00 88.00 379 PHE A CA 1
ATOM 3035 C C . PHE A 1 379 ? 2.887 1.077 -20.705 1.00 88.00 379 PHE A C 1
ATOM 3037 O O . PHE A 1 379 ? 2.547 -0.018 -21.146 1.00 88.00 379 PHE A O 1
ATOM 3044 N N . LYS A 1 380 ? 4.121 1.549 -20.869 1.00 89.31 380 LYS A N 1
ATOM 3045 C CA . LYS A 1 380 ? 5.249 0.733 -21.332 1.00 89.31 380 LYS A CA 1
ATOM 3046 C C . LYS A 1 380 ? 6.139 0.421 -20.142 1.00 89.31 380 LYS A C 1
ATOM 3048 O O . LYS A 1 380 ? 6.791 1.318 -19.610 1.00 89.31 380 LYS A O 1
ATOM 3053 N N . VAL A 1 381 ? 6.180 -0.844 -19.747 1.00 89.38 381 VAL A N 1
ATOM 3054 C CA . VAL A 1 381 ? 7.094 -1.330 -18.709 1.00 89.38 381 VAL A CA 1
ATOM 3055 C C . VAL A 1 381 ? 8.208 -2.158 -19.327 1.00 89.38 381 VAL A C 1
ATOM 3057 O O . VAL A 1 381 ? 8.017 -2.809 -20.353 1.00 89.38 381 VAL A O 1
ATOM 3060 N N . VAL A 1 382 ? 9.380 -2.130 -18.703 1.00 89.06 382 VAL A N 1
ATOM 3061 C CA . VAL A 1 382 ? 10.491 -3.022 -19.032 1.00 89.06 382 VAL A CA 1
ATOM 3062 C C . VAL A 1 382 ? 10.760 -3.925 -17.841 1.00 89.06 382 VAL A C 1
ATOM 3064 O O . VAL A 1 382 ? 10.975 -3.453 -16.722 1.00 89.06 382 VAL A O 1
ATOM 3067 N N . LEU A 1 383 ? 10.730 -5.223 -18.111 1.00 88.38 383 LEU A N 1
ATOM 3068 C CA . LEU A 1 383 ? 10.833 -6.317 -17.155 1.00 88.38 383 LEU A CA 1
ATOM 3069 C C . LEU A 1 383 ? 11.960 -7.262 -17.576 1.00 88.38 383 LEU A C 1
ATOM 3071 O O . LEU A 1 383 ? 12.364 -7.283 -18.742 1.00 88.38 383 LEU A O 1
ATOM 3075 N N . ARG A 1 384 ? 12.439 -8.079 -16.639 1.00 87.94 384 ARG A N 1
ATOM 3076 C CA . ARG A 1 384 ? 13.176 -9.299 -16.990 1.00 87.94 384 ARG A CA 1
ATOM 3077 C C . ARG A 1 384 ? 12.204 -10.327 -17.578 1.00 87.94 384 ARG A C 1
ATOM 3079 O O . ARG A 1 384 ? 11.033 -10.343 -17.196 1.00 87.94 384 ARG A O 1
ATOM 3086 N N . ALA A 1 385 ? 12.652 -11.175 -18.500 1.00 88.25 385 ALA A N 1
ATOM 3087 C CA . ALA A 1 385 ? 11.774 -12.140 -19.164 1.00 88.25 385 ALA A CA 1
ATOM 3088 C C . ALA A 1 385 ? 11.124 -13.129 -18.177 1.00 88.25 385 ALA A C 1
ATOM 3090 O O . ALA A 1 385 ? 9.935 -13.413 -18.314 1.00 88.25 385 ALA A O 1
ATOM 3091 N N . SER A 1 386 ? 11.848 -13.569 -17.140 1.00 86.50 386 SER A N 1
ATOM 3092 C CA . SER A 1 386 ? 11.304 -14.387 -16.039 1.00 86.50 386 SER A CA 1
ATOM 3093 C C . SER A 1 386 ? 10.146 -13.720 -15.289 1.00 86.50 386 SER A C 1
ATOM 3095 O O . SER A 1 386 ? 9.207 -14.393 -14.864 1.00 86.50 386 SER A O 1
ATOM 3097 N N . GLN A 1 387 ? 10.170 -12.392 -15.158 1.00 85.25 387 GLN A N 1
ATOM 3098 C CA . GLN A 1 387 ? 9.134 -11.639 -14.452 1.00 85.25 387 GLN A CA 1
ATOM 3099 C C . GLN A 1 387 ? 7.851 -11.482 -15.269 1.00 85.25 387 GLN A C 1
ATOM 3101 O O . GLN A 1 387 ? 6.793 -11.276 -14.679 1.00 85.25 387 GLN A O 1
ATOM 3106 N N . ALA A 1 388 ? 7.950 -11.582 -16.599 1.00 85.50 388 ALA A N 1
ATOM 3107 C CA . ALA A 1 388 ? 6.856 -11.469 -17.563 1.00 85.50 388 ALA A CA 1
ATOM 3108 C C . ALA A 1 388 ? 6.347 -12.831 -18.084 1.00 85.50 388 ALA A C 1
ATOM 3110 O O . ALA A 1 388 ? 5.544 -12.873 -19.019 1.00 85.50 388 ALA A O 1
ATOM 3111 N N . GLU A 1 389 ? 6.812 -13.940 -17.504 1.00 81.69 389 GLU A N 1
ATOM 3112 C CA . GLU A 1 389 ? 6.395 -15.294 -17.869 1.00 81.69 389 GLU A CA 1
ATOM 3113 C C . GLU A 1 389 ? 4.861 -15.443 -17.787 1.00 81.69 389 GLU A C 1
ATOM 3115 O O . GLU A 1 389 ? 4.229 -15.074 -16.799 1.00 81.69 389 GLU A O 1
ATOM 3120 N N . GLY A 1 390 ? 4.237 -15.954 -18.854 1.00 77.44 390 GLY A N 1
ATOM 3121 C CA . GLY A 1 390 ? 2.777 -16.096 -18.944 1.00 77.44 390 GLY A CA 1
ATOM 3122 C C . GLY A 1 390 ? 2.003 -14.845 -19.392 1.00 77.44 390 GLY A C 1
ATOM 3123 O O . GLY A 1 390 ? 0.780 -14.926 -19.546 1.00 77.44 390 GLY A O 1
ATOM 3124 N N . LEU A 1 391 ? 2.669 -13.711 -19.660 1.00 84.69 391 LEU A N 1
ATOM 3125 C CA . LEU A 1 391 ? 2.058 -12.616 -20.423 1.00 84.69 391 LEU A CA 1
ATOM 3126 C C . LEU A 1 391 ? 2.042 -12.936 -21.919 1.00 84.69 391 LEU A C 1
ATOM 3128 O O . LEU A 1 391 ? 3.079 -13.196 -22.526 1.00 84.69 391 LEU A O 1
ATOM 3132 N N . GLU A 1 392 ? 0.867 -12.833 -22.535 1.00 88.62 392 GLU A N 1
ATOM 3133 C CA . GLU A 1 392 ? 0.686 -13.026 -23.974 1.00 88.62 392 GLU A CA 1
ATOM 3134 C C . GLU A 1 392 ? 0.063 -11.781 -24.609 1.00 88.62 392 GLU A C 1
ATOM 3136 O O . GLU A 1 392 ? -0.944 -11.255 -24.130 1.00 88.62 392 GLU A O 1
ATOM 3141 N N . ALA A 1 393 ? 0.647 -11.319 -25.716 1.00 91.31 393 ALA A N 1
ATOM 3142 C CA . ALA A 1 393 ? 0.109 -10.200 -26.480 1.00 91.31 393 ALA A CA 1
ATOM 3143 C C . ALA A 1 393 ? -1.308 -10.508 -27.000 1.00 91.31 393 ALA A C 1
ATOM 3145 O O . ALA A 1 393 ? -1.591 -11.605 -27.480 1.00 91.31 393 ALA A O 1
ATOM 3146 N N . GLY A 1 394 ? -2.202 -9.528 -26.898 1.00 90.88 394 GLY A N 1
ATOM 3147 C CA . GLY A 1 394 ? -3.622 -9.651 -27.213 1.00 90.88 394 GLY A CA 1
ATOM 3148 C C . GLY A 1 394 ? -4.494 -10.231 -26.092 1.00 90.88 394 GLY A C 1
ATOM 3149 O O . GLY A 1 394 ? -5.714 -10.237 -26.251 1.00 90.88 394 GLY A O 1
ATOM 3150 N N . LYS A 1 395 ? -3.934 -10.695 -24.961 1.00 91.88 395 LYS A N 1
ATOM 3151 C CA . LYS A 1 395 ? -4.743 -11.166 -23.822 1.00 91.88 395 LYS A CA 1
ATOM 3152 C C . LYS A 1 395 ? -5.149 -10.035 -22.880 1.00 91.88 395 LYS A C 1
ATOM 3154 O O . LYS A 1 395 ? -4.361 -9.145 -22.559 1.00 91.88 395 LYS A O 1
ATOM 3159 N N . THR A 1 396 ? -6.375 -10.140 -22.370 1.00 91.69 396 THR A N 1
ATOM 3160 C CA . THR A 1 396 ? -6.880 -9.338 -21.253 1.00 91.69 396 THR A CA 1
ATOM 3161 C C . THR A 1 396 ? -6.972 -10.206 -20.003 1.00 91.69 396 THR A C 1
ATOM 3163 O O . THR A 1 396 ? -7.572 -11.279 -20.023 1.00 91.69 396 THR A O 1
ATOM 3166 N N . TYR A 1 397 ? -6.398 -9.717 -18.911 1.00 89.44 397 TYR A N 1
ATOM 3167 C CA . TYR A 1 397 ? -6.389 -10.344 -17.597 1.00 89.44 397 TYR A CA 1
ATOM 3168 C C . TYR A 1 397 ? -7.295 -9.551 -16.655 1.00 89.44 397 TYR A C 1
ATOM 3170 O O . TYR A 1 397 ? -7.351 -8.320 -16.712 1.00 89.44 397 TYR A O 1
ATOM 3178 N N . THR A 1 398 ? -7.992 -10.247 -15.764 1.00 86.75 398 THR A N 1
ATOM 3179 C CA . THR A 1 398 ? -8.701 -9.621 -14.645 1.00 86.75 398 THR A CA 1
ATOM 3180 C C . THR A 1 398 ? -7.779 -9.569 -13.438 1.00 86.75 398 THR A C 1
ATOM 3182 O O . THR A 1 398 ? -7.123 -10.559 -13.124 1.00 86.75 398 THR A O 1
ATOM 3185 N N . SER A 1 399 ? -7.764 -8.433 -12.747 1.00 83.44 399 SER A N 1
ATOM 3186 C CA . SER A 1 399 ? -7.112 -8.290 -11.449 1.00 83.44 399 SER A CA 1
ATOM 3187 C C . SER A 1 399 ? -8.100 -7.833 -10.383 1.00 83.44 399 SER A C 1
ATOM 3189 O O . SER A 1 399 ? -9.115 -7.187 -10.665 1.00 83.44 399 SER A O 1
ATOM 3191 N N . PHE A 1 400 ? -7.767 -8.208 -9.154 1.00 77.19 400 PHE A N 1
ATOM 3192 C CA . PHE A 1 400 ? -8.545 -8.012 -7.935 1.00 77.19 400 PHE A CA 1
ATOM 3193 C C . PHE A 1 400 ? -7.866 -7.034 -6.965 1.00 77.19 400 PHE A C 1
ATOM 3195 O O . PHE A 1 400 ? -8.466 -6.645 -5.967 1.00 77.19 400 PHE A O 1
ATOM 3202 N N . GLY A 1 401 ? -6.629 -6.613 -7.270 1.00 72.06 401 GLY A N 1
ATOM 3203 C CA . GLY A 1 401 ? -5.840 -5.731 -6.413 1.00 72.06 401 GLY A CA 1
ATOM 3204 C C . GLY A 1 401 ? -6.556 -4.410 -6.134 1.00 72.06 401 GLY A C 1
ATOM 3205 O O . GLY A 1 401 ? -7.287 -3.882 -6.978 1.00 72.06 401 GLY A O 1
ATOM 3206 N N . LEU A 1 402 ? -6.369 -3.859 -4.940 1.00 65.50 402 LEU A N 1
ATOM 3207 C CA . LEU A 1 402 ? -7.177 -2.731 -4.490 1.00 65.50 402 LEU A CA 1
ATOM 3208 C C . LEU A 1 402 ? -6.604 -1.385 -4.970 1.00 65.50 402 LEU A C 1
ATOM 3210 O O . LEU A 1 402 ? -5.447 -1.062 -4.676 1.00 65.50 402 LEU A O 1
ATOM 3214 N N . PRO A 1 403 ? -7.407 -0.542 -5.651 1.00 56.09 403 PRO A N 1
ATOM 3215 C CA . PRO A 1 403 ? -6.943 0.748 -6.169 1.00 56.09 403 PRO A CA 1
ATOM 3216 C C . PRO A 1 403 ? -6.522 1.755 -5.087 1.00 56.09 403 PRO A C 1
ATOM 3218 O O . PRO A 1 403 ? -5.872 2.738 -5.424 1.00 56.09 403 PRO A O 1
ATOM 3221 N N . GLY A 1 404 ? -6.848 1.524 -3.808 1.00 53.59 404 GLY A N 1
ATOM 3222 C CA . GLY A 1 404 ? -6.575 2.488 -2.743 1.00 53.59 404 GLY A CA 1
ATOM 3223 C C . GLY A 1 404 ? -6.804 1.985 -1.317 1.00 53.59 404 GLY A C 1
ATOM 3224 O O . GLY A 1 404 ? -7.538 2.627 -0.577 1.00 53.59 404 GLY A O 1
ATOM 3225 N N . VAL A 1 405 ? -6.155 0.890 -0.896 1.00 49.69 405 VAL A N 1
ATOM 3226 C CA . VAL A 1 405 ? -5.797 0.784 0.531 1.00 49.69 405 VAL A CA 1
ATOM 3227 C C . VAL A 1 405 ? -4.561 1.650 0.724 1.00 49.69 405 VAL A C 1
ATOM 3229 O O . VAL A 1 405 ? -3.514 1.410 0.118 1.00 49.69 405 VAL A O 1
ATOM 3232 N N . GLU A 1 406 ? -4.711 2.735 1.462 1.00 51.31 406 GLU A N 1
ATOM 3233 C CA . GLU A 1 406 ? -3.632 3.670 1.731 1.00 51.31 406 GLU A CA 1
ATOM 3234 C C . GLU A 1 406 ? -3.065 3.345 3.121 1.00 51.31 406 GLU A C 1
ATOM 3236 O O . GLU A 1 406 ? -3.805 3.137 4.076 1.00 51.31 406 GLU A O 1
ATOM 3241 N N . GLY A 1 407 ? -1.742 3.267 3.229 1.00 40.19 407 GLY A N 1
ATOM 3242 C CA . GLY A 1 407 ? -1.043 2.919 4.464 1.00 40.19 407 GLY A CA 1
ATOM 3243 C C . GLY A 1 407 ? 0.453 2.947 4.220 1.00 40.19 407 GLY A C 1
ATOM 3244 O O . GLY A 1 407 ? 0.901 2.387 3.221 1.00 40.19 407 GLY A O 1
ATOM 3245 N N . ARG A 1 408 ? 1.218 3.649 5.063 1.00 39.06 408 ARG A N 1
ATOM 3246 C CA . ARG A 1 408 ? 2.682 3.691 4.952 1.00 39.06 408 ARG A CA 1
ATOM 3247 C C . ARG A 1 408 ? 3.249 2.638 5.877 1.00 39.06 408 ARG A C 1
ATOM 3249 O O . ARG A 1 408 ? 3.139 2.792 7.081 1.00 39.06 408 ARG A O 1
ATOM 3256 N N . ILE A 1 409 ? 3.891 1.629 5.311 1.00 36.81 409 ILE A N 1
ATOM 3257 C CA . ILE A 1 409 ? 4.556 0.588 6.089 1.00 36.81 409 ILE A CA 1
ATOM 3258 C C . ILE A 1 409 ? 6.055 0.689 5.852 1.00 36.81 409 ILE A C 1
ATOM 3260 O O . ILE A 1 409 ? 6.508 0.761 4.703 1.00 36.81 409 ILE A O 1
ATOM 3264 N N . GLU A 1 410 ? 6.820 0.696 6.938 1.00 35.56 410 GLU A N 1
ATOM 3265 C CA . GLU A 1 410 ? 8.263 0.483 6.887 1.00 35.56 410 GLU A CA 1
ATOM 3266 C C . GLU A 1 410 ? 8.519 -1.040 6.860 1.00 35.56 410 GLU A C 1
ATOM 3268 O O . GLU A 1 410 ? 7.888 -1.772 7.629 1.00 35.56 410 GLU A O 1
ATOM 3273 N N . PRO A 1 411 ? 9.354 -1.564 5.940 1.00 36.00 411 PRO A N 1
ATOM 3274 C CA . PRO A 1 411 ? 9.716 -2.979 5.955 1.00 36.00 411 PRO A CA 1
ATOM 3275 C C . PRO A 1 411 ? 10.469 -3.309 7.254 1.00 36.00 411 PRO A C 1
ATOM 3277 O O . PRO A 1 411 ? 11.272 -2.500 7.719 1.00 36.00 411 PRO A O 1
ATOM 3280 N N . ALA A 1 412 ? 10.168 -4.480 7.823 1.00 41.38 412 ALA A N 1
ATOM 3281 C CA . ALA A 1 412 ? 10.691 -4.954 9.110 1.00 41.38 412 ALA A CA 1
ATOM 3282 C C . ALA A 1 412 ? 12.130 -5.487 9.026 1.00 41.38 412 ALA A C 1
ATOM 3284 O O . ALA A 1 412 ? 12.448 -6.124 7.996 1.00 41.38 412 ALA A O 1
#